Protein AF-0000000067866950 (afdb_homodimer)

Foldseek 3Di:
DAFDDLVLQQDDQLVSQAVQAQWWKWFQDVNFIWTFGQFKKFKDQAQCQLLDPCHVNDCDPQQVLLQAGFQFWRWDDDPPHFIWIWTHGHGRRRRITMTRFFGQIQGPQQQLLCLQPVGGNVPDDPVSNLQCTQGRRSVCSSNVNHCVRHGDGQRDDRITIRHDDPVNCVVRVDDPDDFAFKWFAFDPDRVVSVPSRGDRRMIGGQPDSNHNDDDPPIDTPD/DAFDDLVLQQDDQLVSQAVQAQWWKWFQDVNFIWTFGQFKKFKDQAQCQLLDPCHVNDCDPQQVLLQAGFQFWRWDDDPPHFIWIWTHGHGRRRRITMTRFFGQIQGPQQQLLCLQPVGGNVPDDPVSNLQCTQGRRSVCSSNVNHCVRHGDGQRDDRITIRHDDPVNCVVRVDDPDDFAFKWFAFDPDRVVSVPSRGDRRMIGGQPDSNHNDDDPPIDTPD

Secondary structure (DSSP, 8-state):
-EE--HHHHSS-HHHHHHHTTT-EEEEEETTEEEEEEEEEEEEE-GGG-TTSTTGGG---TTTGGGGS-TTBEEEEEETTTEEEEEEEESSTT--EEEEEEEEEEEE-HHHHHHHHHSS-GGG--HHHHHTSSSSHHHHHHHTT--GGGTT-BTTSSSEEEEE--HHHHHHHT--------EEEEPPSS-TTSGGGGG---EEEETT-TT-S---TT-EE--/-EE--HHHHSS-HHHHHHHTTT-EEEEEETTEEEEEEEEEEEEE-GGG-TTSTTGGG---TTTGGGGS-TTBEEEEEETTTEEEEEEEESSTT--EEEEEEEEEEEE-HHHHHHHHHSS-GGG--HHHHHTSSSSHHHHHHHTT--GGGTT-BTTSSSEEEEE--HHHHHHHT-------PEEEEPPSS-TTSGGGGG---EEEETT-TT-S---TT-EE--

Organism: NCBI:txid29363

Solvent-accessible surface area (backbone atoms only — not comparable to full-atom values): 22123 Å² total; per-residue (Å²): 105,51,59,45,49,45,73,64,26,45,34,58,42,66,57,42,30,55,63,44,44,67,22,32,43,38,32,48,57,92,89,38,62,27,30,24,33,27,35,24,25,30,41,34,73,11,47,81,23,59,66,24,91,30,32,80,62,55,77,49,85,87,53,44,39,34,37,34,50,27,27,17,20,37,44,45,72,44,83,84,78,37,28,36,47,25,42,16,12,28,53,62,65,42,40,21,24,24,35,49,31,14,29,42,79,62,32,41,53,45,58,28,27,33,59,68,67,71,36,52,48,88,73,47,51,72,69,56,56,42,56,45,19,27,27,30,42,36,31,20,52,29,56,70,47,46,67,90,60,34,62,34,44,28,65,54,79,48,44,33,38,24,45,86,33,71,53,49,29,67,73,51,69,53,67,90,67,88,72,58,44,36,29,30,24,54,53,81,92,37,86,82,15,66,75,49,39,69,40,61,41,15,37,31,39,70,70,49,78,25,44,62,73,86,59,94,81,41,40,76,72,93,104,51,57,45,48,47,74,63,27,44,33,59,43,67,57,39,30,56,63,44,48,68,22,31,44,37,32,48,57,93,88,38,61,28,30,22,32,26,34,24,25,29,41,33,70,8,46,83,23,60,65,23,91,28,32,81,63,55,78,48,85,85,53,45,40,35,38,34,50,27,26,18,20,37,43,46,74,44,84,85,79,37,30,37,46,25,41,15,11,27,53,62,64,42,41,21,24,25,36,50,30,14,28,42,78,62,33,42,52,46,58,28,28,34,58,68,69,71,39,52,49,89,73,47,51,73,69,54,58,42,55,43,18,27,25,30,42,36,32,20,51,28,56,71,49,47,67,90,58,33,62,34,45,29,64,52,80,50,44,33,38,24,46,85,32,73,53,47,28,68,73,51,68,52,66,87,67,87,72,57,44,36,29,31,24,55,55,80,92,38,84,81,15,65,74,49,40,71,40,61,43,15,37,31,38,71,70,50,77,26,44,62,71,87,59,93,81,41,40,77,73,93

pLDDT: mean 94.94, std 7.19, range [59.75, 99.0]

InterPro domains:
  IPR003180 Methylpurine-DNA glycosylase [MF_00527] (6-212)
  IPR003180 Methylpurine-DNA glycosylase [PF02245] (7-209)
  IPR003180 Methylpurine-DNA glycosylase [PTHR10429] (2-216)
  IPR003180 Methylpurine-DNA glycosylase [TIGR00567] (4-212)
  IPR003180 Methylpurine-DNA glycosylase [cd00540] (8-212)
  IPR011034 Formyl transferase-like, C-terminal domain superfamily [SSF50486] (2-217)
  IPR036995 Methylpurine-DNA glycosylase superfamily [G3DSA:3.10.300.10] (1-220)

Radius of gyration: 24.7 Å; Cα contacts (8 Å, |Δi|>4): 1097; chains: 2; bounding box: 44×68×57 Å

Structure (mmCIF, N/CA/C/O backbone):
data_AF-0000000067866950-model_v1
#
loop_
_entity.id
_entity.type
_entity.pdbx_description
1 polymer 'Putative 3-methyladenine DNA glycosylase'
#
loop_
_atom_site.group_PDB
_atom_site.id
_atom_site.type_symbol
_atom_site.label_atom_id
_atom_site.label_alt_id
_atom_site.label_comp_id
_atom_site.label_asym_id
_atom_site.label_entity_id
_atom_site.label_seq_id
_atom_site.pdbx_PDB_ins_code
_atom_site.Cartn_x
_atom_site.Cartn_y
_atom_site.Cartn_z
_atom_site.occupancy
_atom_site.B_iso_or_equiv
_atom_site.auth_seq_id
_atom_site.auth_comp_id
_atom_site.auth_asym_id
_atom_site.auth_atom_id
_atom_site.pdbx_PDB_model_num
ATOM 1 N N . MET A 1 1 ? -4.867 36 6.398 1 80.56 1 MET A N 1
ATOM 2 C CA . MET A 1 1 ? -4.422 34.688 6.801 1 80.56 1 MET A CA 1
ATOM 3 C C . MET A 1 1 ? -3.113 34.75 7.586 1 80.56 1 MET A C 1
ATOM 5 O O . MET A 1 1 ? -2.188 35.469 7.184 1 80.56 1 MET A O 1
ATOM 9 N N . ILE A 1 2 ? -3.141 34.188 8.797 1 90.94 2 ILE A N 1
ATOM 10 C CA . ILE A 1 2 ? -1.92 34.156 9.602 1 90.94 2 ILE A CA 1
ATOM 11 C C . ILE A 1 2 ? -1.166 32.844 9.32 1 90.94 2 ILE A C 1
ATOM 13 O O . ILE A 1 2 ? -1.414 31.844 9.969 1 90.94 2 ILE A O 1
ATOM 17 N N . ILE A 1 3 ? -0.283 33 8.359 1 96.19 3 ILE A N 1
ATOM 18 C CA . ILE A 1 3 ? 0.494 31.828 7.941 1 96.19 3 ILE A CA 1
ATOM 19 C C . ILE A 1 3 ? 1.519 31.469 9.016 1 96.19 3 ILE A C 1
ATOM 21 O O . ILE A 1 3 ? 2.162 32.344 9.586 1 96.19 3 ILE A O 1
ATOM 25 N N . LEU A 1 4 ? 1.589 30.203 9.312 1 98 4 LEU A N 1
ATOM 26 C CA . LEU A 1 4 ? 2.541 29.75 10.312 1 98 4 LEU A CA 1
ATOM 27 C C . LEU A 1 4 ? 3.975 29.938 9.836 1 98 4 LEU A C 1
ATOM 29 O O . LEU A 1 4 ? 4.348 29.453 8.766 1 98 4 LEU A O 1
ATOM 33 N N . ASN A 1 5 ? 4.773 30.625 10.594 1 97.62 5 ASN A N 1
ATOM 34 C CA . ASN A 1 5 ? 6.141 30.922 10.172 1 97.62 5 ASN A CA 1
ATOM 35 C C . ASN A 1 5 ? 7.125 29.875 10.695 1 97.62 5 ASN A C 1
ATOM 37 O O . ASN A 1 5 ? 6.719 28.906 11.328 1 97.62 5 ASN A O 1
ATOM 41 N N . GLU A 1 6 ? 8.336 30.109 10.453 1 98.38 6 GLU A N 1
ATOM 42 C CA . GLU A 1 6 ? 9.391 29.156 10.781 1 98.38 6 GLU A CA 1
ATOM 43 C C . GLU A 1 6 ? 9.445 28.891 12.281 1 98.38 6 GLU A C 1
ATOM 45 O O . GLU A 1 6 ? 9.734 27.781 12.711 1 98.38 6 GLU A O 1
ATOM 50 N N . LYS A 1 7 ? 9.219 29.922 13.062 1 98.38 7 LYS A N 1
ATOM 51 C CA . LYS A 1 7 ? 9.273 29.797 14.516 1 98.38 7 LYS A CA 1
ATOM 52 C C . LYS A 1 7 ? 8.25 28.797 15.016 1 98.38 7 LYS A C 1
ATOM 54 O O . LYS A 1 7 ? 8.5 28.078 15.992 1 98.38 7 LYS A O 1
ATOM 59 N N . PHE A 1 8 ? 7.125 28.75 14.398 1 98.62 8 PHE A N 1
ATOM 60 C CA . PHE A 1 8 ? 6.109 27.781 14.781 1 98.62 8 PHE A CA 1
ATOM 61 C C . PHE A 1 8 ? 6.641 26.359 14.648 1 98.62 8 PHE A C 1
ATOM 63 O O . PHE A 1 8 ? 6.473 25.531 15.555 1 98.62 8 PHE A O 1
ATOM 70 N N . TYR A 1 9 ? 7.277 26.078 13.57 1 98.88 9 TYR A N 1
ATOM 71 C CA . TYR A 1 9 ? 7.73 24.734 13.242 1 98.88 9 TYR A CA 1
ATOM 72 C C . TYR A 1 9 ? 9.008 24.391 14 1 98.88 9 TYR A C 1
ATOM 74 O O . TYR A 1 9 ? 9.281 23.219 14.273 1 98.88 9 TYR A O 1
ATOM 82 N N . GLY A 1 10 ? 9.82 25.359 14.281 1 98.75 10 GLY A N 1
ATOM 83 C CA . GLY A 1 10 ? 11.109 25.156 14.922 1 98.75 10 GLY A CA 1
ATOM 84 C C . GLY A 1 10 ? 10.992 24.766 16.375 1 98.75 10 GLY A C 1
ATOM 85 O O . GLY A 1 10 ? 11.75 25.25 17.219 1 98.75 10 GLY A O 1
ATOM 86 N N . ARG A 1 11 ? 10.031 24.047 16.781 1 98.81 11 ARG A N 1
ATOM 87 C CA . ARG A 1 11 ? 9.758 23.578 18.125 1 98.81 11 ARG A CA 1
ATOM 88 C C . ARG A 1 11 ? 9.805 22.047 18.188 1 98.81 11 ARG A C 1
ATOM 90 O O . ARG A 1 11 ? 10.07 21.391 17.172 1 98.81 11 ARG A O 1
ATOM 97 N N . LYS A 1 12 ? 9.602 21.484 19.375 1 98.81 12 LYS A N 1
ATOM 98 C CA . LYS A 1 12 ? 9.586 20.031 19.547 1 98.81 12 LYS A CA 1
ATOM 99 C C . LYS A 1 12 ? 8.539 19.375 18.656 1 98.81 12 LYS A C 1
ATOM 101 O O . LYS A 1 12 ? 7.387 19.828 18.625 1 98.81 12 LYS A O 1
ATOM 106 N N . THR A 1 13 ? 8.961 18.344 18 1 98.88 13 THR A N 1
ATOM 107 C CA . THR A 1 13 ? 8.133 17.703 16.984 1 98.88 13 THR A CA 1
ATOM 108 C C . THR A 1 13 ? 6.797 17.266 17.562 1 98.88 13 THR A C 1
ATOM 110 O O . THR A 1 13 ? 5.746 17.484 16.953 1 98.88 13 THR A O 1
ATOM 113 N N . LEU A 1 14 ? 6.805 16.672 18.734 1 98.81 14 LEU A N 1
ATOM 114 C CA . LEU A 1 14 ? 5.574 16.203 19.359 1 98.81 14 LEU A CA 1
ATOM 115 C C . LEU A 1 14 ? 4.625 17.359 19.641 1 98.81 14 LEU A C 1
ATOM 117 O O . LEU A 1 14 ? 3.412 17.234 19.469 1 98.81 14 LEU A O 1
ATOM 121 N N . ASP A 1 15 ? 5.176 18.469 20.062 1 98.81 15 ASP A N 1
ATOM 122 C CA . ASP A 1 15 ? 4.359 19.656 20.328 1 98.81 15 ASP A CA 1
ATOM 123 C C . ASP A 1 15 ? 3.76 20.203 19.047 1 98.81 15 ASP A C 1
ATOM 125 O O . ASP A 1 15 ? 2.582 20.562 19 1 98.81 15 ASP A O 1
ATOM 129 N N . VAL A 1 16 ? 4.605 20.281 18.047 1 98.94 16 VAL A N 1
ATOM 130 C CA . VAL A 1 16 ? 4.148 20.797 16.766 1 98.94 16 VAL A CA 1
ATOM 131 C C . VAL A 1 16 ? 3.037 19.906 16.203 1 98.94 16 VAL A C 1
ATOM 133 O O . VAL A 1 16 ? 2.053 20.406 15.656 1 98.94 16 VAL A O 1
ATOM 136 N N . ALA A 1 17 ? 3.186 18.609 16.344 1 98.94 17 ALA A N 1
ATOM 137 C CA . ALA A 1 17 ? 2.182 17.672 15.844 1 98.94 17 ALA A CA 1
ATOM 138 C C . ALA A 1 17 ? 0.818 17.938 16.469 1 98.94 17 ALA A C 1
ATOM 140 O O . ALA A 1 17 ? -0.205 17.922 15.781 1 98.94 17 ALA A O 1
ATOM 141 N N . VAL A 1 18 ? 0.795 18.203 17.734 1 98.56 18 VAL A N 1
ATOM 142 C CA . VAL A 1 18 ? -0.444 18.5 18.453 1 98.56 18 VAL A CA 1
ATOM 143 C C . VAL A 1 18 ? -0.964 19.875 18.031 1 98.56 18 VAL A C 1
ATOM 145 O O . VAL A 1 18 ? -2.148 20.016 17.719 1 98.56 18 VAL A O 1
ATOM 148 N N . ASP A 1 19 ? -0.093 20.812 17.922 1 98.31 19 ASP A N 1
ATOM 149 C CA . ASP A 1 19 ? -0.487 22.203 17.688 1 98.31 19 ASP A CA 1
ATOM 150 C C . ASP A 1 19 ? -0.944 22.406 16.25 1 98.31 19 ASP A C 1
ATOM 152 O O . ASP A 1 19 ? -1.623 23.391 15.938 1 98.31 19 ASP A O 1
ATOM 156 N N . LEU A 1 20 ? -0.555 21.516 15.383 1 98.5 20 LEU A N 1
ATOM 157 C CA . LEU A 1 20 ? -1.01 21.609 14 1 98.5 20 LEU A CA 1
ATOM 158 C C . LEU A 1 20 ? -2.486 21.234 13.891 1 98.5 20 LEU A C 1
ATOM 160 O O . LEU A 1 20 ? -3.154 21.625 12.922 1 98.5 20 LEU A O 1
ATOM 164 N N . LEU A 1 21 ? -2.982 20.422 14.836 1 97.31 21 LEU A N 1
ATOM 165 C CA . LEU A 1 21 ? -4.414 20.141 14.828 1 97.31 21 LEU A CA 1
ATOM 166 C C . LEU A 1 21 ? -5.215 21.438 14.938 1 97.31 21 LEU A C 1
ATOM 168 O O . LEU A 1 21 ? -4.895 22.297 15.75 1 97.31 21 LEU A O 1
ATOM 172 N N . GLY A 1 22 ? -6.145 21.594 14.055 1 94.69 22 GLY A N 1
ATOM 173 C CA . GLY A 1 22 ? -6.988 22.781 14.07 1 94.69 22 GLY A CA 1
ATOM 174 C C . GLY A 1 22 ? -6.488 23.875 13.148 1 94.69 22 GLY A C 1
ATOM 175 O O . GLY A 1 22 ? -7.223 24.812 12.828 1 94.69 22 GLY A O 1
ATOM 176 N N . LYS A 1 23 ? -5.234 23.75 12.758 1 96.06 23 LYS A N 1
ATOM 177 C CA . LYS A 1 23 ? -4.746 24.688 11.742 1 96.06 23 LYS A CA 1
ATOM 178 C C . LYS A 1 23 ? -5.273 24.312 10.359 1 96.06 23 LYS A C 1
ATOM 180 O O . LYS A 1 23 ? -5.879 23.25 10.188 1 96.06 23 LYS A O 1
ATOM 185 N N . TYR A 1 24 ? -5.023 25.156 9.414 1 95.69 24 TYR A N 1
ATOM 186 C CA . TYR A 1 24 ? -5.602 24.984 8.086 1 95.69 24 TYR A CA 1
ATOM 187 C C . TYR A 1 24 ? -4.512 24.766 7.039 1 95.69 24 TYR A C 1
ATOM 189 O O . TYR A 1 24 ? -3.619 25.609 6.891 1 95.69 24 TYR A O 1
ATOM 197 N N . LEU A 1 25 ? -4.566 23.641 6.352 1 97.75 25 LEU A N 1
ATOM 198 C CA . LEU A 1 25 ? -3.719 23.375 5.195 1 97.75 25 LEU A CA 1
ATOM 199 C C . LEU A 1 25 ? -4.371 23.875 3.914 1 97.75 25 LEU A C 1
ATOM 201 O O . LEU A 1 25 ? -5.492 23.484 3.588 1 97.75 25 LEU A O 1
ATOM 205 N N . ILE A 1 26 ? -3.613 24.766 3.184 1 96.75 26 ILE A N 1
ATOM 206 C CA . ILE A 1 26 ? -4.191 25.422 2.014 1 96.75 26 ILE A CA 1
ATOM 207 C C . ILE A 1 26 ? -3.238 25.297 0.828 1 96.75 26 ILE A C 1
ATOM 209 O O . ILE A 1 26 ? -2.027 25.469 0.973 1 96.75 26 ILE A O 1
ATOM 213 N N . HIS A 1 27 ? -3.76 24.859 -0.26 1 98.19 27 HIS A N 1
ATOM 214 C CA . HIS A 1 27 ? -3.059 24.891 -1.539 1 98.19 27 HIS A CA 1
ATOM 215 C C . HIS A 1 27 ? -3.699 25.906 -2.49 1 98.19 27 HIS A C 1
ATOM 217 O O . HIS A 1 27 ? -4.891 25.797 -2.793 1 98.19 27 HIS A O 1
ATOM 223 N N . ASN A 1 28 ? -2.975 26.922 -2.83 1 96.12 28 ASN A N 1
ATOM 224 C CA . ASN A 1 28 ? -3.404 27.859 -3.855 1 96.12 28 ASN A CA 1
ATOM 225 C C . ASN A 1 28 ? -3.094 27.359 -5.258 1 96.12 28 ASN A C 1
ATOM 227 O O . ASN A 1 28 ? -1.936 27.359 -5.68 1 96.12 28 ASN A O 1
ATOM 231 N N . ILE A 1 29 ? -4.113 26.922 -5.98 1 96.44 29 ILE A N 1
ATOM 232 C CA . ILE A 1 29 ? -3.961 26.344 -7.309 1 96.44 29 ILE A CA 1
ATOM 233 C C . ILE A 1 29 ? -4.578 27.266 -8.352 1 96.44 29 ILE A C 1
ATOM 235 O O . ILE A 1 29 ? -5.801 27.312 -8.508 1 96.44 29 ILE A O 1
ATOM 239 N N . ASN A 1 30 ? -3.701 28 -9.086 1 94.25 30 ASN A N 1
ATOM 240 C CA . ASN A 1 30 ? -4.168 28.938 -10.094 1 94.25 30 ASN A CA 1
ATOM 241 C C . ASN A 1 30 ? -5.184 29.922 -9.508 1 94.25 30 ASN A C 1
ATOM 243 O O . ASN A 1 30 ? -6.285 30.078 -10.047 1 94.25 30 ASN A O 1
ATOM 247 N N . ASP A 1 31 ? -4.934 30.469 -8.336 1 91.25 31 ASP A N 1
ATOM 248 C CA . ASP A 1 31 ? -5.688 31.516 -7.652 1 91.25 31 ASP A CA 1
ATOM 249 C C . ASP A 1 31 ? -6.973 30.953 -7.043 1 91.25 31 ASP A C 1
ATOM 251 O O . ASP A 1 31 ? -7.875 31.719 -6.676 1 91.25 31 ASP A O 1
ATOM 255 N N . GLN A 1 32 ? -7.055 29.719 -7.016 1 93.38 32 GLN A N 1
ATOM 256 C CA . GLN A 1 32 ? -8.133 29.062 -6.281 1 93.38 32 GLN A CA 1
ATOM 257 C C . GLN A 1 32 ? -7.602 28.375 -5.023 1 93.38 32 GLN A C 1
ATOM 259 O O . GLN A 1 32 ? -6.723 27.516 -5.098 1 93.38 32 GLN A O 1
ATOM 264 N N . LEU A 1 33 ? -8.172 28.766 -3.92 1 94.06 33 LEU A N 1
ATOM 265 C CA . LEU A 1 33 ? -7.762 28.156 -2.66 1 94.06 33 LEU A CA 1
ATOM 266 C C . LEU A 1 33 ? -8.508 26.844 -2.418 1 94.06 33 LEU A C 1
ATOM 268 O O . LEU A 1 33 ? -9.727 26.781 -2.607 1 94.06 33 LEU A O 1
ATOM 272 N N . VAL A 1 34 ? -7.766 25.812 -2.121 1 96.62 34 VAL A N 1
ATOM 273 C CA . VAL A 1 34 ? -8.352 24.547 -1.718 1 96.62 34 VAL A CA 1
ATOM 274 C C . VAL A 1 34 ? -7.688 24.047 -0.437 1 96.62 34 VAL A C 1
ATOM 276 O O . VAL A 1 34 ? -6.488 24.25 -0.234 1 96.62 34 VAL A O 1
ATOM 279 N N . GLY A 1 35 ? -8.492 23.484 0.465 1 96.5 35 GLY A N 1
ATOM 280 C CA . GLY A 1 35 ? -7.906 23 1.706 1 96.5 35 GLY A CA 1
ATOM 281 C C . GLY A 1 35 ? -8.93 22.766 2.799 1 96.5 35 GLY A C 1
ATOM 282 O O . GLY A 1 35 ? -10.109 22.547 2.516 1 96.5 35 GLY A O 1
ATOM 283 N N . GLY A 1 36 ? -8.367 22.734 4.043 1 95.94 36 GLY A N 1
ATOM 284 C CA . GLY A 1 36 ? -9.227 22.453 5.184 1 95.94 36 GLY A CA 1
ATOM 285 C C . GLY A 1 36 ? -8.469 22.375 6.496 1 95.94 36 GLY A C 1
ATOM 286 O O . GLY A 1 36 ? -7.301 22.766 6.574 1 95.94 36 GLY A O 1
ATOM 287 N N . LYS A 1 37 ? -9.195 21.906 7.488 1 95.69 37 LYS A N 1
ATOM 288 C CA . LYS A 1 37 ? -8.695 21.875 8.859 1 95.69 37 LYS A CA 1
ATOM 289 C C . LYS A 1 37 ? -7.973 20.562 9.148 1 95.69 37 LYS A C 1
ATOM 291 O O . LYS A 1 37 ? -8.516 19.469 8.914 1 95.69 37 LYS A O 1
ATOM 296 N N . ILE A 1 38 ? -6.738 20.641 9.641 1 97.69 38 ILE A N 1
ATOM 297 C CA . ILE A 1 38 ? -5.977 19.453 10 1 97.69 38 ILE A CA 1
ATOM 298 C C . ILE A 1 38 ? -6.617 18.781 11.211 1 97.69 38 ILE A C 1
ATOM 300 O O . ILE A 1 38 ? -6.828 19.422 12.242 1 97.69 38 ILE A O 1
ATOM 304 N N . VAL A 1 39 ? -6.906 17.453 11.102 1 97.88 39 VAL A N 1
ATOM 305 C CA . VAL A 1 39 ? -7.652 16.797 12.18 1 97.88 39 VAL A CA 1
ATOM 306 C C . VAL A 1 39 ? -6.891 15.57 12.664 1 97.88 39 VAL A C 1
ATOM 308 O O . VAL A 1 39 ? -7.289 14.93 13.633 1 97.88 39 VAL A O 1
ATOM 311 N N . GLU A 1 40 ? -5.793 15.227 11.977 1 98.62 40 GLU A N 1
ATOM 312 C CA . GLU A 1 40 ? -4.992 14.055 12.344 1 98.62 40 GLU A CA 1
ATOM 313 C C . GLU A 1 40 ? -3.535 14.234 11.914 1 98.62 40 GLU A C 1
ATOM 315 O O . GLU A 1 40 ? -3.26 14.602 10.773 1 98.62 40 GLU A O 1
ATOM 320 N N . THR A 1 41 ? -2.605 13.992 12.828 1 98.88 41 THR A N 1
ATOM 321 C CA . THR A 1 41 ? -1.178 14.102 12.555 1 98.88 41 THR A CA 1
ATOM 322 C C . THR A 1 41 ? -0.417 12.93 13.156 1 98.88 41 THR A C 1
ATOM 324 O O . THR A 1 41 ? -0.934 12.234 14.039 1 98.88 41 THR A O 1
ATOM 327 N N . GLU A 1 42 ? 0.721 12.68 12.641 1 98.94 42 GLU A N 1
ATOM 328 C CA . GLU A 1 42 ? 1.695 11.766 13.227 1 98.94 42 GLU A CA 1
ATOM 329 C C . GLU A 1 42 ? 3.072 12.414 13.336 1 98.94 42 GLU A C 1
ATOM 331 O O . GLU A 1 42 ? 3.535 13.055 12.391 1 98.94 42 GLU A O 1
ATOM 336 N N . ALA A 1 43 ? 3.686 12.195 14.461 1 98.94 43 ALA A N 1
ATOM 337 C CA . ALA A 1 43 ? 5.031 12.727 14.664 1 98.94 43 ALA A CA 1
ATOM 338 C C . ALA A 1 43 ? 6.086 11.664 14.367 1 98.94 43 ALA A C 1
ATOM 340 O O . ALA A 1 43 ? 5.945 10.508 14.766 1 98.94 43 ALA A O 1
ATOM 341 N N . TYR A 1 44 ? 7.137 12.055 13.695 1 98.88 44 TYR A N 1
ATOM 342 C CA . TYR A 1 44 ? 8.32 11.242 13.453 1 98.88 44 TYR A CA 1
ATOM 343 C C . TYR A 1 44 ? 9.578 11.953 13.938 1 98.88 44 TYR A C 1
ATOM 345 O O . TYR A 1 44 ? 9.93 13.023 13.43 1 98.88 44 TYR A O 1
ATOM 353 N N . THR A 1 45 ? 10.273 11.312 14.859 1 98.62 45 THR A N 1
ATOM 354 C CA . THR A 1 45 ? 11.258 12.023 15.672 1 98.62 45 THR A CA 1
ATOM 355 C C . THR A 1 45 ? 12.68 11.695 15.219 1 98.62 45 THR A C 1
ATOM 357 O O . THR A 1 45 ? 13.586 11.594 16.047 1 98.62 45 THR A O 1
ATOM 360 N N . GLY A 1 46 ? 12.891 11.453 14.094 1 98.19 46 GLY A N 1
ATOM 361 C CA . GLY A 1 46 ? 14.195 11.539 13.445 1 98.19 46 GLY A CA 1
ATOM 362 C C . GLY A 1 46 ? 15.023 10.281 13.602 1 98.19 46 GLY A C 1
ATOM 363 O O . GLY A 1 46 ? 14.531 9.172 13.398 1 98.19 46 GLY A O 1
ATOM 364 N N . VAL A 1 47 ? 16.328 10.406 13.898 1 97.94 47 VAL A N 1
ATOM 365 C CA . VAL A 1 47 ? 17.375 9.406 13.688 1 97.94 47 VAL A CA 1
ATOM 366 C C . VAL A 1 47 ? 17.219 8.273 14.695 1 97.94 47 VAL A C 1
ATOM 368 O O . VAL A 1 47 ? 17.719 7.168 14.477 1 97.94 47 VAL A O 1
ATOM 371 N N . ASN A 1 48 ? 16.453 8.516 15.781 1 97 48 ASN A N 1
ATOM 372 C CA . ASN A 1 48 ? 16.297 7.477 16.781 1 97 48 ASN A CA 1
ATOM 373 C C . ASN A 1 48 ? 14.922 6.828 16.719 1 97 48 ASN A C 1
ATOM 375 O O . ASN A 1 48 ? 14.586 5.965 17.531 1 97 48 ASN A O 1
ATOM 379 N N . ASP A 1 49 ? 14.156 7.289 15.883 1 98.25 49 ASP A N 1
ATOM 380 C CA . ASP A 1 49 ? 12.812 6.762 15.641 1 98.25 49 ASP A CA 1
ATOM 381 C C . ASP A 1 49 ? 12.828 5.711 14.531 1 98.25 49 ASP A C 1
ATOM 383 O O . ASP A 1 49 ? 12.867 6.051 13.352 1 98.25 49 ASP A O 1
ATOM 387 N N . LYS A 1 50 ? 12.641 4.484 14.906 1 98.06 50 LYS A N 1
ATOM 388 C CA . LYS A 1 50 ? 12.75 3.381 13.953 1 98.06 50 LYS A CA 1
ATOM 389 C C . LYS A 1 50 ? 11.656 3.457 12.898 1 98.06 50 LYS A C 1
ATOM 391 O O . LYS A 1 50 ? 11.727 2.777 11.867 1 98.06 50 LYS A O 1
ATOM 396 N N . ALA A 1 51 ? 10.664 4.289 13.148 1 98.06 51 ALA A N 1
ATOM 397 C CA . ALA A 1 51 ? 9.586 4.449 12.172 1 98.06 51 ALA A CA 1
ATOM 398 C C . ALA A 1 51 ? 9.891 5.586 11.195 1 98.06 51 ALA A C 1
ATOM 400 O O . ALA A 1 51 ? 9.203 5.746 10.188 1 98.06 51 ALA A O 1
ATOM 401 N N . ALA A 1 52 ? 10.891 6.367 11.484 1 98.44 52 ALA A N 1
ATOM 402 C CA . ALA A 1 52 ? 11.203 7.516 10.633 1 98.44 52 ALA A CA 1
ATOM 403 C C . ALA A 1 52 ? 12.047 7.098 9.438 1 98.44 52 ALA A C 1
ATOM 405 O O . ALA A 1 52 ? 12.906 6.223 9.555 1 98.44 52 ALA A O 1
ATOM 406 N N . HIS A 1 53 ? 11.914 7.781 8.352 1 97.81 53 HIS A N 1
ATOM 407 C CA . HIS A 1 53 ? 12.641 7.484 7.125 1 97.81 53 HIS A CA 1
ATOM 408 C C . HIS A 1 53 ? 14.133 7.75 7.289 1 97.81 53 HIS A C 1
ATOM 410 O O . HIS A 1 53 ? 14.953 7.188 6.559 1 97.81 53 HIS A O 1
ATOM 416 N N . VAL A 1 54 ? 14.453 8.547 8.219 1 98.31 54 VAL A N 1
ATOM 417 C CA . VAL A 1 54 ? 15.844 8.969 8.398 1 98.31 54 VAL A CA 1
ATOM 418 C C . VAL A 1 54 ? 16.484 8.188 9.539 1 98.31 54 VAL A C 1
ATOM 420 O O . VAL A 1 54 ? 17.562 8.539 10.016 1 98.31 54 VAL A O 1
ATOM 423 N N . TYR A 1 55 ? 15.797 7.195 10.039 1 98 55 TYR A N 1
ATOM 424 C CA . TYR A 1 55 ? 16.344 6.387 11.117 1 98 55 TYR A CA 1
ATOM 425 C C . TYR A 1 55 ? 17.797 6.027 10.852 1 98 55 TYR A C 1
ATOM 427 O O . TYR A 1 55 ? 18.172 5.715 9.719 1 98 55 TYR A O 1
ATOM 435 N N . GLY A 1 56 ? 18.625 6.086 11.938 1 97.5 56 GLY A N 1
ATOM 436 C CA . GLY A 1 56 ? 20.047 5.742 11.82 1 97.5 56 GLY A CA 1
ATOM 437 C C . GLY A 1 56 ? 20.859 6.828 11.148 1 97.5 56 GLY A C 1
ATOM 438 O O . GLY A 1 56 ? 22.047 6.633 10.891 1 97.5 56 GLY A O 1
ATOM 439 N N . GLY A 1 57 ? 20.266 7.863 10.742 1 97 57 GLY A N 1
ATOM 440 C CA . GLY A 1 57 ? 20.984 8.977 10.148 1 97 57 GLY A CA 1
ATOM 441 C C . GLY A 1 57 ? 21.062 8.898 8.633 1 97 57 GLY A C 1
ATOM 442 O O . GLY A 1 57 ? 21.953 9.5 8.016 1 97 57 GLY A O 1
ATOM 443 N N . ARG A 1 58 ? 20.188 8.164 8.039 1 96.12 58 ARG A N 1
ATOM 444 C CA . ARG A 1 58 ? 20.141 8 6.586 1 96.12 58 ARG A CA 1
ATOM 445 C C . ARG A 1 58 ? 20.047 9.352 5.887 1 96.12 58 ARG A C 1
ATOM 447 O O . ARG A 1 58 ? 19.297 10.227 6.309 1 96.12 58 ARG A O 1
ATOM 454 N N . LYS A 1 59 ? 20.875 9.57 4.746 1 95.5 59 LYS A N 1
ATOM 455 C CA . LYS A 1 59 ? 20.906 10.812 3.984 1 95.5 59 LYS A CA 1
ATOM 456 C C . LYS A 1 59 ? 20.891 10.539 2.482 1 95.5 59 LYS A C 1
ATOM 458 O O . LYS A 1 59 ? 21.812 10.93 1.768 1 95.5 59 LYS A O 1
ATOM 463 N N . THR A 1 60 ? 19.875 10 2.029 1 96.12 60 THR A N 1
ATOM 464 C CA . THR A 1 60 ? 19.688 9.812 0.595 1 96.12 60 THR A CA 1
ATOM 465 C C . THR A 1 60 ? 19.016 11.039 -0.022 1 96.12 60 THR A C 1
ATOM 467 O O . THR A 1 60 ? 18.5 11.891 0.695 1 96.12 60 THR A O 1
ATOM 470 N N . GLU A 1 61 ? 19.047 11.133 -1.296 1 96.06 61 GLU A N 1
ATOM 471 C CA . GLU A 1 61 ? 18.406 12.234 -2.008 1 96.06 61 GLU A CA 1
ATOM 472 C C . GLU A 1 61 ? 16.938 12.367 -1.632 1 96.06 61 GLU A C 1
ATOM 474 O O . GLU A 1 61 ? 16.422 13.477 -1.5 1 96.06 61 GLU A O 1
ATOM 479 N N . ARG A 1 62 ? 16.328 11.258 -1.363 1 96 62 ARG A N 1
ATOM 480 C CA . ARG A 1 62 ? 14.898 11.219 -1.065 1 96 62 ARG A CA 1
ATOM 481 C C . ARG A 1 62 ? 14.594 11.93 0.248 1 96 62 ARG A C 1
ATOM 483 O O . ARG A 1 62 ? 13.594 12.648 0.356 1 96 62 ARG A O 1
ATOM 490 N N . VAL A 1 63 ? 15.461 11.812 1.271 1 98.19 63 VAL A N 1
ATOM 491 C CA . VAL A 1 63 ? 15.086 12.266 2.604 1 98.19 63 VAL A CA 1
ATOM 492 C C . VAL A 1 63 ? 15.805 13.57 2.928 1 98.19 63 VAL A C 1
ATOM 494 O O . VAL A 1 63 ? 15.648 14.117 4.023 1 98.19 63 VAL A O 1
ATOM 497 N N . LEU A 1 64 ? 16.547 14.078 1.98 1 97.69 64 LEU A N 1
ATOM 498 C CA . LEU A 1 64 ? 17.328 15.289 2.201 1 97.69 64 LEU A CA 1
ATOM 499 C C . LEU A 1 64 ? 16.438 16.438 2.6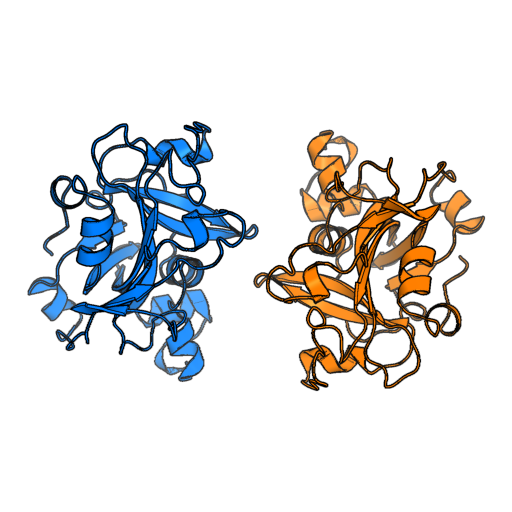76 1 97.69 64 LEU A C 1
ATOM 501 O O . LEU A 1 64 ? 16.828 17.219 3.543 1 97.69 64 LEU A O 1
ATOM 505 N N . PRO A 1 65 ? 15.258 16.594 2.17 1 98.31 65 PRO A N 1
ATOM 506 C CA . PRO A 1 65 ? 14.406 17.688 2.641 1 98.31 65 PRO A CA 1
ATOM 507 C C . PRO A 1 65 ? 14.156 17.641 4.148 1 98.31 65 PRO A C 1
ATOM 509 O O . PRO A 1 65 ? 13.914 18.672 4.77 1 98.31 65 PRO A O 1
ATOM 512 N N . MET A 1 66 ? 14.25 16.484 4.754 1 98.69 66 MET A N 1
ATOM 513 C CA . MET A 1 66 ? 13.984 16.344 6.184 1 98.69 66 MET A CA 1
ATOM 514 C C . MET A 1 66 ? 15.062 17.047 7.004 1 98.69 66 MET A C 1
ATOM 516 O O . MET A 1 66 ? 14.859 17.344 8.18 1 98.69 66 MET A O 1
ATOM 520 N N . TYR A 1 67 ? 16.172 17.281 6.418 1 98.56 67 TYR A N 1
ATOM 521 C CA . TYR A 1 67 ? 17.281 17.938 7.09 1 98.56 67 TYR A CA 1
ATOM 522 C C . TYR A 1 67 ? 17.25 19.438 6.875 1 98.56 67 TYR A C 1
ATOM 524 O O . TYR A 1 67 ? 18.141 20.156 7.324 1 98.56 67 TYR A O 1
ATOM 532 N N . GLY A 1 68 ? 16.266 19.938 6.199 1 98.25 68 GLY A N 1
ATOM 533 C CA . GLY A 1 68 ? 16.141 21.344 5.883 1 98.25 68 GLY A CA 1
ATOM 534 C C . GLY A 1 68 ? 15.609 22.172 7.035 1 98.25 68 GLY A C 1
ATOM 535 O O . GLY A 1 68 ? 15.531 21.703 8.172 1 98.25 68 GLY A O 1
ATOM 536 N N . ARG A 1 69 ? 15.258 23.453 6.742 1 98.31 69 ARG A N 1
ATOM 537 C CA . ARG A 1 69 ? 14.742 24.406 7.727 1 98.31 69 ARG A CA 1
ATOM 538 C C . ARG A 1 69 ? 13.383 23.953 8.266 1 98.31 69 ARG A C 1
ATOM 540 O O . ARG A 1 69 ? 12.641 23.25 7.57 1 98.31 69 ARG A O 1
ATOM 547 N N . ALA A 1 70 ? 13.109 24.375 9.531 1 98.81 70 ALA A N 1
ATOM 548 C CA . ALA A 1 70 ? 11.766 24.156 10.047 1 98.81 70 ALA A CA 1
ATOM 549 C C . ALA A 1 70 ? 10.719 24.781 9.117 1 98.81 70 ALA A C 1
ATOM 551 O O . ALA A 1 70 ? 10.891 25.906 8.641 1 98.81 70 ALA A O 1
ATOM 552 N N . GLY A 1 71 ? 9.695 23.969 8.828 1 98.75 71 GLY A N 1
ATOM 553 C CA . GLY A 1 71 ? 8.648 24.453 7.938 1 98.75 71 GLY A CA 1
ATOM 554 C C . GLY A 1 71 ? 8.836 24 6.504 1 98.75 71 GLY A C 1
ATOM 555 O O . GLY A 1 71 ? 8.008 24.297 5.641 1 98.75 71 GLY A O 1
ATOM 556 N N . THR A 1 72 ? 9.891 23.25 6.258 1 98.81 72 THR A N 1
ATOM 557 C CA . THR A 1 72 ? 10.086 22.641 4.945 1 98.81 72 THR A CA 1
ATOM 558 C C . THR A 1 72 ? 9.102 21.5 4.723 1 98.81 72 THR A C 1
ATOM 560 O O . THR A 1 72 ? 8.859 20.703 5.629 1 98.81 72 THR A O 1
ATOM 563 N N . SER A 1 73 ? 8.508 21.469 3.516 1 98.88 73 SER A N 1
ATOM 564 C CA . SER A 1 73 ? 7.664 20.328 3.164 1 98.88 73 SER A CA 1
ATOM 565 C C . SER A 1 73 ? 8.508 19.125 2.754 1 98.88 73 SER A C 1
ATOM 567 O O . SER A 1 73 ? 9.531 19.281 2.08 1 98.88 73 SER A O 1
ATOM 569 N N . TYR A 1 74 ? 8.164 18 3.262 1 98.88 74 TYR A N 1
ATOM 570 C CA . TYR A 1 74 ? 8.688 16.719 2.809 1 98.88 74 TYR A CA 1
ATOM 571 C C . TYR A 1 74 ? 7.574 15.859 2.217 1 98.88 74 TYR A C 1
ATOM 573 O O . TYR A 1 74 ? 6.688 15.398 2.938 1 98.88 74 TYR A O 1
ATOM 581 N N . VAL A 1 75 ? 7.535 15.727 0.883 1 98.81 75 VAL A N 1
ATOM 582 C CA . VAL A 1 75 ? 6.555 14.93 0.159 1 98.81 75 VAL A CA 1
ATOM 583 C C . VAL A 1 75 ? 7.223 13.672 -0.403 1 98.81 75 VAL A C 1
ATOM 585 O O . VAL A 1 75 ? 8.203 13.766 -1.144 1 98.81 75 VAL A O 1
ATOM 588 N N . TYR A 1 76 ? 6.742 12.539 -0.024 1 98.06 76 TYR A N 1
ATOM 589 C CA . TYR A 1 76 ? 7.305 11.289 -0.532 1 98.06 76 TYR A CA 1
ATOM 590 C C . TYR A 1 76 ? 6.215 10.391 -1.107 1 98.06 76 TYR A C 1
ATOM 592 O O . TYR A 1 76 ? 5.039 10.539 -0.763 1 98.06 76 TYR A O 1
ATOM 600 N N . ARG A 1 77 ? 6.641 9.539 -1.948 1 94.75 77 ARG A N 1
ATOM 601 C CA . ARG A 1 77 ? 5.715 8.594 -2.574 1 94.75 77 ARG A CA 1
ATOM 602 C C . ARG A 1 77 ? 5.602 7.312 -1.757 1 94.75 77 ARG A C 1
ATOM 604 O O . ARG A 1 77 ? 6.566 6.895 -1.112 1 94.75 77 ARG A O 1
ATOM 611 N N . ILE A 1 78 ? 4.402 6.836 -1.759 1 93.88 78 ILE A N 1
ATOM 612 C CA . ILE A 1 78 ? 4.148 5.543 -1.137 1 93.88 78 ILE A CA 1
ATOM 613 C C . ILE A 1 78 ? 3.254 4.699 -2.045 1 93.88 78 ILE A C 1
ATOM 615 O O . ILE A 1 78 ? 2.486 5.242 -2.844 1 93.88 78 ILE A O 1
ATOM 619 N N . TYR A 1 79 ? 3.375 3.389 -2.012 1 88.12 79 TYR A N 1
ATOM 620 C CA . TYR A 1 79 ? 2.6 2.441 -2.807 1 88.12 79 TYR A CA 1
ATOM 621 C C . TYR A 1 79 ? 2.666 2.793 -4.289 1 88.12 79 TYR A C 1
ATOM 623 O O . TYR A 1 79 ? 1.653 2.742 -4.988 1 88.12 79 TYR A O 1
ATOM 631 N N . GLY A 1 80 ? 3.758 3.312 -4.746 1 82.75 80 GLY A N 1
ATOM 632 C CA . GLY A 1 80 ? 4.012 3.549 -6.156 1 82.75 80 GLY A CA 1
ATOM 633 C C . GLY A 1 80 ? 3.619 4.941 -6.609 1 82.75 80 GLY A C 1
ATOM 634 O O . GLY A 1 80 ? 4.469 5.723 -7.043 1 82.75 80 GLY A O 1
ATOM 635 N N . MET A 1 81 ? 2.367 5.332 -6.34 1 85.5 81 MET A N 1
ATOM 636 C CA . MET A 1 81 ? 1.936 6.551 -7.016 1 85.5 81 MET A CA 1
ATOM 637 C C . MET A 1 81 ? 1.354 7.551 -6.02 1 85.5 81 MET A C 1
ATOM 639 O O . MET A 1 81 ? 1.054 8.688 -6.379 1 85.5 81 MET A O 1
ATOM 643 N N . TYR A 1 82 ? 1.209 7.152 -4.773 1 94.06 82 TYR A N 1
ATOM 644 C CA . TYR A 1 82 ? 0.568 8.031 -3.803 1 94.06 82 TYR A CA 1
ATOM 645 C C . TYR A 1 82 ? 1.599 8.898 -3.086 1 94.06 82 TYR A C 1
ATOM 647 O O . TYR A 1 82 ? 2.76 8.5 -2.945 1 94.06 82 TYR A O 1
ATOM 655 N N . ASN A 1 83 ? 1.157 10.102 -2.652 1 97.75 83 ASN A N 1
ATOM 656 C CA . ASN A 1 83 ? 2.033 11.039 -1.957 1 97.75 83 ASN A CA 1
ATOM 657 C C . ASN A 1 83 ? 1.584 11.266 -0.516 1 97.75 83 ASN A C 1
ATOM 659 O O . ASN A 1 83 ? 0.394 11.172 -0.211 1 97.75 83 ASN A O 1
ATOM 663 N N . CYS A 1 84 ? 2.561 11.555 0.351 1 98.62 84 CYS A N 1
ATOM 664 C CA . CYS A 1 84 ? 2.326 11.969 1.73 1 98.62 84 CYS A CA 1
ATOM 665 C C . CYS A 1 84 ? 3.102 13.242 2.061 1 98.62 84 CYS A C 1
ATOM 667 O O . CYS A 1 84 ? 4.246 13.398 1.635 1 98.62 84 CYS A O 1
ATOM 669 N N . LEU A 1 85 ? 2.475 14.125 2.842 1 98.88 85 LEU A N 1
ATOM 670 C CA . LEU A 1 85 ? 3.053 15.43 3.15 1 98.88 85 LEU A CA 1
ATOM 671 C C . LEU A 1 85 ? 3.469 15.508 4.617 1 98.88 85 LEU A C 1
ATOM 673 O O . LEU A 1 85 ? 2.686 15.172 5.508 1 98.88 85 LEU A O 1
ATOM 677 N N . ASN A 1 86 ? 4.668 15.914 4.828 1 98.94 86 ASN A N 1
ATOM 678 C CA . ASN A 1 86 ? 5.164 16.234 6.164 1 98.94 86 ASN A CA 1
ATOM 679 C C . ASN A 1 86 ? 5.602 17.688 6.27 1 98.94 86 ASN A C 1
ATOM 681 O O . ASN A 1 86 ? 6.07 18.281 5.289 1 98.94 86 ASN A O 1
ATOM 685 N N . ALA A 1 87 ? 5.48 18.234 7.43 1 98.94 87 ALA A N 1
ATOM 686 C CA . ALA A 1 87 ? 6.102 19.484 7.816 1 98.94 87 ALA A CA 1
ATOM 687 C C . ALA A 1 87 ? 7.332 19.25 8.688 1 98.94 87 ALA A C 1
ATOM 689 O O . ALA A 1 87 ? 7.23 18.703 9.781 1 98.94 87 ALA A O 1
ATOM 690 N N . ILE A 1 88 ? 8.453 19.672 8.219 1 98.94 88 ILE A N 1
ATOM 691 C CA . ILE A 1 88 ? 9.695 19.469 8.953 1 98.94 88 ILE A CA 1
ATOM 692 C C . ILE A 1 88 ? 9.742 20.391 10.172 1 98.94 88 ILE A C 1
ATOM 694 O O . ILE A 1 88 ? 9.289 21.531 10.102 1 98.94 88 ILE A O 1
ATOM 698 N N . THR A 1 89 ? 10.227 19.891 11.281 1 98.94 89 THR A N 1
ATOM 699 C CA . THR A 1 89 ? 10.25 20.594 12.555 1 98.94 89 THR A CA 1
ATOM 700 C C . THR A 1 89 ? 11.664 20.672 13.109 1 98.94 89 THR A C 1
ATOM 702 O O . THR A 1 89 ? 12.625 20.328 12.414 1 98.94 89 THR A O 1
ATOM 705 N N . GLU A 1 90 ? 11.742 21.078 14.43 1 98.75 90 GLU A N 1
ATOM 706 C CA . GLU A 1 90 ? 13.039 21.188 15.094 1 98.75 90 GLU A CA 1
ATOM 707 C C . GLU A 1 90 ? 13.969 22.125 14.336 1 98.75 90 GLU A C 1
ATOM 709 O O . GLU A 1 90 ? 13.523 22.891 13.469 1 98.75 90 GLU A O 1
ATOM 714 N N . ARG A 1 91 ? 15.234 22.234 14.727 1 98.19 91 ARG A N 1
ATOM 715 C CA . ARG A 1 91 ? 16.219 23.094 14.062 1 98.19 91 ARG A CA 1
ATOM 716 C C . ARG A 1 91 ? 16.734 22.438 12.789 1 98.19 91 ARG A C 1
ATOM 718 O O . ARG A 1 91 ? 16.672 21.219 12.641 1 98.19 91 ARG A O 1
ATOM 725 N N . GLU A 1 92 ? 17.219 23.281 11.914 1 98.19 92 GLU A N 1
ATOM 726 C CA . GLU A 1 92 ? 17.844 22.781 10.695 1 98.19 92 GLU A CA 1
ATOM 727 C C . GLU A 1 92 ? 18.906 21.734 11.008 1 98.19 92 GLU A C 1
ATOM 729 O O . GLU A 1 92 ? 19.672 21.891 11.961 1 98.19 92 GLU A O 1
ATOM 734 N N . GLY A 1 93 ? 18.875 20.672 10.273 1 97.88 93 GLY A N 1
ATOM 735 C CA . GLY A 1 93 ? 19.844 19.609 10.508 1 97.88 93 GLY A CA 1
ATOM 736 C C . GLY A 1 93 ? 19.281 18.484 11.359 1 97.88 93 GLY A C 1
ATOM 737 O O . GLY A 1 93 ? 19.844 17.375 11.391 1 97.88 93 GLY A O 1
ATOM 738 N N . GLU A 1 94 ? 18.266 18.719 12.141 1 98.31 94 GLU A N 1
ATOM 739 C CA . GLU A 1 94 ? 17.547 17.703 12.906 1 98.31 94 GLU A CA 1
ATOM 740 C C . GLU A 1 94 ? 16.359 17.172 12.125 1 98.31 94 GLU A C 1
ATOM 742 O O . GLU A 1 94 ? 15.289 17.797 12.102 1 98.31 94 GLU A O 1
ATOM 747 N N . PRO A 1 95 ? 16.469 16.016 11.5 1 98.75 95 PRO A N 1
ATOM 748 C CA . PRO A 1 95 ? 15.5 15.562 10.516 1 98.75 95 PRO A CA 1
ATOM 749 C C . PRO A 1 95 ? 14.258 14.953 11.148 1 98.75 95 PRO A C 1
ATOM 751 O O . PRO A 1 95 ? 14.086 13.727 11.141 1 98.75 95 PRO A O 1
ATOM 754 N N . GLN A 1 96 ? 13.391 15.734 11.742 1 98.88 96 GLN A N 1
ATOM 755 C CA . GLN A 1 96 ? 12.102 15.352 12.297 1 98.88 96 GLN A CA 1
ATOM 756 C C . GLN A 1 96 ? 10.953 16.031 11.562 1 98.88 96 GLN A C 1
ATOM 758 O O . GLN A 1 96 ? 11.164 17.031 10.859 1 98.88 96 GLN A O 1
ATOM 763 N N . GLY A 1 97 ? 9.812 15.484 11.656 1 98.88 97 GLY A N 1
ATOM 764 C CA . GLY A 1 97 ? 8.688 16.078 10.961 1 98.88 97 GLY A CA 1
ATOM 765 C C . GLY A 1 97 ? 7.348 15.531 11.414 1 98.88 97 GLY A C 1
ATOM 766 O O . GLY A 1 97 ? 7.293 14.594 12.211 1 98.88 97 GLY A O 1
ATOM 767 N N . VAL A 1 98 ? 6.289 16.172 10.93 1 99 98 VAL A N 1
ATOM 768 C CA . VAL A 1 98 ? 4.91 15.812 11.242 1 99 98 VAL A CA 1
ATOM 769 C C . VAL A 1 98 ? 4.172 15.438 9.953 1 99 98 VAL A C 1
ATOM 771 O O . VAL A 1 98 ? 4.047 16.266 9.047 1 99 98 VAL A O 1
ATOM 774 N N . LEU A 1 99 ? 3.74 14.227 9.875 1 98.94 99 LEU A N 1
ATOM 775 C CA . LEU A 1 99 ? 2.865 13.781 8.797 1 98.94 99 LEU A CA 1
ATOM 776 C C . LEU A 1 99 ? 1.459 14.344 8.969 1 98.94 99 LEU A C 1
ATOM 778 O O . LEU A 1 99 ? 0.853 14.195 10.031 1 98.94 99 LEU A O 1
ATOM 782 N N . ILE A 1 100 ? 1.007 15.016 7.949 1 98.94 100 ILE A N 1
ATOM 783 C CA . ILE A 1 100 ? -0.397 15.414 7.926 1 98.94 100 ILE A CA 1
ATOM 784 C C . ILE A 1 100 ? -1.247 14.281 7.367 1 98.94 100 ILE A C 1
ATOM 786 O O . ILE A 1 100 ? -1.228 14.016 6.164 1 98.94 100 ILE A O 1
ATOM 790 N N . ARG A 1 101 ? -2.051 13.688 8.227 1 98.81 101 ARG A N 1
ATOM 791 C CA . ARG A 1 101 ? -2.689 12.438 7.844 1 98.81 101 ARG A CA 1
ATOM 792 C C . ARG A 1 101 ? -4.094 12.68 7.301 1 98.81 101 ARG A C 1
ATOM 794 O O . ARG A 1 101 ? -4.594 11.898 6.484 1 98.81 101 ARG A O 1
ATOM 801 N N . ALA A 1 102 ? -4.773 13.734 7.887 1 98.75 102 ALA A N 1
ATOM 802 C CA . ALA A 1 102 ? -6.141 13.992 7.438 1 98.75 102 ALA A CA 1
ATOM 803 C C . ALA A 1 102 ? -6.527 15.445 7.684 1 98.75 102 ALA A C 1
ATOM 805 O O . ALA A 1 102 ? -6.004 16.094 8.594 1 98.75 102 ALA A O 1
ATOM 806 N N . ILE A 1 103 ? -7.402 15.891 6.848 1 98.25 103 ILE A N 1
ATOM 807 C CA . ILE A 1 103 ? -8.016 17.203 7.043 1 98.25 103 ILE A CA 1
ATOM 808 C C . ILE A 1 103 ? -9.531 17.094 6.871 1 98.25 103 ILE A C 1
ATOM 810 O O . ILE A 1 103 ? -10.023 16.156 6.246 1 98.25 103 ILE A O 1
ATOM 814 N N . GLU A 1 104 ? -10.234 17.938 7.547 1 96.56 104 GLU A N 1
ATOM 815 C CA . GLU A 1 104 ? -11.617 18.234 7.18 1 96.56 104 GLU A CA 1
ATOM 816 C C . GLU A 1 104 ? -11.688 19.219 6.016 1 96.56 104 GLU A C 1
ATOM 818 O O . GLU A 1 104 ? -11.297 20.375 6.16 1 96.56 104 GLU A O 1
ATOM 823 N N . PRO A 1 105 ? -12.102 18.75 4.855 1 96.62 105 PRO A N 1
ATOM 824 C CA . PRO A 1 105 ? -12.172 19.688 3.732 1 96.62 105 PRO A CA 1
ATOM 825 C C . PRO A 1 105 ? -13.219 20.781 3.938 1 96.62 105 PRO A C 1
ATOM 827 O O . PRO A 1 105 ? -14.352 20.484 4.324 1 96.62 105 PRO A O 1
ATOM 830 N N . LEU A 1 106 ? -12.805 21.984 3.678 1 93.62 106 LEU A N 1
ATOM 831 C CA . LEU A 1 106 ? -13.688 23.125 3.951 1 93.62 106 LEU A CA 1
ATOM 832 C C . LEU A 1 106 ? -13.648 24.125 2.809 1 93.62 106 LEU A C 1
ATOM 834 O O . LEU A 1 106 ? -14.57 24.922 2.645 1 93.62 106 LEU A O 1
ATOM 838 N N . ILE A 1 107 ? -12.594 24.156 2.068 1 92.12 107 ILE A N 1
ATOM 839 C CA . ILE A 1 107 ? -12.391 25.141 1.02 1 92.12 107 ILE A CA 1
ATOM 840 C C . ILE A 1 107 ? -12.18 24.438 -0.322 1 92.12 107 ILE A C 1
ATOM 842 O O . ILE A 1 107 ? -11.344 23.547 -0.435 1 92.12 107 ILE A O 1
ATOM 846 N N . GLY A 1 108 ? -12.93 24.922 -1.322 1 94.56 108 GLY A N 1
ATOM 847 C CA . GLY A 1 108 ? -12.758 24.359 -2.646 1 94.56 108 GLY A CA 1
ATOM 848 C C . GLY A 1 108 ? -13.312 22.938 -2.764 1 94.56 108 GLY A C 1
ATOM 849 O O . GLY A 1 108 ? -12.688 22.078 -3.375 1 94.56 108 GLY A O 1
ATOM 850 N N . LEU A 1 109 ? -14.492 22.75 -2.256 1 96 109 LEU A N 1
ATOM 851 C CA . LEU A 1 109 ? -15.062 21.406 -2.107 1 96 109 LEU A CA 1
ATOM 852 C C . LEU A 1 109 ? -15.305 20.766 -3.469 1 96 109 LEU A C 1
ATOM 854 O O . LEU A 1 109 ? -15.07 19.578 -3.646 1 96 109 LEU A O 1
ATOM 858 N N . ASP A 1 110 ? -15.742 21.516 -4.422 1 97.25 110 ASP A N 1
ATOM 859 C CA . ASP A 1 110 ? -15.977 20.953 -5.746 1 97.25 110 ASP A CA 1
ATOM 860 C C . ASP A 1 110 ? -14.664 20.531 -6.402 1 97.25 110 ASP A C 1
ATOM 862 O O . ASP A 1 110 ? -14.602 19.5 -7.062 1 97.25 110 ASP A O 1
ATOM 866 N N . TYR A 1 111 ? -13.68 21.375 -6.262 1 97.62 111 TYR A N 1
ATOM 867 C CA . TYR A 1 111 ? -12.375 20.984 -6.777 1 97.62 111 TYR A CA 1
ATOM 868 C C . TYR A 1 111 ? -11.906 19.672 -6.156 1 97.62 111 TYR A C 1
ATOM 870 O O . TYR A 1 111 ? -11.492 18.75 -6.871 1 97.62 111 TYR A O 1
ATOM 878 N N . ILE A 1 112 ? -12 19.578 -4.82 1 98.25 112 ILE A N 1
ATOM 879 C CA . ILE A 1 112 ? -11.57 18.406 -4.062 1 98.25 112 ILE A CA 1
ATOM 880 C C . ILE A 1 112 ? -12.352 17.188 -4.527 1 98.25 112 ILE A C 1
ATOM 882 O O . ILE A 1 112 ? -11.758 16.141 -4.809 1 98.25 112 ILE A O 1
ATOM 886 N N . ALA A 1 113 ? -13.602 17.359 -4.645 1 98.62 113 ALA A N 1
ATOM 887 C CA . ALA A 1 113 ? -14.469 16.266 -5.082 1 98.62 113 ALA A CA 1
ATOM 888 C C . ALA A 1 113 ? -14.102 15.805 -6.488 1 98.62 113 ALA A C 1
ATOM 890 O O . ALA A 1 113 ? -14.047 14.602 -6.754 1 98.62 113 ALA A O 1
ATOM 891 N N . ASN A 1 114 ? -13.852 16.719 -7.355 1 98.38 114 ASN A N 1
ATOM 892 C CA . ASN A 1 114 ? -13.484 16.391 -8.727 1 98.38 114 ASN A CA 1
ATOM 893 C C . ASN A 1 114 ? -12.148 15.664 -8.797 1 98.38 114 ASN A C 1
ATOM 895 O O . ASN A 1 114 ? -11.992 14.711 -9.562 1 98.38 114 ASN A O 1
ATOM 899 N N . MET A 1 115 ? -11.219 16.094 -8.008 1 97.81 115 MET A N 1
ATOM 900 C CA . MET A 1 115 ? -9.906 15.453 -7.973 1 97.81 115 MET A CA 1
ATOM 901 C C . MET A 1 115 ? -10.008 14 -7.523 1 97.81 115 MET A C 1
ATOM 903 O O . MET A 1 115 ? -9.273 13.141 -8.008 1 97.81 115 MET A O 1
ATOM 907 N N . ARG A 1 116 ? -10.984 13.75 -6.594 1 97.44 116 ARG A N 1
ATOM 908 C CA . ARG A 1 116 ? -11.062 12.43 -5.977 1 97.44 116 ARG A CA 1
ATOM 909 C C . ARG A 1 116 ? -12.008 11.523 -6.75 1 97.44 116 ARG A C 1
ATOM 911 O O . ARG A 1 116 ? -11.711 10.344 -6.953 1 97.44 116 ARG A O 1
ATOM 918 N N . TYR A 1 117 ? -13.172 12.117 -7.23 1 97 117 TYR A N 1
ATOM 919 C CA . TYR A 1 117 ? -14.227 11.234 -7.73 1 97 117 TYR A CA 1
ATOM 920 C C . TYR A 1 117 ? -14.742 11.719 -9.086 1 97 117 TYR A C 1
ATOM 922 O O . TYR A 1 117 ? -15.641 11.109 -9.664 1 97 117 TYR A O 1
ATOM 930 N N . LYS A 1 118 ? -14.203 12.805 -9.617 1 97.38 118 LYS A N 1
ATOM 931 C CA . LYS A 1 118 ? -14.656 13.391 -10.883 1 97.38 118 LYS A CA 1
ATOM 932 C C . LYS A 1 118 ? -16.141 13.711 -10.836 1 97.38 118 LYS A C 1
ATOM 934 O O . LYS A 1 118 ? -16.875 13.453 -11.797 1 97.38 118 LYS A O 1
ATOM 939 N N . LYS A 1 119 ? -16.594 14.141 -9.672 1 98 119 LYS A N 1
ATOM 940 C CA . LYS A 1 119 ? -17.969 14.578 -9.422 1 98 119 LYS A CA 1
ATOM 941 C C . LYS A 1 119 ? -17.984 15.867 -8.602 1 98 119 LYS A C 1
ATOM 943 O O . LYS A 1 119 ? -16.984 16.234 -7.977 1 98 119 LYS A O 1
ATOM 948 N N . ASN A 1 120 ? -19.109 16.531 -8.664 1 97.75 120 ASN A N 1
ATOM 949 C CA . ASN A 1 120 ? -19.297 17.656 -7.762 1 97.75 120 ASN A CA 1
ATOM 950 C C . ASN A 1 120 ? -19.531 17.203 -6.328 1 97.75 120 ASN A C 1
ATOM 952 O O . ASN A 1 120 ? -20.031 16.094 -6.105 1 97.75 120 ASN A O 1
ATOM 956 N N . PHE A 1 121 ? -19.172 18.109 -5.438 1 97.75 121 PHE A N 1
ATOM 957 C CA . PHE A 1 121 ? -19.312 17.781 -4.023 1 97.75 121 PHE A CA 1
ATOM 958 C C . PHE A 1 121 ? -20.75 17.406 -3.686 1 97.75 121 PHE A C 1
ATOM 960 O O . PHE A 1 121 ? -20.984 16.469 -2.928 1 97.75 121 PHE A O 1
ATOM 967 N N . SER A 1 122 ? -21.688 18.062 -4.25 1 97.62 122 SER A N 1
ATOM 968 C CA . SER A 1 122 ? -23.109 17.859 -3.959 1 97.62 122 SER A CA 1
ATOM 969 C C . SER A 1 122 ? -23.562 16.484 -4.418 1 97.62 122 SER A C 1
ATOM 971 O O . SER A 1 122 ? -24.594 15.984 -3.953 1 97.62 122 SER A O 1
ATOM 973 N N . GLU A 1 123 ? -22.828 15.883 -5.309 1 98.38 123 GLU A N 1
ATOM 974 C CA . GLU A 1 123 ? -23.203 14.602 -5.887 1 98.38 123 GLU A CA 1
ATOM 975 C C . GLU A 1 123 ? -22.641 13.438 -5.082 1 98.38 123 GLU A C 1
ATOM 977 O O . GLU A 1 123 ? -23.016 12.289 -5.293 1 98.38 123 GLU A O 1
ATOM 982 N N . LEU A 1 124 ? -21.797 13.75 -4.156 1 98.25 124 LEU A N 1
ATOM 983 C CA . LEU A 1 124 ? -21.156 12.703 -3.377 1 98.25 124 LEU A CA 1
ATOM 984 C C . LEU A 1 124 ? -22.078 12.188 -2.279 1 98.25 124 LEU A C 1
ATOM 986 O O . LEU A 1 124 ? -22.797 12.969 -1.652 1 98.25 124 LEU A O 1
ATOM 990 N N . ASP A 1 125 ? -22.047 10.953 -2.061 1 97.94 125 ASP A N 1
ATOM 991 C CA . ASP A 1 125 ? -22.75 10.406 -0.899 1 97.94 125 ASP A CA 1
ATOM 992 C C . ASP A 1 125 ? -21.922 10.586 0.371 1 97.94 125 ASP A C 1
ATOM 994 O O . ASP A 1 125 ? -20.812 11.125 0.323 1 97.94 125 ASP A O 1
ATOM 998 N N . LYS A 1 126 ? -22.469 10.211 1.468 1 97.12 126 LYS A N 1
ATOM 999 C CA . LYS A 1 126 ? -21.844 10.453 2.764 1 97.12 126 LYS A CA 1
ATOM 1000 C C . LYS A 1 126 ? -20.5 9.75 2.863 1 97.12 126 LYS A C 1
ATOM 1002 O O . LYS A 1 126 ? -19.516 10.336 3.342 1 97.12 126 LYS A O 1
ATOM 1007 N N . LYS A 1 127 ? -20.438 8.555 2.418 1 96.75 127 LYS A N 1
ATOM 1008 C CA . LYS A 1 127 ? -19.188 7.785 2.482 1 96.75 127 LYS A CA 1
ATOM 1009 C C . LYS A 1 127 ? -18.109 8.414 1.619 1 96.75 127 LYS A C 1
ATOM 1011 O O . LYS A 1 127 ? -16.953 8.516 2.041 1 96.75 127 LYS A O 1
ATOM 1016 N N . GLN A 1 128 ? -18.5 8.828 0.46 1 97.56 128 GLN A N 1
ATOM 1017 C CA . GLN A 1 128 ? -17.562 9.484 -0.449 1 97.56 128 GLN A CA 1
ATOM 1018 C C . GLN A 1 128 ? -17.047 10.789 0.145 1 97.56 128 GLN A C 1
ATOM 1020 O O . GLN A 1 128 ? -15.844 11.086 0.054 1 97.56 128 GLN A O 1
ATOM 1025 N N . LYS A 1 129 ? -17.906 11.523 0.747 1 98.12 129 LYS A N 1
ATOM 1026 C CA . LYS A 1 129 ? -17.5 12.789 1.349 1 98.12 129 LYS A CA 1
ATOM 1027 C C . LYS A 1 129 ? -16.469 12.57 2.453 1 98.12 129 LYS A C 1
ATOM 1029 O O . LYS A 1 129 ? -15.438 13.242 2.492 1 98.12 129 LYS A O 1
ATOM 1034 N N . LEU A 1 130 ? -16.688 11.57 3.26 1 97.75 130 LEU A N 1
ATOM 1035 C CA . LEU A 1 130 ? -15.789 11.305 4.383 1 97.75 130 LEU A CA 1
ATOM 1036 C C . LEU A 1 130 ? -14.453 10.742 3.896 1 97.75 130 LEU A C 1
ATOM 1038 O O . LEU A 1 130 ? -13.445 10.867 4.586 1 97.75 130 LEU A O 1
ATOM 1042 N N . ASN A 1 131 ? -14.453 10.25 2.699 1 97.81 131 ASN A N 1
ATOM 1043 C CA . ASN A 1 131 ? -13.258 9.609 2.168 1 97.81 131 ASN A CA 1
ATOM 1044 C C . ASN A 1 131 ? -12.43 10.57 1.326 1 97.81 131 ASN A C 1
ATOM 1046 O O . ASN A 1 131 ? -11.391 10.195 0.778 1 97.81 131 ASN A O 1
ATOM 1050 N N . LEU A 1 132 ? -12.828 11.781 1.26 1 98.44 132 LEU A N 1
ATOM 1051 C CA . LEU A 1 132 ? -12.133 12.75 0.428 1 98.44 132 LEU A CA 1
ATOM 1052 C C . LEU A 1 132 ? -10.711 12.984 0.94 1 98.44 132 LEU A C 1
ATOM 1054 O O . LEU A 1 132 ? -9.758 13 0.156 1 98.44 132 LEU A O 1
ATOM 1058 N N . THR A 1 133 ? -10.656 13.086 2.293 1 98.56 133 THR A N 1
ATOM 1059 C CA . THR A 1 133 ? -9.391 13.57 2.84 1 98.56 133 THR A CA 1
ATOM 1060 C C . THR A 1 133 ? -9.055 12.859 4.145 1 98.56 133 THR A C 1
ATOM 1062 O O . THR A 1 133 ? -8.352 13.406 4.996 1 98.56 133 THR A O 1
ATOM 1065 N N . SER A 1 134 ? -9.625 11.695 4.363 1 98.19 134 SER A N 1
ATOM 1066 C CA . SER A 1 134 ? -9.461 10.945 5.602 1 98.19 134 SER A CA 1
ATOM 1067 C C . SER A 1 134 ? -8.281 9.984 5.512 1 98.19 134 SER A C 1
ATOM 1069 O O . SER A 1 134 ? -8.398 8.805 5.859 1 98.19 134 SER A O 1
ATOM 1071 N N . GLY A 1 135 ? -7.125 10.445 5.035 1 98 135 GLY A N 1
ATOM 1072 C CA . GLY A 1 135 ? -5.859 9.742 4.887 1 98 135 GLY A CA 1
ATOM 1073 C C . GLY A 1 135 ? -4.777 10.594 4.25 1 98 135 GLY A C 1
ATOM 1074 O O . GLY A 1 135 ? -5.066 11.477 3.441 1 98 135 GLY A O 1
ATOM 1075 N N . PRO A 1 136 ? -3.572 10.203 4.551 1 98.38 136 PRO A N 1
ATOM 1076 C CA . PRO A 1 136 ? -2.496 11.078 4.078 1 98.38 136 PRO A CA 1
ATOM 1077 C C . PRO A 1 136 ? -2.41 11.141 2.557 1 98.38 136 PRO A C 1
ATOM 1079 O O . PRO A 1 136 ? -2.225 12.219 1.989 1 98.38 136 PRO A O 1
ATOM 1082 N N . SER A 1 137 ? -2.551 10.031 1.941 1 97.5 137 SER A N 1
ATOM 1083 C CA . SER A 1 137 ? -2.5 10.031 0.483 1 97.5 137 SER A CA 1
ATOM 1084 C C . SER A 1 137 ? -3.775 10.609 -0.116 1 97.5 137 SER A C 1
ATOM 1086 O O . SER A 1 137 ? -3.734 11.273 -1.154 1 97.5 137 SER A O 1
ATOM 1088 N N . LYS A 1 138 ? -4.957 10.375 0.562 1 97.38 138 LYS A N 1
ATOM 1089 C CA . LYS A 1 138 ? -6.227 10.93 0.098 1 97.38 138 LYS A CA 1
ATOM 1090 C C . LYS A 1 138 ? -6.191 12.453 0.088 1 97.38 138 LYS A C 1
ATOM 1092 O O . LYS A 1 138 ? -6.637 13.086 -0.8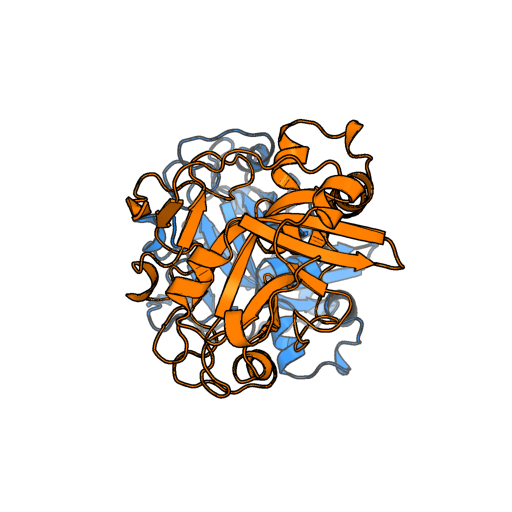74 1 97.38 138 LYS A O 1
ATOM 1097 N N . LEU A 1 139 ? -5.637 12.969 1.113 1 98.25 139 LEU A N 1
ATOM 1098 C CA . LEU A 1 139 ? -5.617 14.422 1.179 1 98.25 139 LEU A CA 1
ATOM 1099 C C . LEU A 1 139 ? -4.688 15 0.12 1 98.25 139 LEU A C 1
ATOM 1101 O O . LEU A 1 139 ? -4.965 16.062 -0.443 1 98.25 139 LEU A O 1
ATOM 1105 N N . CYS A 1 140 ? -3.57 14.32 -0.135 1 98.69 140 CYS A N 1
ATOM 1106 C CA . CYS A 1 140 ? -2.656 14.805 -1.162 1 98.69 140 CYS A CA 1
ATOM 1107 C C . CYS A 1 140 ? -3.309 14.758 -2.539 1 98.69 140 CYS A C 1
ATOM 1109 O O . CYS A 1 140 ? -3.152 15.688 -3.334 1 98.69 140 CYS A O 1
ATOM 1111 N N . MET A 1 141 ? -4.035 13.68 -2.82 1 97.62 141 MET A N 1
ATOM 1112 C CA . MET A 1 141 ? -4.77 13.617 -4.078 1 97.62 141 MET A CA 1
ATOM 1113 C C . MET A 1 141 ? -5.809 14.734 -4.16 1 97.62 141 MET A C 1
ATOM 1115 O O . MET A 1 141 ? -5.914 15.414 -5.184 1 97.62 141 MET A O 1
ATOM 1119 N N . ALA A 1 142 ? -6.508 14.961 -3.104 1 98.62 142 ALA A N 1
ATOM 1120 C CA . ALA A 1 142 ? -7.59 15.938 -3.043 1 98.62 142 ALA A CA 1
ATOM 1121 C C . ALA A 1 142 ? -7.062 17.344 -3.273 1 98.62 142 ALA A C 1
ATOM 1123 O O . ALA A 1 142 ? -7.715 18.156 -3.936 1 98.62 142 ALA A O 1
ATOM 1124 N N . LEU A 1 143 ? -5.918 17.562 -2.773 1 98.56 143 LEU A N 1
ATOM 1125 C CA . LEU A 1 143 ? -5.383 18.922 -2.799 1 98.56 143 LEU A CA 1
ATOM 1126 C C . LEU A 1 143 ? -4.324 19.062 -3.885 1 98.56 143 LEU A C 1
ATOM 1128 O O . LEU A 1 143 ? -3.635 20.094 -3.953 1 98.56 143 LEU A O 1
ATOM 1132 N N . ASN A 1 144 ? -4.125 18.078 -4.684 1 98.25 144 ASN A N 1
ATOM 1133 C CA . ASN A 1 144 ? -3.152 18.078 -5.77 1 98.25 144 ASN A CA 1
ATOM 1134 C C . ASN A 1 144 ? -1.739 18.344 -5.254 1 98.25 144 ASN A C 1
ATOM 1136 O O . ASN A 1 144 ? -1.033 19.203 -5.785 1 98.25 144 ASN A O 1
ATOM 1140 N N . ILE A 1 145 ? -1.402 17.656 -4.207 1 98.5 145 ILE A N 1
ATOM 1141 C CA . ILE A 1 145 ? -0.062 17.75 -3.639 1 98.5 145 ILE A CA 1
ATOM 1142 C C . ILE A 1 145 ? 0.792 16.578 -4.148 1 98.5 145 ILE A C 1
ATOM 1144 O O . ILE A 1 145 ? 0.453 15.422 -3.936 1 98.5 145 ILE A O 1
ATOM 1148 N N . ASP A 1 146 ? 1.874 16.922 -4.805 1 97.75 146 ASP A N 1
ATOM 1149 C CA . ASP A 1 146 ? 2.809 15.914 -5.293 1 97.75 146 ASP A CA 1
ATOM 1150 C C . ASP A 1 146 ? 4.254 16.375 -5.133 1 97.75 146 ASP A C 1
ATOM 1152 O O . ASP A 1 146 ? 4.527 17.328 -4.391 1 97.75 146 ASP A O 1
ATOM 1156 N N . LYS A 1 147 ? 5.164 15.719 -5.742 1 97.12 147 LYS A N 1
ATOM 1157 C CA . LYS A 1 147 ? 6.59 15.938 -5.512 1 97.12 147 LYS A CA 1
ATOM 1158 C C . LYS A 1 147 ? 7.016 17.328 -5.953 1 97.12 147 LYS A C 1
ATOM 1160 O O . LYS A 1 147 ? 8.062 17.828 -5.543 1 97.12 147 LYS A O 1
ATOM 1165 N N . ARG A 1 148 ? 6.211 18.031 -6.801 1 97.44 148 ARG A N 1
ATOM 1166 C CA . ARG A 1 148 ? 6.504 19.406 -7.188 1 97.44 148 ARG A CA 1
ATOM 1167 C C . ARG A 1 148 ? 6.492 20.328 -5.977 1 97.44 148 ARG A C 1
ATOM 1169 O O . ARG A 1 148 ? 7.07 21.422 -6.016 1 97.44 148 ARG A O 1
ATOM 1176 N N . LEU A 1 149 ? 5.852 19.906 -4.922 1 98.19 149 LEU A N 1
ATOM 1177 C CA . LEU A 1 149 ? 5.707 20.734 -3.723 1 98.19 149 LEU A CA 1
ATOM 1178 C C . LEU A 1 149 ? 6.625 20.234 -2.611 1 98.19 149 LEU A C 1
ATOM 1180 O O . LEU A 1 149 ? 6.48 20.625 -1.454 1 98.19 149 LEU A O 1
ATOM 1184 N N . ASN A 1 150 ? 7.574 19.297 -2.951 1 98.56 150 ASN A N 1
ATOM 1185 C CA . ASN A 1 150 ? 8.586 18.812 -2.023 1 98.56 150 ASN A CA 1
ATOM 1186 C C . ASN A 1 150 ? 9.711 19.828 -1.828 1 98.56 150 ASN A C 1
ATOM 1188 O O . ASN A 1 150 ? 10.109 20.5 -2.775 1 98.56 150 ASN A O 1
ATOM 1192 N N . ASN A 1 151 ? 10.156 19.859 -0.587 1 98.38 151 ASN A N 1
ATOM 1193 C CA . ASN A 1 151 ? 11.289 20.703 -0.242 1 98.38 151 ASN A CA 1
ATOM 1194 C C . ASN A 1 151 ? 10.969 22.188 -0.477 1 98.38 151 ASN A C 1
ATOM 1196 O O . ASN A 1 151 ? 11.789 22.922 -1.039 1 98.38 151 ASN A O 1
ATOM 1200 N N . ARG A 1 152 ? 9.836 22.562 -0.12 1 98.25 152 ARG A N 1
ATOM 1201 C CA . ARG A 1 152 ? 9.375 23.953 -0.138 1 98.25 152 ARG A CA 1
ATOM 1202 C C . ARG A 1 152 ? 9.031 24.438 1.268 1 98.25 152 ARG A C 1
ATOM 1204 O O . ARG A 1 152 ? 8.75 23.625 2.156 1 98.25 152 ARG A O 1
ATOM 1211 N N . LEU A 1 153 ? 9.117 25.734 1.431 1 98.44 153 LEU A N 1
ATOM 1212 C CA . LEU A 1 153 ? 8.719 26.281 2.719 1 98.44 153 LEU A CA 1
ATOM 1213 C C . LEU A 1 153 ? 7.207 26.438 2.805 1 98.44 153 LEU A C 1
ATOM 1215 O O . LEU A 1 153 ? 6.59 27.062 1.937 1 98.44 153 LEU A O 1
ATOM 1219 N N . LEU A 1 154 ? 6.613 25.922 3.871 1 98.56 154 LEU A N 1
ATOM 1220 C CA . LEU A 1 154 ? 5.164 25.891 4.047 1 98.56 154 LEU A CA 1
ATOM 1221 C C . LEU A 1 154 ? 4.641 27.266 4.465 1 98.56 154 LEU A C 1
ATOM 1223 O O . LEU A 1 154 ? 3.459 27.406 4.789 1 98.56 154 LEU A O 1
ATOM 1227 N N . PHE A 1 155 ? 5.516 28.203 4.473 1 97.5 155 PHE A N 1
ATOM 1228 C CA . PHE A 1 155 ? 5.098 29.547 4.82 1 97.5 155 PHE A CA 1
ATOM 1229 C C . PHE A 1 155 ? 5.488 30.531 3.73 1 97.5 155 PHE A C 1
ATOM 1231 O O . PHE A 1 155 ? 5.348 31.75 3.904 1 97.5 155 PHE A O 1
ATOM 1238 N N . GLU A 1 156 ? 6.082 29.891 2.625 1 92.69 156 GLU A N 1
ATOM 1239 C CA . GLU A 1 156 ? 6.418 30.641 1.426 1 92.69 156 GLU A CA 1
ATOM 1240 C C . GLU A 1 156 ? 5.859 29.984 0.173 1 92.69 156 GLU A C 1
ATOM 1242 O O . GLU A 1 156 ? 5.812 28.75 0.088 1 92.69 156 GLU A O 1
ATOM 1247 N N . GLY A 1 157 ? 4.828 30.484 -0.498 1 92.19 157 GLY A N 1
ATOM 1248 C CA . GLY A 1 157 ? 4.395 29.922 -1.765 1 92.19 157 GLY A CA 1
ATOM 1249 C C . GLY A 1 157 ? 2.924 29.547 -1.783 1 92.19 157 GLY A C 1
ATOM 1250 O O . GLY A 1 157 ? 2.123 30.141 -1.048 1 92.19 157 GLY A O 1
ATOM 1251 N N . ASP A 1 158 ? 2.66 28.469 -2.652 1 96.31 158 ASP A N 1
ATOM 1252 C CA . ASP A 1 158 ? 1.263 28.172 -2.953 1 96.31 158 ASP A CA 1
ATOM 1253 C C . ASP A 1 158 ? 0.688 27.172 -1.958 1 96.31 158 ASP A C 1
ATOM 1255 O O . ASP A 1 158 ? -0.53 27.016 -1.859 1 96.31 158 ASP A O 1
ATOM 1259 N N . LEU A 1 159 ? 1.577 26.453 -1.25 1 98.38 159 LEU A N 1
ATOM 1260 C CA . LEU A 1 159 ? 1.162 25.531 -0.206 1 98.38 159 LEU A CA 1
ATOM 1261 C C . LEU A 1 159 ? 1.584 26.031 1.17 1 98.38 159 LEU A C 1
ATOM 1263 O O . LEU A 1 159 ? 2.768 26.281 1.406 1 98.38 159 LEU A O 1
ATOM 1267 N N . PHE A 1 160 ? 0.598 26.172 2.062 1 98.06 160 PHE A N 1
ATOM 1268 C CA . PHE A 1 160 ? 0.948 26.719 3.365 1 98.06 160 PHE A CA 1
ATOM 1269 C C . PHE A 1 160 ? -0.062 26.297 4.422 1 98.06 160 PHE A C 1
ATOM 1271 O O . PHE A 1 160 ? -1.137 25.781 4.094 1 98.06 160 PHE A O 1
ATOM 1278 N N . ILE A 1 161 ? 0.313 26.375 5.656 1 98.31 161 ILE A N 1
ATOM 1279 C CA . ILE A 1 161 ? -0.553 26.141 6.805 1 98.31 161 ILE A CA 1
ATOM 1280 C C . ILE A 1 161 ? -0.75 27.453 7.578 1 98.31 161 ILE A C 1
ATOM 1282 O O . ILE A 1 161 ? 0.202 28.203 7.781 1 98.31 161 ILE A O 1
ATOM 1286 N N . CYS A 1 162 ? -1.979 27.703 7.973 1 96.31 162 CYS A N 1
ATOM 1287 C CA . CYS A 1 162 ? -2.273 28.984 8.609 1 96.31 162 CYS A CA 1
ATOM 1288 C C . CYS A 1 162 ? -3.301 28.812 9.727 1 96.31 162 CYS A C 1
ATOM 1290 O O . CYS A 1 162 ? -3.902 27.75 9.859 1 96.31 162 CYS A O 1
ATOM 1292 N N . ASP A 1 163 ? -3.387 29.812 10.547 1 93.25 163 ASP A N 1
ATOM 1293 C CA . ASP A 1 163 ? -4.445 29.922 11.547 1 93.25 163 ASP A CA 1
ATOM 1294 C C . ASP A 1 163 ? -5.742 30.422 10.922 1 93.25 163 ASP A C 1
ATOM 1296 O O . ASP A 1 163 ? -5.727 31.031 9.859 1 93.25 163 ASP A O 1
ATOM 1300 N N . LEU A 1 164 ? -6.738 29.984 11.688 1 85.06 164 LEU A N 1
ATOM 1301 C CA . LEU A 1 164 ? -8 30.594 11.297 1 85.06 164 LEU A CA 1
ATOM 1302 C C . LEU A 1 164 ? -8.016 32.094 11.633 1 85.06 164 LEU A C 1
ATOM 1304 O O . LEU A 1 164 ? -7.629 32.469 12.734 1 85.06 164 LEU A O 1
ATOM 1308 N N . ASP A 1 165 ? -8.242 32.875 10.625 1 82.38 165 ASP A N 1
ATOM 1309 C CA . ASP A 1 165 ? -8.43 34.312 10.898 1 82.38 165 ASP A CA 1
ATOM 1310 C C . ASP A 1 165 ? -9.672 34.844 10.188 1 82.38 165 ASP A C 1
ATOM 1312 O O . ASP A 1 165 ? -10.438 34.062 9.602 1 82.38 165 ASP A O 1
ATOM 1316 N N . ASP A 1 166 ? -9.898 36.094 10.398 1 80.56 166 ASP A N 1
ATOM 1317 C CA . ASP A 1 166 ? -11.125 36.688 9.891 1 80.56 166 ASP A CA 1
ATOM 1318 C C . ASP A 1 166 ? -11.18 36.625 8.367 1 80.56 166 ASP A C 1
ATOM 1320 O O . ASP A 1 166 ? -12.258 36.5 7.785 1 80.56 166 ASP A O 1
ATOM 1324 N N . GLU A 1 167 ? -10.07 36.625 7.836 1 79.31 167 GLU A N 1
ATOM 1325 C CA . GLU A 1 167 ? -10.031 36.531 6.375 1 79.31 167 GLU A CA 1
ATOM 1326 C C . GLU A 1 167 ? -10.516 35.188 5.879 1 79.31 167 GLU A C 1
ATOM 1328 O O . GLU A 1 167 ? -11.344 35.094 4.973 1 79.31 167 GLU A O 1
ATOM 1333 N N . LEU A 1 168 ? -9.961 34.156 6.488 1 80.62 168 LEU A N 1
ATOM 1334 C CA . LEU A 1 168 ? -10.375 32.812 6.105 1 80.62 168 LEU A CA 1
ATOM 1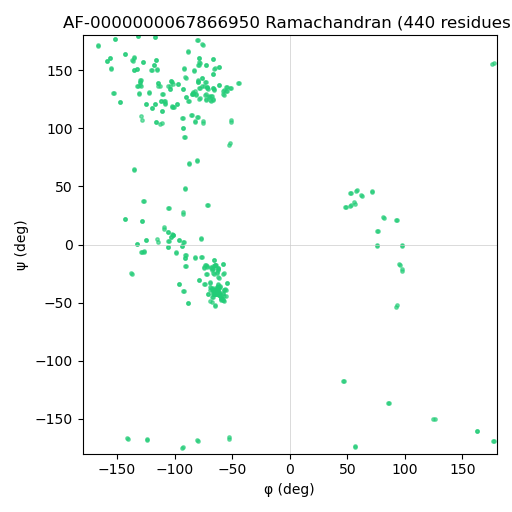335 C C . LEU A 1 168 ? -11.844 32.562 6.422 1 80.62 168 LEU A C 1
ATOM 1337 O O . LEU A 1 168 ? -12.562 31.938 5.645 1 80.62 168 LEU A O 1
ATOM 1341 N N . LYS A 1 169 ? -12.258 33.062 7.559 1 82.12 169 LYS A N 1
ATOM 1342 C CA . LYS A 1 169 ? -13.656 32.906 7.938 1 82.12 169 LYS A CA 1
ATOM 1343 C C . LYS A 1 169 ? -14.57 33.562 6.895 1 82.12 169 LYS A C 1
ATOM 1345 O O . LYS A 1 169 ? -15.609 33 6.543 1 82.12 169 LYS A O 1
ATOM 1350 N N . ALA A 1 170 ? -14.195 34.75 6.562 1 78.44 170 ALA A N 1
ATOM 1351 C CA . ALA A 1 170 ? -15.016 35.5 5.625 1 78.44 170 ALA A CA 1
ATOM 1352 C C . ALA A 1 170 ? -15.008 34.875 4.238 1 78.44 170 ALA A C 1
ATOM 1354 O O . ALA A 1 170 ? -16.031 34.875 3.547 1 78.44 170 ALA A O 1
ATOM 1355 N N . LEU A 1 171 ? -13.867 34.438 3.914 1 73.12 171 LEU A N 1
ATOM 1356 C CA . LEU A 1 171 ? -13.688 33.938 2.561 1 73.12 171 LEU A CA 1
ATOM 1357 C C . LEU A 1 171 ? -14.477 32.625 2.359 1 73.12 171 LEU A C 1
ATOM 1359 O O . LEU A 1 171 ? -15.086 32.438 1.308 1 73.12 171 LEU A O 1
ATOM 1363 N N . PHE A 1 172 ? -14.438 31.766 3.5 1 70.94 172 PHE A N 1
ATOM 1364 C CA . PHE A 1 172 ? -14.969 30.453 3.154 1 70.94 172 PHE A CA 1
ATOM 1365 C C . PHE A 1 172 ? -16.047 30.031 4.145 1 70.94 172 PHE A C 1
ATOM 1367 O O . PHE A 1 172 ? -16.469 28.859 4.148 1 70.94 172 PHE A O 1
ATOM 1374 N N . GLN A 1 173 ? -16.609 31.062 4.852 1 69.69 173 GLN A N 1
ATOM 1375 C CA . GLN A 1 173 ? -17.672 30.781 5.809 1 69.69 173 GLN A CA 1
ATOM 1376 C C . GLN A 1 173 ? -17.297 29.625 6.73 1 69.69 173 GLN A C 1
ATOM 1378 O O . GLN A 1 173 ? -18.109 28.719 6.941 1 69.69 173 GLN A O 1
ATOM 1383 N N . VAL A 1 174 ? -16.078 29.594 6.941 1 67.94 174 VAL A N 1
ATOM 1384 C CA . VAL A 1 174 ? -15.602 28.547 7.848 1 67.94 174 VAL A CA 1
ATOM 1385 C C . VAL A 1 174 ? -15.938 28.922 9.289 1 67.94 174 VAL A C 1
ATOM 1387 O O . VAL A 1 174 ? -15.648 30.047 9.727 1 67.94 174 VAL A O 1
ATOM 1390 N N . GLU A 1 175 ? -17 28.219 9.852 1 61.91 175 GLU A N 1
ATOM 1391 C CA . GLU A 1 175 ? -17.281 28.453 11.258 1 61.91 175 GLU A CA 1
ATOM 1392 C C . GLU A 1 175 ? -16.391 27.578 12.148 1 61.91 175 GLU A C 1
ATOM 1394 O O . GLU A 1 175 ? -16.047 26.453 11.789 1 61.91 175 GLU A O 1
ATOM 1399 N N . GLU A 1 176 ? -15.758 28.266 13.148 1 62.34 176 GLU A N 1
ATOM 1400 C CA . GLU A 1 176 ? -14.977 27.516 14.117 1 62.34 176 GLU A CA 1
ATOM 1401 C C . GLU A 1 176 ? -15.797 26.391 14.734 1 62.34 176 GLU A C 1
ATOM 1403 O O . GLU A 1 176 ? -16.844 26.641 15.352 1 62.34 176 GLU A O 1
ATOM 1408 N N . GLU A 1 177 ? -15.805 25.266 14.031 1 59.81 177 GLU A N 1
ATOM 1409 C CA . GLU A 1 177 ? -16.5 24.188 14.742 1 59.81 177 GLU A CA 1
ATOM 1410 C C . GLU A 1 177 ? -15.641 23.641 15.883 1 59.81 177 GLU A C 1
ATOM 1412 O O . GLU A 1 177 ? -14.414 23.625 15.789 1 59.81 177 GLU A O 1
ATOM 1417 N N . LYS A 1 178 ? -16.438 23.453 17.078 1 60.69 178 LYS A N 1
ATOM 1418 C CA . LYS A 1 178 ? -15.883 22.859 18.281 1 60.69 178 LYS A CA 1
ATOM 1419 C C . LYS A 1 178 ? -15.188 21.547 17.984 1 60.69 178 LYS A C 1
ATOM 1421 O O . LYS A 1 178 ? -15.75 20.672 17.312 1 60.69 178 LYS A O 1
ATOM 1426 N N . THR A 1 179 ? -13.82 21.641 18.016 1 70.88 179 THR A N 1
ATOM 1427 C CA . THR A 1 179 ? -13.109 20.375 17.969 1 70.88 179 THR A CA 1
ATOM 1428 C C . THR A 1 179 ? -13.141 19.688 19.328 1 70.88 179 THR A C 1
ATOM 1430 O O . THR A 1 179 ? -13.086 20.344 20.375 1 70.88 179 THR A O 1
ATOM 1433 N N . GLY A 1 180 ? -13.594 18.453 19.375 1 82.69 180 GLY A N 1
ATOM 1434 C CA . GLY A 1 180 ? -13.555 17.641 20.578 1 82.69 180 GLY A CA 1
ATOM 1435 C C . GLY A 1 180 ? -12.18 17.562 21.203 1 82.69 180 GLY A C 1
ATOM 1436 O O . GLY A 1 180 ? -11.367 18.484 21.047 1 82.69 180 GLY A O 1
ATOM 1437 N N . TYR A 1 181 ? -11.984 16.672 22.078 1 93.56 181 TYR A N 1
ATOM 1438 C CA . TYR A 1 181 ? -10.688 16.5 22.734 1 93.56 181 TYR A CA 1
ATOM 1439 C C . TYR A 1 181 ? -9.727 15.742 21.828 1 93.56 181 TYR A C 1
ATOM 1441 O O . TYR A 1 181 ? -10.133 15.156 20.828 1 93.56 181 TYR A O 1
ATOM 1449 N N . ILE A 1 182 ? -8.469 15.859 22.109 1 97.06 182 ILE A N 1
ATOM 1450 C CA . ILE A 1 182 ? -7.414 15.25 21.312 1 97.06 182 ILE A CA 1
ATOM 1451 C C . ILE A 1 182 ? -7.07 13.875 21.891 1 97.06 182 ILE A C 1
ATOM 1453 O O . ILE A 1 182 ? -6.941 13.711 23.094 1 97.06 182 ILE A O 1
ATOM 1457 N N . ILE A 1 183 ? -6.984 12.945 20.984 1 97.88 183 ILE A N 1
ATOM 1458 C CA . ILE A 1 183 ? -6.57 11.586 21.312 1 97.88 183 ILE A CA 1
ATOM 1459 C C . ILE A 1 183 ? -5.125 11.359 20.859 1 97.88 183 ILE A C 1
ATOM 1461 O O . ILE A 1 183 ? -4.738 11.773 19.766 1 97.88 183 ILE A O 1
ATOM 1465 N N . LYS A 1 184 ? -4.324 10.781 21.719 1 98 184 LYS A N 1
ATOM 1466 C CA . LYS A 1 184 ? -3.027 10.258 21.281 1 98 184 LYS A CA 1
ATOM 1467 C C . LYS A 1 184 ? -3.074 8.742 21.125 1 98 184 LYS A C 1
ATOM 1469 O O . LYS A 1 184 ? -3.736 8.047 21.891 1 98 184 LYS A O 1
ATOM 1474 N N . SER A 1 185 ? -2.473 8.234 20.125 1 98.19 185 SER A N 1
ATOM 1475 C CA . SER A 1 185 ? -2.496 6.809 19.812 1 98.19 185 SER A CA 1
ATOM 1476 C C . SER A 1 185 ? -1.236 6.387 19.062 1 98.19 185 SER A C 1
ATOM 1478 O O . SER A 1 185 ? -0.344 7.207 18.828 1 98.19 185 SER A O 1
ATOM 1480 N N . LYS A 1 186 ? -1.141 5.074 18.797 1 97.62 186 LYS A N 1
ATOM 1481 C CA . LYS A 1 186 ? -0.054 4.555 17.969 1 97.62 186 LYS A CA 1
ATOM 1482 C C . LYS A 1 186 ? -0.177 5.039 16.531 1 97.62 186 LYS A C 1
ATOM 1484 O O . LYS A 1 186 ? -1.285 5.246 16.031 1 97.62 186 LYS A O 1
ATOM 1489 N N . ARG A 1 187 ? 0.978 5.242 15.914 1 98 187 ARG A N 1
ATOM 1490 C CA . ARG A 1 187 ? 0.993 5.59 14.5 1 98 187 ARG A CA 1
ATOM 1491 C C . ARG A 1 187 ? 0.494 4.43 13.641 1 98 187 ARG A C 1
ATOM 1493 O O . ARG A 1 187 ? 0.434 3.289 14.109 1 98 187 ARG A O 1
ATOM 1500 N N . ILE A 1 188 ? 0.097 4.758 12.508 1 95.69 188 ILE A N 1
ATOM 1501 C CA . ILE A 1 188 ? -0.508 3.752 11.641 1 95.69 188 ILE A CA 1
ATOM 1502 C C . ILE A 1 188 ? 0.49 3.328 10.57 1 95.69 188 ILE A C 1
ATOM 1504 O O . ILE A 1 188 ? 1.189 4.168 10 1 95.69 188 ILE A O 1
ATOM 1508 N N . GLY A 1 189 ? 0.506 2.053 10.266 1 92.06 189 GLY A N 1
ATOM 1509 C CA . GLY A 1 189 ? 1.222 1.551 9.102 1 92.06 189 GLY A CA 1
ATOM 1510 C C . GLY A 1 189 ? 2.707 1.365 9.344 1 92.06 189 GLY A C 1
ATOM 1511 O O . GLY A 1 189 ? 3.508 1.418 8.414 1 92.06 189 GLY A O 1
ATOM 1512 N N . ILE A 1 190 ? 3.148 1.2 10.609 1 94.88 190 ILE A N 1
ATOM 1513 C CA . ILE A 1 190 ? 4.582 1.123 10.883 1 94.88 190 ILE A CA 1
ATOM 1514 C C . ILE A 1 190 ? 4.891 -0.139 11.68 1 94.88 190 ILE A C 1
ATOM 1516 O O . ILE A 1 190 ? 5.684 -0.105 12.625 1 94.88 190 ILE A O 1
ATOM 1520 N N . ASP A 1 191 ? 4.238 -1.236 11.422 1 87.69 191 ASP A N 1
ATOM 1521 C CA . ASP A 1 191 ? 4.402 -2.498 12.141 1 87.69 191 ASP A CA 1
ATOM 1522 C C . ASP A 1 191 ? 5.852 -2.982 12.07 1 87.69 191 ASP A C 1
ATOM 1524 O O . ASP A 1 191 ? 6.289 -3.77 12.914 1 87.69 191 ASP A O 1
ATOM 1528 N N . TYR A 1 192 ? 6.609 -2.486 11.195 1 85.69 192 TYR A N 1
ATOM 1529 C CA . TYR A 1 192 ? 7.992 -2.898 10.984 1 85.69 192 TYR A CA 1
ATOM 1530 C C . TYR A 1 192 ? 8.922 -2.211 11.977 1 85.69 192 TYR A C 1
ATOM 1532 O O . TYR A 1 192 ? 10.078 -2.609 12.133 1 85.69 192 TYR A O 1
ATOM 1540 N N . ALA A 1 193 ? 8.469 -1.221 12.703 1 94.31 193 ALA A N 1
ATOM 1541 C CA . ALA A 1 193 ? 9.344 -0.27 13.383 1 94.31 193 ALA A CA 1
ATOM 1542 C C . ALA A 1 193 ? 9.633 -0.714 14.812 1 94.31 193 ALA A C 1
ATOM 1544 O O . ALA A 1 193 ? 9.805 0.12 15.703 1 94.31 193 ALA A O 1
ATOM 1545 N N . GLU A 1 194 ? 9.57 -2.023 15.062 1 93.56 194 GLU A N 1
ATOM 1546 C CA . GLU A 1 194 ? 9.93 -2.611 16.359 1 93.56 194 GLU A CA 1
ATOM 1547 C C . GLU A 1 194 ? 9.289 -1.846 17.5 1 93.56 194 GLU A C 1
ATOM 1549 O O . GLU A 1 194 ? 8.062 -1.707 17.562 1 93.56 194 GLU A O 1
ATOM 1554 N N . GLU A 1 195 ? 10.117 -1.253 18.375 1 95.94 195 GLU A N 1
ATOM 1555 C CA . GLU A 1 195 ? 9.57 -0.606 19.562 1 95.94 195 GLU A CA 1
ATOM 1556 C C . GLU A 1 195 ? 8.797 0.655 19.188 1 95.94 195 GLU A C 1
ATOM 1558 O O . GLU A 1 195 ? 7.855 1.039 19.891 1 95.94 195 GLU A O 1
ATOM 1563 N N . ALA A 1 196 ? 9.195 1.365 18.172 1 97.38 196 ALA A N 1
ATOM 1564 C CA . ALA A 1 196 ? 8.602 2.643 17.797 1 97.38 196 ALA A CA 1
ATOM 1565 C C . ALA A 1 196 ? 7.129 2.473 17.422 1 97.38 196 ALA A C 1
ATOM 1567 O O . ALA A 1 196 ? 6.359 3.438 17.438 1 97.38 196 ALA A O 1
ATOM 1568 N N . LYS A 1 197 ? 6.77 1.24 17.078 1 95.69 197 LYS A N 1
ATOM 1569 C CA . LYS A 1 197 ? 5.375 1.006 16.703 1 95.69 197 LYS A CA 1
ATOM 1570 C C . LYS A 1 197 ? 4.449 1.248 17.891 1 95.69 197 LYS A C 1
ATOM 1572 O O . LYS A 1 197 ? 3.248 1.462 17.719 1 95.69 197 LYS A O 1
ATOM 1577 N N . ASP A 1 198 ? 4.992 1.263 19.125 1 96.25 198 ASP A N 1
ATOM 1578 C CA . ASP A 1 198 ? 4.18 1.361 20.328 1 96.25 198 ASP A CA 1
ATOM 1579 C C . ASP A 1 198 ? 4.133 2.797 20.844 1 96.25 198 ASP A C 1
ATOM 1581 O O . ASP A 1 198 ? 3.387 3.104 21.781 1 96.25 198 ASP A O 1
ATOM 1585 N N . PHE A 1 199 ? 4.934 3.678 20.219 1 97.94 199 PHE A N 1
ATOM 1586 C CA . PHE A 1 199 ? 4.906 5.078 20.625 1 97.94 199 PHE A CA 1
ATOM 1587 C C . PHE A 1 199 ? 3.566 5.715 20.281 1 97.94 199 PHE A C 1
ATOM 1589 O O . PHE A 1 199 ? 3.033 5.5 19.188 1 97.94 199 PHE A O 1
ATOM 1596 N N . LEU A 1 200 ? 2.994 6.465 21.219 1 98.25 200 LEU A N 1
ATOM 1597 C CA . LEU A 1 200 ? 1.73 7.156 20.984 1 98.25 200 LEU A CA 1
ATOM 1598 C C . LEU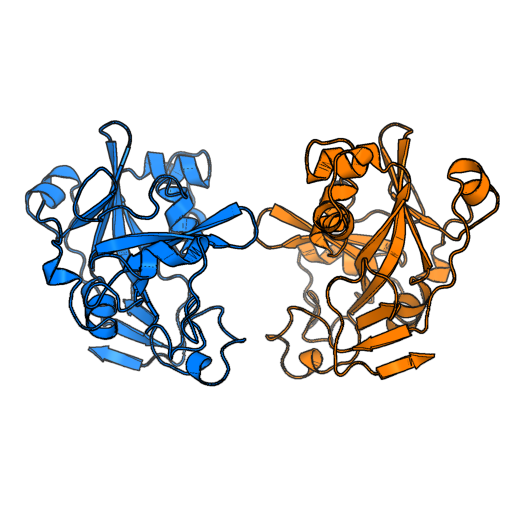 A 1 200 ? 1.966 8.523 20.359 1 98.25 200 LEU A C 1
ATOM 1600 O O . LEU A 1 200 ? 1.695 9.555 20.984 1 98.25 200 LEU A O 1
ATOM 1604 N N . TYR A 1 201 ? 2.42 8.523 19.047 1 98.75 201 TYR A N 1
ATOM 1605 C CA . TYR A 1 201 ? 2.873 9.727 18.359 1 98.75 201 TYR A CA 1
ATOM 1606 C C . TYR A 1 201 ? 1.882 10.141 17.281 1 98.75 201 TYR A C 1
ATOM 1608 O O . TYR A 1 201 ? 2.223 10.914 16.391 1 98.75 201 TYR A O 1
ATOM 1616 N N . ARG A 1 202 ? 0.664 9.562 17.359 1 98.81 202 ARG A N 1
ATOM 1617 C CA . ARG A 1 202 ? -0.452 9.984 16.516 1 98.81 202 ARG A CA 1
ATOM 1618 C C . ARG A 1 202 ? -1.469 10.789 17.312 1 98.81 202 ARG A C 1
ATOM 1620 O O . ARG A 1 202 ? -1.805 10.422 18.453 1 98.81 202 ARG A O 1
ATOM 1627 N N . PHE A 1 203 ? -1.936 11.867 16.734 1 98.62 203 PHE A N 1
ATOM 1628 C CA . PHE A 1 203 ? -2.857 12.781 17.422 1 98.62 203 PHE A CA 1
ATOM 1629 C C . PHE A 1 203 ? -4.039 13.117 16.516 1 98.62 203 PHE A C 1
ATOM 1631 O O . PHE A 1 203 ? -3.861 13.383 15.32 1 98.62 203 PHE A O 1
ATOM 1638 N N . TYR A 1 204 ? -5.238 13.102 17.078 1 98.19 204 TYR A N 1
ATOM 1639 C CA . TYR A 1 204 ? -6.402 13.438 16.25 1 98.19 204 TYR A CA 1
ATOM 1640 C C . TYR A 1 204 ? -7.57 13.875 17.125 1 98.19 204 TYR A C 1
ATOM 1642 O O . TYR A 1 204 ? -7.59 13.609 18.328 1 98.19 204 TYR A O 1
ATOM 1650 N N . TYR A 1 205 ? -8.5 14.609 16.562 1 96.62 205 TYR A N 1
ATOM 1651 C CA . TYR A 1 205 ? -9.734 14.977 17.25 1 96.62 205 TYR A CA 1
ATOM 1652 C C . TYR A 1 205 ? -10.672 13.789 17.359 1 96.62 205 TYR A C 1
ATOM 1654 O O . TYR A 1 205 ? -11 13.148 16.359 1 96.62 205 TYR A O 1
ATOM 1662 N N . ASN A 1 206 ? -11.148 13.516 18.516 1 93.88 206 ASN A N 1
ATOM 1663 C CA . ASN A 1 206 ? -11.93 12.32 18.797 1 93.88 206 ASN A CA 1
ATOM 1664 C C . ASN A 1 206 ? -13.266 12.328 18.047 1 93.88 206 ASN A C 1
ATOM 1666 O O . ASN A 1 206 ? -13.812 11.273 17.734 1 93.88 206 ASN A O 1
ATOM 1670 N N . ASP A 1 207 ? -13.797 13.461 17.703 1 92.06 207 ASP A N 1
ATOM 1671 C CA . ASP A 1 207 ? -15.172 13.523 17.219 1 92.06 207 ASP A CA 1
ATOM 1672 C C . ASP A 1 207 ? -15.219 13.961 15.75 1 92.06 207 ASP A C 1
ATOM 1674 O O . ASP A 1 207 ? -16.297 14.156 15.188 1 92.06 207 ASP A O 1
ATOM 1678 N N . ASN A 1 208 ? -14.148 14.156 15.195 1 95.19 208 ASN A N 1
ATOM 1679 C CA . ASN A 1 208 ? -14.18 14.586 13.805 1 95.19 208 ASN A CA 1
ATOM 1680 C C . ASN A 1 208 ? -14.359 13.398 12.859 1 95.19 208 ASN A C 1
ATOM 1682 O O . ASN A 1 208 ? -13.617 12.422 12.93 1 95.19 208 ASN A O 1
ATOM 1686 N N . PRO A 1 209 ? -15.234 13.469 11.945 1 95.38 209 PRO A N 1
ATOM 1687 C CA . PRO A 1 209 ? -15.547 12.32 11.102 1 95.38 209 PRO A CA 1
ATOM 1688 C C . PRO A 1 209 ? -14.5 12.078 10.016 1 95.38 209 PRO A C 1
ATOM 1690 O O . PRO A 1 209 ? -14.516 11.039 9.352 1 95.38 209 PRO A O 1
ATOM 1693 N N . TYR A 1 210 ? -13.578 13.016 9.82 1 97.12 210 TYR A N 1
ATOM 1694 C CA . TYR A 1 210 ? -12.609 12.891 8.742 1 97.12 210 TYR A CA 1
ATOM 1695 C C . TYR A 1 210 ? -11.328 12.227 9.234 1 97.12 210 TYR A C 1
ATOM 1697 O O . TYR A 1 210 ? -10.383 12.031 8.461 1 97.12 210 TYR A O 1
ATOM 1705 N N . VAL A 1 211 ? -11.305 11.914 10.523 1 97.56 211 VAL A N 1
ATOM 1706 C CA . VAL A 1 211 ? -10.172 11.141 11.031 1 97.56 211 VAL A CA 1
ATOM 1707 C C . VAL A 1 211 ? -10.109 9.789 10.336 1 97.56 211 VAL A C 1
ATOM 1709 O O . VAL A 1 211 ? -11.141 9.133 10.133 1 97.56 211 VAL A O 1
ATOM 1712 N N . SER A 1 212 ? -8.938 9.375 9.969 1 95.94 212 SER A N 1
ATOM 1713 C CA . SER A 1 212 ? -8.781 8.188 9.125 1 95.94 212 SER A CA 1
ATOM 1714 C C . SER A 1 212 ? -9.25 6.934 9.844 1 95.94 212 SER A C 1
ATOM 1716 O O . SER A 1 212 ? -9.977 6.117 9.273 1 95.94 212 SER A O 1
ATOM 1718 N N . LYS A 1 213 ? -8.734 6.734 11.031 1 92.81 213 LYS A N 1
ATOM 1719 C CA . LYS A 1 213 ? -9.078 5.57 11.844 1 92.81 213 LYS A CA 1
ATOM 1720 C C . LYS A 1 213 ? -9.047 5.91 13.328 1 92.81 213 LYS A C 1
ATOM 1722 O O . LYS A 1 213 ? -8.016 6.344 13.852 1 92.81 213 LYS A O 1
ATOM 1727 N N . LYS A 1 214 ? -10.102 5.695 13.914 1 92.94 214 LYS A N 1
ATOM 1728 C CA . LYS A 1 214 ? -10.125 5.914 15.359 1 92.94 214 LYS A CA 1
ATOM 1729 C C . LYS A 1 214 ? -9.508 4.727 16.094 1 92.94 214 LYS A C 1
ATOM 1731 O O . LYS A 1 214 ? -9.719 3.574 15.719 1 92.94 214 LYS A O 1
ATOM 1736 N N . ASP A 1 215 ? -8.758 5.008 17.094 1 93.44 215 ASP A N 1
ATOM 1737 C CA . ASP A 1 215 ? -8.078 3.984 17.891 1 93.44 215 ASP A CA 1
ATOM 1738 C C . ASP A 1 215 ? -8.828 3.711 19.188 1 93.44 215 ASP A C 1
ATOM 1740 O O . ASP A 1 215 ? -8.922 4.586 20.062 1 93.44 215 ASP A O 1
ATOM 1744 N N . LYS A 1 216 ? -9.289 2.508 19.375 1 89.38 216 LYS A N 1
ATOM 1745 C CA . LYS A 1 216 ? -10.023 2.121 20.578 1 89.38 216 LYS A CA 1
ATOM 1746 C C . LYS A 1 216 ? -9.156 2.242 21.812 1 89.38 216 LYS A C 1
ATOM 1748 O O . LYS A 1 216 ? -9.672 2.416 22.922 1 89.38 216 LYS A O 1
ATOM 1753 N N . ASN A 1 217 ? -7.84 2.174 21.656 1 90.56 217 ASN A N 1
ATOM 1754 C CA . ASN A 1 217 ? -6.914 2.238 22.781 1 90.56 217 ASN A CA 1
ATOM 1755 C C . ASN A 1 217 ? -6.297 3.627 22.906 1 90.56 217 ASN A C 1
ATOM 1757 O O . ASN A 1 217 ? -5.34 3.812 23.672 1 90.56 217 ASN A O 1
ATOM 1761 N N . GLY A 1 218 ? -6.777 4.516 22.172 1 94.25 218 GLY A N 1
ATOM 1762 C CA . GLY A 1 218 ? -6.273 5.875 22.266 1 94.25 218 GLY A CA 1
ATOM 1763 C C . GLY A 1 218 ? -6.492 6.496 23.641 1 94.25 218 GLY A C 1
ATOM 1764 O O . GLY A 1 218 ? -7.414 6.113 24.359 1 94.25 218 GLY A O 1
ATOM 1765 N N . ILE A 1 219 ? -5.605 7.434 23.969 1 95.88 219 ILE A N 1
ATOM 1766 C CA . ILE A 1 219 ? -5.668 8.109 25.266 1 95.88 219 ILE A CA 1
ATOM 1767 C C . ILE A 1 219 ? -5.988 9.586 25.062 1 95.88 219 ILE A C 1
ATOM 1769 O O . ILE A 1 219 ? -5.43 10.234 24.156 1 95.88 219 ILE A O 1
ATOM 1773 N N . LYS A 1 220 ? -6.828 10.047 25.922 1 94.69 220 LYS A N 1
ATOM 1774 C CA . LYS A 1 220 ? -7.152 11.469 25.859 1 94.69 220 LYS A CA 1
ATOM 1775 C C . LYS A 1 220 ? -5.961 12.32 26.297 1 94.69 220 LYS A C 1
ATOM 1777 O O . LYS A 1 220 ? -5.371 12.078 27.359 1 94.69 220 LYS A O 1
ATOM 1782 N N . LEU A 1 221 ? -5.582 13.242 25.516 1 91.62 221 LEU A N 1
ATOM 1783 C CA . LEU A 1 221 ? -4.492 14.148 25.844 1 91.62 221 LEU A CA 1
ATOM 1784 C C . LEU A 1 221 ? -5.012 15.367 26.609 1 91.62 221 LEU A C 1
ATOM 1786 O O . LEU A 1 221 ? -4.418 15.781 27.609 1 91.62 221 LEU A O 1
ATOM 1790 N N . TYR A 1 222 ? -6.102 16.016 26.031 1 78.56 222 TYR A N 1
ATOM 1791 C CA . TYR A 1 222 ? -6.773 17.141 26.688 1 78.56 222 TYR A CA 1
ATOM 1792 C C . TYR A 1 222 ? -8.281 16.922 26.719 1 78.56 222 TYR A C 1
ATOM 1794 O O . TYR A 1 222 ? -8.844 16.25 25.859 1 78.56 222 TYR A O 1
ATOM 1802 N N . MET B 1 1 ? 1.31 -27.062 -25.766 1 80.94 1 MET B N 1
ATOM 1803 C CA . MET B 1 1 ? 1.251 -26.594 -24.375 1 80.94 1 MET B CA 1
ATOM 1804 C C . MET B 1 1 ? 0.31 -27.469 -23.562 1 80.94 1 MET B C 1
ATOM 1806 O O . MET B 1 1 ? -0.801 -27.781 -23.984 1 80.94 1 MET B O 1
ATOM 1810 N N . ILE B 1 2 ? 0.864 -28.031 -22.469 1 90.94 2 ILE B N 1
ATOM 1811 C CA . ILE B 1 2 ? 0.028 -28.812 -21.578 1 90.94 2 ILE B CA 1
ATOM 1812 C C . ILE B 1 2 ? -0.539 -27.922 -20.484 1 90.94 2 ILE B C 1
ATOM 1814 O O . ILE B 1 2 ? 0.095 -27.719 -19.438 1 90.94 2 ILE B O 1
ATOM 1818 N N . ILE B 1 3 ? -1.72 -27.422 -20.797 1 96.19 3 ILE B N 1
ATOM 1819 C CA . ILE B 1 3 ? -2.383 -26.516 -19.875 1 96.19 3 ILE B CA 1
ATOM 1820 C C . ILE B 1 3 ? -2.879 -27.281 -18.641 1 96.19 3 ILE B C 1
ATOM 1822 O O . ILE B 1 3 ? -3.422 -28.375 -18.781 1 96.19 3 ILE B O 1
ATOM 1826 N N . LEU B 1 4 ? -2.611 -26.703 -17.484 1 98 4 LEU B N 1
ATOM 1827 C CA . LEU B 1 4 ? -3.051 -27.344 -16.25 1 98 4 LEU B CA 1
ATOM 1828 C C . LEU B 1 4 ? -4.574 -27.344 -16.156 1 98 4 LEU B C 1
ATOM 1830 O O . LEU B 1 4 ? -5.207 -26.297 -16.234 1 98 4 LEU B O 1
ATOM 1834 N N . ASN B 1 5 ? -5.152 -28.5 -15.984 1 97.69 5 ASN B N 1
ATOM 1835 C CA . ASN B 1 5 ? -6.605 -28.594 -15.953 1 97.69 5 ASN B CA 1
ATOM 1836 C C . ASN B 1 5 ? -7.145 -28.5 -14.523 1 97.69 5 ASN B C 1
ATOM 1838 O O . ASN B 1 5 ? -6.379 -28.297 -13.578 1 97.69 5 ASN B O 1
ATOM 1842 N N . GLU B 1 6 ? -8.391 -28.688 -14.406 1 98.38 6 GLU B N 1
ATOM 1843 C CA . GLU B 1 6 ? -9.078 -28.516 -13.125 1 98.38 6 GLU B CA 1
ATOM 1844 C C . GLU B 1 6 ? -8.547 -29.5 -12.086 1 98.38 6 GLU B C 1
ATOM 1846 O O . GLU B 1 6 ? -8.469 -29.156 -10.898 1 98.38 6 GLU B O 1
ATOM 1851 N N . LYS B 1 7 ? -8.234 -30.688 -12.516 1 98.38 7 LYS B N 1
ATOM 1852 C CA . LYS B 1 7 ? -7.746 -31.719 -11.602 1 98.38 7 LYS B CA 1
ATOM 1853 C C . LYS B 1 7 ? -6.449 -31.281 -10.922 1 98.38 7 LYS B C 1
ATOM 1855 O O . LYS B 1 7 ? -6.215 -31.609 -9.758 1 98.38 7 LYS B O 1
ATOM 1860 N N . PHE B 1 8 ? -5.637 -30.594 -11.641 1 98.62 8 PHE B N 1
ATOM 1861 C CA . PHE B 1 8 ? -4.398 -30.094 -11.055 1 98.62 8 PHE B CA 1
ATOM 1862 C C . PHE B 1 8 ? -4.688 -29.203 -9.859 1 98.62 8 PHE B C 1
ATOM 1864 O O . PHE B 1 8 ? -4.078 -29.344 -8.805 1 98.62 8 PHE B O 1
ATOM 1871 N N . TYR B 1 9 ? -5.617 -28.312 -10.016 1 98.88 9 TYR B N 1
ATOM 1872 C CA . TYR B 1 9 ? -5.918 -27.297 -9.008 1 98.88 9 TYR B CA 1
ATOM 1873 C C . TYR B 1 9 ? -6.762 -27.875 -7.883 1 98.88 9 TYR B C 1
ATOM 1875 O O . TYR B 1 9 ? -6.707 -27.391 -6.746 1 98.88 9 TYR B O 1
ATOM 1883 N N . GLY B 1 10 ? -7.57 -28.844 -8.172 1 98.75 10 GLY B N 1
ATOM 1884 C CA . GLY B 1 10 ? -8.492 -29.422 -7.203 1 98.75 10 GLY B CA 1
ATOM 1885 C C . GLY B 1 10 ? -7.793 -30.25 -6.148 1 98.75 10 GLY B C 1
ATOM 1886 O O . GLY B 1 10 ? -8.273 -31.328 -5.789 1 98.75 10 GLY B O 1
ATOM 1887 N N . ARG B 1 11 ? -6.641 -29.938 -5.734 1 98.81 11 ARG B N 1
ATOM 1888 C CA . ARG B 1 11 ? -5.824 -30.609 -4.727 1 98.81 11 ARG B CA 1
ATOM 1889 C C . ARG B 1 11 ? -5.578 -29.688 -3.529 1 98.81 11 ARG B C 1
ATOM 1891 O O . ARG B 1 11 ? -6.066 -28.562 -3.494 1 98.81 11 ARG B O 1
ATOM 1898 N N . LYS B 1 12 ? -4.859 -30.203 -2.521 1 98.81 12 LYS B N 1
ATOM 1899 C CA . LYS B 1 12 ? -4.531 -29.422 -1.332 1 98.81 12 LYS B CA 1
ATOM 1900 C C . LYS B 1 12 ? -3.773 -28.156 -1.702 1 98.81 12 LYS B C 1
ATOM 1902 O O . LYS B 1 12 ? -2.805 -28.203 -2.465 1 98.81 12 LYS B O 1
ATOM 1907 N N . THR B 1 13 ? -4.23 -27.078 -1.137 1 98.88 13 THR B N 1
ATOM 1908 C CA . THR B 1 13 ? -3.723 -25.75 -1.499 1 98.88 13 THR B CA 1
ATOM 1909 C C . THR B 1 13 ? -2.209 -25.688 -1.325 1 98.88 13 THR B C 1
ATOM 1911 O O . THR B 1 13 ? -1.499 -25.172 -2.193 1 98.88 13 THR B O 1
ATOM 1914 N N . LEU B 1 14 ? -1.698 -26.203 -0.237 1 98.81 14 LEU B N 1
ATOM 1915 C CA . LEU B 1 14 ? -0.265 -26.156 0.031 1 98.81 14 LEU B CA 1
ATOM 1916 C C . LEU B 1 14 ? 0.509 -26.938 -1.024 1 98.81 14 LEU B C 1
ATOM 1918 O O . LEU B 1 14 ? 1.581 -26.516 -1.458 1 98.81 14 LEU B O 1
ATOM 1922 N N . ASP B 1 15 ? -0.033 -28.047 -1.445 1 98.81 15 ASP B N 1
ATOM 1923 C CA . ASP B 1 15 ? 0.605 -28.859 -2.484 1 98.81 15 ASP B CA 1
ATOM 1924 C C . ASP B 1 15 ? 0.599 -28.125 -3.824 1 98.81 15 ASP B C 1
ATOM 1926 O O . ASP B 1 15 ? 1.604 -28.109 -4.539 1 98.81 15 ASP B O 1
ATOM 1930 N N . VAL B 1 16 ? -0.549 -27.562 -4.125 1 98.94 16 VAL B N 1
ATOM 1931 C CA . VAL B 1 16 ? -0.679 -26.844 -5.387 1 98.94 16 VAL B CA 1
ATOM 1932 C C . VAL B 1 16 ? 0.295 -25.672 -5.418 1 98.94 16 VAL B C 1
ATOM 1934 O O . VAL B 1 16 ? 0.916 -25.391 -6.445 1 98.94 16 VAL B O 1
ATOM 1937 N N . ALA B 1 17 ? 0.435 -24.969 -4.297 1 98.94 17 ALA B N 1
ATOM 1938 C CA . ALA B 1 17 ? 1.342 -23.828 -4.219 1 98.94 17 ALA B CA 1
ATOM 1939 C C . ALA B 1 17 ? 2.77 -24.234 -4.57 1 98.94 17 ALA B C 1
ATOM 1941 O O . ALA B 1 17 ? 3.465 -23.516 -5.297 1 98.94 17 ALA B O 1
ATOM 1942 N N . VAL B 1 18 ? 3.199 -25.359 -4.074 1 98.56 18 VAL B N 1
ATOM 1943 C CA . VAL B 1 18 ? 4.539 -25.859 -4.352 1 98.56 18 VAL B CA 1
ATOM 1944 C C . VAL B 1 18 ? 4.629 -26.312 -5.809 1 98.56 18 VAL B C 1
ATOM 1946 O O . VAL B 1 18 ? 5.578 -25.969 -6.516 1 98.56 18 VAL B O 1
ATOM 1949 N N . ASP B 1 19 ? 3.625 -26.984 -6.277 1 98.31 19 ASP B N 1
ATOM 1950 C CA . ASP B 1 19 ? 3.666 -27.609 -7.594 1 98.31 19 ASP B CA 1
ATOM 1951 C C . ASP B 1 19 ? 3.531 -26.578 -8.703 1 98.31 19 ASP B C 1
ATOM 1953 O O . ASP B 1 19 ? 3.871 -26.844 -9.859 1 98.31 19 ASP B O 1
ATOM 1957 N N . LEU B 1 20 ? 3.023 -25.422 -8.359 1 98.5 20 LEU B N 1
ATOM 1958 C CA . LEU B 1 20 ? 2.932 -24.359 -9.352 1 98.5 20 LEU B CA 1
ATOM 1959 C C . LEU B 1 20 ? 4.309 -23.781 -9.664 1 98.5 20 LEU B C 1
ATOM 1961 O O . LEU B 1 20 ? 4.512 -23.172 -10.719 1 98.5 20 LEU B O 1
ATOM 1965 N N . LEU B 1 21 ? 5.246 -23.891 -8.695 1 97.31 21 LEU B N 1
ATOM 1966 C CA . LEU B 1 21 ? 6.605 -23.469 -9 1 97.31 21 LEU B CA 1
ATOM 1967 C C . LEU B 1 21 ? 7.156 -24.219 -10.211 1 97.31 21 LEU B C 1
ATOM 1969 O O . LEU B 1 21 ? 7.004 -25.438 -10.305 1 97.31 21 LEU B O 1
ATOM 1973 N N . GLY B 1 22 ? 7.664 -23.484 -11.148 1 94.69 22 GLY B N 1
ATOM 1974 C CA . GLY B 1 22 ? 8.234 -24.109 -12.336 1 94.69 22 GLY B CA 1
ATOM 1975 C C . GLY B 1 22 ? 7.262 -24.188 -13.492 1 94.69 22 GLY B C 1
ATOM 1976 O O . GLY B 1 22 ? 7.664 -24.406 -14.633 1 94.69 22 GLY B O 1
ATOM 1977 N N . LYS B 1 23 ? 6.004 -24.031 -13.164 1 96.06 23 LYS B N 1
ATOM 1978 C CA . LYS B 1 23 ? 5.027 -23.938 -14.242 1 96.06 23 LYS B CA 1
ATOM 1979 C C . LYS B 1 23 ? 5.082 -22.562 -14.914 1 96.06 23 LYS B C 1
ATOM 1981 O O . LYS B 1 23 ? 5.758 -21.656 -14.43 1 96.06 23 LYS B O 1
ATOM 1986 N N . TYR B 1 24 ? 4.371 -22.438 -15.992 1 95.69 24 TYR B N 1
ATOM 1987 C CA . TYR B 1 24 ? 4.457 -21.219 -16.797 1 95.69 24 TYR B CA 1
ATOM 1988 C C . TYR B 1 24 ? 3.117 -20.5 -16.828 1 95.69 24 TYR B C 1
ATOM 1990 O O . TYR B 1 24 ? 2.104 -21.062 -17.219 1 95.69 24 TYR B O 1
ATOM 1998 N N . LEU B 1 25 ? 3.117 -19.25 -16.359 1 97.75 25 LEU B N 1
ATOM 1999 C CA . LEU B 1 25 ? 1.973 -18.359 -16.484 1 97.75 25 LEU B CA 1
ATOM 2000 C C . LEU B 1 25 ? 2.025 -17.594 -17.812 1 97.75 25 LEU B C 1
ATOM 2002 O O . LEU B 1 25 ? 3.006 -16.906 -18.094 1 97.75 25 LEU B O 1
ATOM 2006 N N . ILE B 1 26 ? 0.919 -17.734 -18.609 1 96.81 26 ILE B N 1
ATOM 2007 C CA . ILE B 1 26 ? 0.919 -17.156 -19.953 1 96.81 26 ILE B CA 1
ATOM 2008 C C . ILE B 1 26 ? -0.357 -16.344 -20.172 1 96.81 26 ILE B C 1
ATOM 2010 O O . ILE B 1 26 ? -1.448 -16.781 -19.797 1 96.81 26 ILE B O 1
ATOM 2014 N N . HIS B 1 27 ? -0.193 -15.164 -20.625 1 98.25 27 HIS B N 1
ATOM 2015 C CA . HIS B 1 27 ? -1.299 -14.344 -21.109 1 98.25 27 HIS B CA 1
ATOM 2016 C C . HIS B 1 27 ? -1.226 -14.148 -22.609 1 98.25 27 HIS B C 1
ATOM 2018 O O . HIS B 1 27 ? -0.222 -13.656 -23.125 1 98.25 27 HIS B O 1
ATOM 2024 N N . ASN B 1 28 ? -2.191 -14.664 -23.328 1 96.25 28 ASN B N 1
ATOM 2025 C CA . ASN B 1 28 ? -2.324 -14.406 -24.75 1 96.25 28 ASN B CA 1
ATOM 2026 C C . ASN B 1 28 ? -3.023 -13.078 -25.031 1 96.25 28 ASN B C 1
ATOM 2028 O O . ASN B 1 28 ? -4.234 -12.961 -24.844 1 96.25 28 ASN B O 1
ATOM 2032 N N . ILE B 1 29 ? -2.266 -12.078 -25.438 1 96.5 29 ILE B N 1
ATOM 2033 C CA . ILE B 1 29 ? -2.781 -10.734 -25.672 1 96.5 29 ILE B CA 1
ATOM 2034 C C . ILE B 1 29 ? -2.75 -10.422 -27.172 1 96.5 29 ILE B C 1
ATOM 2036 O O . ILE B 1 29 ? -1.688 -10.133 -27.734 1 96.5 29 ILE B O 1
ATOM 2040 N N . ASN B 1 30 ? -3.939 -10.469 -27.812 1 94.31 30 ASN B N 1
ATOM 2041 C CA . ASN B 1 30 ? -4.035 -10.227 -29.25 1 94.31 30 ASN B CA 1
ATOM 2042 C C . ASN B 1 30 ? -3.062 -11.102 -30.031 1 94.31 30 ASN B C 1
ATOM 2044 O O . ASN B 1 30 ? -2.275 -10.602 -30.828 1 94.31 30 ASN B O 1
ATOM 2048 N N . ASP B 1 31 ? -2.965 -12.383 -29.703 1 91.31 31 ASP B N 1
ATOM 2049 C CA . ASP B 1 31 ? -2.211 -13.422 -30.391 1 91.31 31 ASP B CA 1
ATOM 2050 C C . ASP B 1 31 ? -0.717 -13.312 -30.094 1 91.31 31 ASP B C 1
ATOM 2052 O O . ASP B 1 31 ? 0.107 -13.914 -30.781 1 91.31 31 ASP B O 1
ATOM 2056 N N . GLN B 1 32 ? -0.426 -12.539 -29.172 1 93.38 32 GLN B N 1
ATOM 2057 C CA . GLN B 1 32 ? 0.938 -12.492 -28.656 1 93.38 32 GLN B CA 1
ATOM 2058 C C . GLN B 1 32 ? 1.021 -13.109 -27.266 1 93.38 32 GLN B C 1
ATOM 2060 O O . GLN B 1 32 ? 0.332 -12.656 -26.344 1 93.38 32 GLN B O 1
ATOM 2065 N N . LEU B 1 33 ? 1.874 -14.086 -27.156 1 94.06 33 LEU B N 1
ATOM 2066 C CA . LEU B 1 33 ? 2.053 -14.727 -25.859 1 94.06 33 LEU B CA 1
ATOM 2067 C C . LEU B 1 33 ? 3.055 -13.953 -25 1 94.06 33 LEU B C 1
ATOM 2069 O O . LEU B 1 33 ? 4.117 -13.562 -25.484 1 94.06 33 LEU B O 1
ATOM 2073 N N . VAL B 1 34 ? 2.654 -13.664 -23.797 1 96.69 34 VAL B N 1
ATOM 2074 C CA . VAL B 1 34 ? 3.559 -13.055 -22.812 1 96.69 34 VAL B CA 1
ATOM 2075 C C . VAL B 1 34 ? 3.488 -13.828 -21.5 1 96.69 34 VAL B C 1
ATOM 2077 O O . VAL B 1 34 ? 2.424 -14.32 -21.125 1 96.69 34 VAL B O 1
ATOM 2080 N N . GLY B 1 35 ? 4.648 -14.016 -20.859 1 96.5 35 GLY B N 1
ATOM 2081 C CA . GLY B 1 35 ? 4.637 -14.75 -19.609 1 96.5 35 GLY B CA 1
ATOM 2082 C C . GLY B 1 35 ? 6.008 -15.25 -19.203 1 96.5 35 GLY B C 1
ATOM 2083 O O . GLY B 1 35 ? 7.027 -14.695 -19.609 1 96.5 35 GLY B O 1
ATOM 2084 N N . GLY B 1 36 ? 5.938 -16.266 -18.297 1 96 36 GLY B N 1
ATOM 2085 C CA . GLY B 1 36 ? 7.18 -16.797 -17.766 1 96 36 GLY B CA 1
ATOM 2086 C C . GLY B 1 36 ? 6.965 -17.875 -16.703 1 96 36 GLY B C 1
ATOM 2087 O O . GLY B 1 36 ? 5.855 -18.375 -16.547 1 96 36 GLY B O 1
ATOM 2088 N N . LYS B 1 37 ? 8.07 -18.188 -16.062 1 95.75 37 LYS B N 1
ATOM 2089 C CA . LYS B 1 37 ? 8.109 -19.297 -15.102 1 95.75 37 LYS B CA 1
ATOM 2090 C C . LYS B 1 37 ? 7.777 -18.812 -13.695 1 95.75 37 LYS B C 1
ATOM 2092 O O . LYS B 1 37 ? 8.383 -17.859 -13.203 1 95.75 37 LYS B O 1
ATOM 2097 N N . ILE B 1 38 ? 6.801 -19.453 -13.055 1 97.69 38 ILE B N 1
ATOM 2098 C CA . ILE B 1 38 ? 6.438 -19.109 -11.688 1 97.69 38 ILE B CA 1
ATOM 2099 C C . ILE B 1 38 ? 7.574 -19.484 -10.742 1 97.69 38 ILE B C 1
ATOM 2101 O O . ILE B 1 38 ? 8.031 -20.641 -10.734 1 97.69 38 ILE B O 1
ATOM 2105 N N . VAL B 1 39 ? 8.031 -18.516 -9.898 1 97.88 39 VAL B N 1
ATOM 2106 C CA . VAL B 1 39 ? 9.211 -18.781 -9.086 1 97.88 39 VAL B CA 1
ATOM 2107 C C . VAL B 1 39 ? 8.898 -18.5 -7.617 1 97.88 39 VAL B C 1
ATOM 2109 O O . VAL B 1 39 ? 9.727 -18.766 -6.742 1 97.88 39 VAL B O 1
ATOM 2112 N N . GLU B 1 40 ? 7.707 -17.969 -7.336 1 98.62 40 GLU B N 1
ATOM 2113 C CA . GLU B 1 40 ? 7.301 -17.641 -5.973 1 98.62 40 GLU B CA 1
ATOM 2114 C C . GLU B 1 40 ? 5.781 -17.688 -5.824 1 98.62 40 GLU B C 1
ATOM 2116 O O . GLU B 1 40 ? 5.055 -17.109 -6.633 1 98.62 40 GLU B O 1
ATOM 2121 N N . THR B 1 41 ? 5.297 -18.391 -4.797 1 98.88 41 THR B N 1
ATOM 2122 C CA . THR B 1 41 ? 3.869 -18.5 -4.523 1 98.88 41 THR B CA 1
ATOM 2123 C C . THR B 1 41 ? 3.59 -18.344 -3.031 1 98.88 41 THR B C 1
ATOM 2125 O O . THR B 1 41 ? 4.496 -18.484 -2.207 1 98.88 41 THR B O 1
ATOM 2128 N N . GLU B 1 42 ? 2.398 -18 -2.727 1 98.94 42 GLU B N 1
ATOM 2129 C CA . GLU B 1 42 ? 1.871 -18.031 -1.366 1 98.94 42 GLU B CA 1
ATOM 2130 C C . GLU B 1 42 ? 0.533 -18.766 -1.309 1 98.94 42 GLU B C 1
ATOM 2132 O O . GLU B 1 42 ? -0.342 -18.531 -2.146 1 98.94 42 GLU B O 1
ATOM 2137 N N . ALA B 1 43 ? 0.408 -19.578 -0.301 1 98.94 43 ALA B N 1
ATOM 2138 C CA . ALA B 1 43 ? -0.845 -20.312 -0.107 1 98.94 43 ALA B CA 1
ATOM 2139 C C . ALA B 1 43 ? -1.739 -19.594 0.905 1 98.94 43 ALA B C 1
ATOM 2141 O O . ALA B 1 43 ? -1.265 -19.141 1.945 1 98.94 43 ALA B O 1
ATOM 2142 N N . TYR B 1 44 ? -3.01 -19.531 0.616 1 98.88 44 TYR B N 1
ATOM 2143 C CA . TYR B 1 44 ? -4.047 -19.047 1.518 1 98.88 44 TYR B CA 1
ATOM 2144 C C . TYR B 1 44 ? -5.148 -20.078 1.695 1 98.88 44 TYR B C 1
ATOM 2146 O O . TYR B 1 44 ? -5.836 -20.438 0.735 1 98.88 44 TYR B O 1
ATOM 2154 N N . THR B 1 45 ? -5.352 -20.484 2.93 1 98.62 45 THR B N 1
ATOM 2155 C CA . THR B 1 45 ? -6.082 -21.719 3.188 1 98.62 45 THR B CA 1
ATOM 2156 C C . THR B 1 45 ? -7.488 -21.422 3.695 1 98.62 45 THR B C 1
ATOM 2158 O O . THR B 1 45 ? -8.016 -22.141 4.543 1 98.62 45 THR B O 1
ATOM 2161 N N . GLY B 1 46 ? -8.047 -20.453 3.334 1 98.19 46 GLY B N 1
ATOM 2162 C CA . GLY B 1 46 ? -9.492 -20.25 3.375 1 98.19 46 GLY B CA 1
ATOM 2163 C C . GLY B 1 46 ? -9.984 -19.719 4.707 1 98.19 46 GLY B C 1
ATOM 2164 O O . GLY B 1 46 ? -9.406 -18.781 5.258 1 98.19 46 GLY B O 1
ATOM 2165 N N . VAL B 1 47 ? -11.086 -20.25 5.246 1 97.94 47 VAL B N 1
ATOM 2166 C CA . VAL B 1 47 ? -11.953 -19.641 6.254 1 97.94 47 VAL B CA 1
ATOM 2167 C C . VAL B 1 47 ? -11.258 -19.656 7.613 1 97.94 47 VAL B C 1
ATOM 2169 O O . VAL B 1 47 ? -11.609 -18.891 8.508 1 97.94 47 VAL B O 1
ATOM 2172 N N . ASN B 1 48 ? -10.203 -20.5 7.75 1 97 48 ASN B N 1
ATOM 2173 C CA . ASN B 1 48 ? -9.523 -20.578 9.031 1 97 48 ASN B CA 1
ATOM 2174 C C . ASN B 1 48 ? -8.172 -19.875 8.992 1 97 48 ASN B C 1
ATOM 2176 O O . ASN B 1 48 ? -7.426 -19.891 9.977 1 97 48 ASN B O 1
ATOM 2180 N N . ASP B 1 49 ? -7.844 -19.391 7.914 1 98.25 49 ASP B N 1
ATOM 2181 C CA . ASP B 1 49 ? -6.605 -18.656 7.707 1 98.25 49 ASP B CA 1
ATOM 2182 C C . ASP B 1 49 ? -6.832 -17.156 7.895 1 98.25 49 ASP B C 1
ATOM 2184 O O . ASP B 1 49 ? -7.352 -16.484 7 1 98.25 49 ASP B O 1
ATOM 2188 N N . LYS B 1 50 ? -6.312 -16.625 8.961 1 98.06 50 LYS B N 1
ATOM 2189 C CA . LYS B 1 50 ? -6.562 -15.227 9.312 1 98.06 50 LYS B CA 1
ATOM 2190 C C . LYS B 1 50 ? -5.945 -14.281 8.281 1 98.06 50 LYS B C 1
ATOM 2192 O O . LYS B 1 50 ? -6.262 -13.086 8.258 1 98.06 50 LYS B O 1
ATOM 2197 N N . ALA B 1 51 ? -5.09 -14.82 7.434 1 98.06 51 ALA B N 1
ATOM 2198 C CA . ALA B 1 51 ? -4.48 -14 6.391 1 98.06 51 ALA B CA 1
ATOM 2199 C C . ALA B 1 51 ? -5.305 -14.039 5.109 1 98.06 51 ALA B C 1
ATOM 2201 O O . ALA B 1 51 ? -5.062 -13.25 4.184 1 98.06 51 ALA B O 1
ATOM 2202 N N . ALA B 1 52 ? -6.258 -14.922 5.023 1 98.44 52 ALA B N 1
ATOM 2203 C CA . ALA B 1 52 ? -7.047 -15.062 3.805 1 98.44 52 ALA B CA 1
ATOM 2204 C C . ALA B 1 52 ? -8.18 -14.039 3.764 1 98.44 52 ALA B C 1
ATOM 2206 O O . ALA B 1 52 ? -8.781 -13.734 4.797 1 98.44 52 ALA B O 1
ATOM 2207 N N . HIS B 1 53 ? -8.555 -13.625 2.604 1 97.88 53 HIS B N 1
ATOM 2208 C CA . HIS B 1 53 ? -9.609 -12.641 2.41 1 97.88 53 HIS B CA 1
ATOM 2209 C C . HIS B 1 53 ? -10.969 -13.195 2.83 1 97.88 53 HIS B C 1
ATOM 2211 O O . HIS B 1 53 ? -11.883 -12.43 3.145 1 97.88 53 HIS B O 1
ATOM 2217 N N . VAL B 1 54 ? -11.062 -14.453 2.865 1 98.38 54 VAL B N 1
ATOM 2218 C CA . VAL B 1 54 ? -12.344 -15.102 3.133 1 98.38 54 VAL B CA 1
ATOM 2219 C C . VAL B 1 54 ? -12.391 -15.586 4.582 1 98.38 54 VAL B C 1
ATOM 2221 O O . VAL B 1 54 ? -13.273 -16.359 4.961 1 98.38 54 VAL B O 1
ATOM 2224 N N . TYR B 1 55 ? -11.414 -15.203 5.359 1 98 55 TYR B N 1
ATOM 2225 C CA . TYR B 1 55 ? -11.391 -15.609 6.762 1 98 55 TYR B CA 1
ATOM 2226 C C . TYR B 1 55 ? -12.766 -15.438 7.402 1 98 55 TYR B C 1
ATOM 2228 O O . TYR B 1 55 ? -13.453 -14.445 7.152 1 98 55 TYR B O 1
ATOM 2236 N N . GLY B 1 56 ? -13.156 -16.438 8.25 1 97.56 56 GLY B N 1
ATOM 2237 C CA . GLY B 1 56 ? -14.43 -16.375 8.945 1 97.56 56 GLY B CA 1
ATOM 2238 C C . GLY B 1 56 ? -15.609 -16.688 8.047 1 97.56 56 GLY B C 1
ATOM 2239 O O . GLY B 1 56 ? -16.766 -16.578 8.469 1 97.56 56 GLY B O 1
ATOM 2240 N N . GLY B 1 57 ? -15.391 -16.953 6.824 1 97 57 GLY B N 1
ATOM 2241 C CA . GLY B 1 57 ? -16.453 -17.328 5.91 1 97 57 GLY B CA 1
ATOM 2242 C C . GLY B 1 57 ? -17.047 -16.141 5.164 1 97 57 GLY B C 1
ATOM 2243 O O . GLY B 1 57 ? -18.188 -16.219 4.684 1 97 57 GLY B O 1
ATOM 2244 N N . ARG B 1 58 ? -16.328 -15.078 5.09 1 96.19 58 ARG B N 1
ATOM 2245 C CA . ARG B 1 58 ? -16.766 -13.875 4.395 1 96.19 58 ARG B CA 1
ATOM 2246 C C . ARG B 1 58 ? -17.172 -14.188 2.959 1 96.19 58 ARG B C 1
ATOM 2248 O O . ARG B 1 58 ? -16.484 -14.93 2.26 1 96.19 58 ARG B O 1
ATOM 2255 N N . LYS B 1 59 ? -18.391 -13.594 2.461 1 95.56 59 LYS B N 1
ATOM 2256 C CA . LYS B 1 59 ? -18.906 -13.812 1.11 1 95.56 59 LYS B CA 1
ATOM 2257 C C . LYS B 1 59 ? -19.375 -12.5 0.489 1 95.56 59 LYS B C 1
ATOM 2259 O O . LYS B 1 59 ? -20.547 -12.367 0.135 1 95.56 59 LYS B O 1
ATOM 2264 N N . THR B 1 60 ? -18.516 -11.641 0.279 1 96.19 60 THR B N 1
ATOM 2265 C CA . THR B 1 60 ? -18.828 -10.406 -0.438 1 96.19 60 THR B CA 1
ATOM 2266 C C . THR B 1 60 ? -18.641 -10.602 -1.941 1 96.19 60 THR B C 1
ATOM 2268 O O . THR B 1 60 ? -18.047 -11.586 -2.381 1 96.19 60 THR B O 1
ATOM 2271 N N . GLU B 1 61 ? -19.141 -9.688 -2.693 1 96.12 61 GLU B N 1
ATOM 2272 C CA . GLU B 1 61 ? -19 -9.734 -4.145 1 96.12 61 GLU B CA 1
ATOM 2273 C C . GLU B 1 61 ? -17.531 -9.844 -4.559 1 96.12 61 GLU B C 1
ATOM 2275 O O . GLU B 1 61 ? -17.203 -10.555 -5.512 1 96.12 61 GLU B O 1
ATOM 2280 N N . ARG B 1 62 ? -16.688 -9.25 -3.795 1 96.06 62 ARG B N 1
ATOM 2281 C CA . ARG B 1 62 ? -15.258 -9.203 -4.113 1 96.06 62 ARG B CA 1
ATOM 2282 C C . ARG B 1 62 ? -14.641 -10.586 -4.039 1 96.06 62 A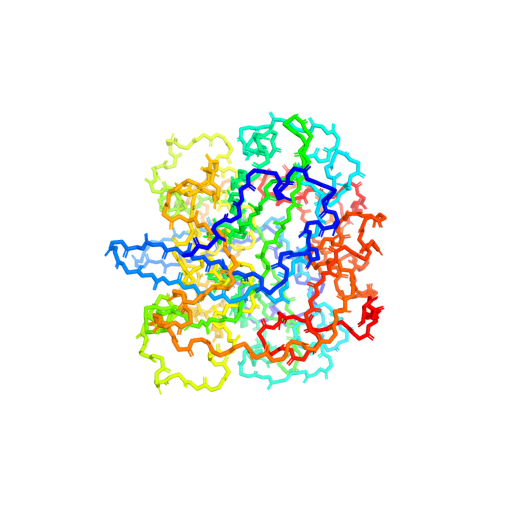RG B C 1
ATOM 2284 O O . ARG B 1 62 ? -13.805 -10.945 -4.875 1 96.06 62 ARG B O 1
ATOM 2291 N N . VAL B 1 63 ? -15.047 -11.43 -3.068 1 98.19 63 VAL B N 1
ATOM 2292 C CA . VAL B 1 63 ? -14.305 -12.656 -2.814 1 98.19 63 VAL B CA 1
ATOM 2293 C C . VAL B 1 63 ? -15.078 -13.852 -3.367 1 98.19 63 VAL B C 1
ATOM 2295 O O . VAL B 1 63 ? -14.641 -15 -3.236 1 98.19 63 VAL B O 1
ATOM 2298 N N . LEU B 1 64 ? -16.188 -13.586 -4.008 1 97.69 64 LEU B N 1
ATOM 2299 C CA . LEU B 1 64 ? -17.031 -14.656 -4.523 1 97.69 64 LEU B CA 1
ATOM 2300 C C . LEU B 1 64 ? -16.25 -15.578 -5.445 1 97.69 64 LEU B C 1
ATOM 2302 O O . LEU B 1 64 ? -16.438 -16.797 -5.418 1 97.69 64 LEU B O 1
ATOM 2306 N N . PRO B 1 65 ? -15.367 -15.102 -6.262 1 98.31 65 PRO B N 1
ATOM 2307 C CA . PRO B 1 65 ? -14.609 -16 -7.137 1 98.31 65 PRO B CA 1
ATOM 2308 C C . PRO B 1 65 ? -13.836 -17.062 -6.359 1 98.31 65 PRO B C 1
ATOM 2310 O O . PRO B 1 65 ? -13.57 -18.141 -6.887 1 98.31 65 PRO B O 1
ATOM 2313 N N . MET B 1 66 ? -13.5 -16.812 -5.121 1 98.69 66 MET B N 1
ATOM 2314 C CA . MET B 1 66 ? -12.719 -17.766 -4.332 1 98.69 66 MET B CA 1
ATOM 2315 C C . MET B 1 66 ? -13.539 -19.016 -4.023 1 98.69 66 MET B C 1
ATOM 2317 O O . MET B 1 66 ? -12.984 -20.062 -3.678 1 98.69 66 MET B O 1
ATOM 2321 N N . TYR B 1 67 ? -14.805 -18.906 -4.121 1 98.56 67 TYR B N 1
ATOM 2322 C CA . TYR B 1 67 ? -15.7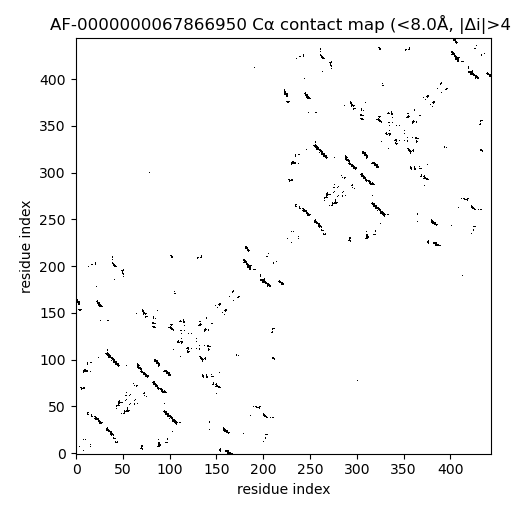03 -20.016 -3.848 1 98.56 67 TYR B CA 1
ATOM 2323 C C . TYR B 1 67 ? -16 -20.797 -5.121 1 98.56 67 TYR B C 1
ATOM 2325 O O . TYR B 1 67 ? -16.781 -21.75 -5.105 1 98.56 67 TYR B O 1
ATOM 2333 N N . GLY B 1 68 ? -15.422 -20.438 -6.223 1 98.25 68 GLY B N 1
ATOM 2334 C CA . GLY B 1 68 ? -15.672 -21.078 -7.508 1 98.25 68 GLY B CA 1
ATOM 2335 C C . GLY B 1 68 ? -14.914 -22.375 -7.691 1 98.25 68 GLY B C 1
ATOM 2336 O O . GLY B 1 68 ? -14.359 -22.922 -6.734 1 98.25 68 GLY B O 1
ATOM 2337 N N . ARG B 1 69 ? -14.914 -22.891 -8.953 1 98.31 69 ARG B N 1
ATOM 2338 C CA . ARG B 1 69 ? -14.25 -24.141 -9.312 1 98.31 69 ARG B CA 1
ATOM 2339 C C . ARG B 1 69 ? -12.742 -24.031 -9.156 1 98.31 69 ARG B C 1
ATOM 2341 O O . ARG B 1 69 ? -12.18 -22.938 -9.273 1 98.31 69 ARG B O 1
ATOM 2348 N N . ALA B 1 70 ? -12.109 -25.203 -8.867 1 98.81 70 ALA B N 1
ATOM 2349 C CA . ALA B 1 70 ? -10.648 -25.234 -8.906 1 98.81 70 ALA B CA 1
ATOM 2350 C C . ALA B 1 70 ? -10.133 -24.734 -10.25 1 98.81 70 ALA B C 1
ATOM 2352 O O . ALA B 1 70 ? -10.648 -25.109 -11.305 1 98.81 70 ALA B O 1
ATOM 2353 N N . GLY B 1 71 ? -9.156 -23.828 -10.164 1 98.75 71 GLY B N 1
ATOM 2354 C CA . GLY B 1 71 ? -8.602 -23.281 -11.391 1 98.75 71 GLY B CA 1
ATOM 2355 C C . GLY B 1 71 ? -9.203 -21.938 -11.766 1 98.75 71 GLY B C 1
ATOM 2356 O O . GLY B 1 71 ? -8.805 -21.344 -12.766 1 98.75 71 GLY B O 1
ATOM 2357 N N . THR B 1 72 ? -10.133 -21.469 -10.969 1 98.81 72 THR B N 1
ATOM 2358 C CA . THR B 1 72 ? -10.672 -20.125 -11.164 1 98.81 72 THR B CA 1
ATOM 2359 C C . THR B 1 72 ? -9.656 -19.062 -10.766 1 98.81 72 THR B C 1
ATOM 2361 O O . THR B 1 72 ? -8.969 -19.203 -9.75 1 98.81 72 THR B O 1
ATOM 2364 N N . SER B 1 73 ? -9.531 -18.031 -11.617 1 98.88 73 SER B N 1
ATOM 2365 C CA . SER B 1 73 ? -8.688 -16.891 -11.25 1 98.88 73 SER B CA 1
ATOM 2366 C C . SER B 1 73 ? -9.398 -15.977 -10.266 1 98.88 73 SER B C 1
ATOM 2368 O O . SER B 1 73 ? -10.602 -15.734 -10.391 1 98.88 73 SER B O 1
ATOM 2370 N N . TYR B 1 74 ? -8.703 -15.586 -9.258 1 98.88 74 TYR B N 1
ATOM 2371 C CA . TYR B 1 74 ? -9.125 -14.516 -8.352 1 98.88 74 TYR B CA 1
ATOM 2372 C C . TYR B 1 74 ? -8.164 -13.336 -8.422 1 98.88 74 TYR B C 1
ATOM 2374 O O . TYR B 1 74 ? -7.016 -13.43 -7.996 1 98.88 74 TYR B O 1
ATOM 2382 N N . VAL B 1 75 ? -8.586 -12.242 -9.07 1 98.81 75 VAL B N 1
ATOM 2383 C CA . VAL B 1 75 ? -7.801 -11.016 -9.211 1 98.81 75 VAL B CA 1
ATOM 2384 C C . VAL B 1 75 ? -8.398 -9.922 -8.336 1 98.81 75 VAL B C 1
ATOM 2386 O O . VAL B 1 75 ? -9.578 -9.586 -8.469 1 98.81 75 VAL B O 1
ATOM 2389 N N . TYR B 1 76 ? -7.613 -9.398 -7.43 1 98.06 76 TYR B N 1
ATOM 2390 C CA . TYR B 1 76 ? -8.094 -8.328 -6.562 1 98.06 76 TYR B CA 1
ATOM 2391 C C . TYR B 1 76 ? -7.148 -7.141 -6.59 1 98.06 76 TYR B C 1
ATOM 2393 O O . TYR B 1 76 ? -5.973 -7.281 -6.934 1 98.06 76 TYR B O 1
ATOM 2401 N N . ARG B 1 77 ? -7.688 -6.047 -6.25 1 94.75 77 ARG B N 1
ATOM 2402 C CA . ARG B 1 77 ? -6.898 -4.82 -6.211 1 94.75 77 ARG B CA 1
ATOM 2403 C C . ARG B 1 77 ? -6.281 -4.609 -4.836 1 94.75 77 ARG B C 1
ATOM 2405 O O . ARG B 1 77 ? -6.859 -5 -3.818 1 94.75 77 ARG B O 1
ATOM 2412 N N . ILE B 1 78 ? -5.105 -4.086 -4.906 1 93.88 78 ILE B N 1
ATOM 2413 C CA . ILE B 1 78 ? -4.426 -3.693 -3.678 1 93.88 78 ILE B CA 1
ATOM 2414 C C . ILE B 1 78 ? -3.789 -2.316 -3.857 1 93.88 78 ILE B C 1
ATOM 2416 O O . ILE B 1 78 ? -3.459 -1.919 -4.977 1 93.88 78 ILE B O 1
ATOM 2420 N N . TYR B 1 79 ? -3.666 -1.537 -2.795 1 88.06 79 TYR B N 1
ATOM 2421 C CA . TYR B 1 79 ? -3.088 -0.198 -2.783 1 88.06 79 TYR B CA 1
ATOM 2422 C C . TYR B 1 79 ? -3.744 0.688 -3.836 1 88.06 79 TYR B C 1
ATOM 2424 O O . TYR B 1 79 ? -3.061 1.445 -4.531 1 88.06 79 TYR B O 1
ATOM 2432 N N . GLY B 1 80 ? -4.992 0.497 -4.098 1 82.69 80 GLY B N 1
ATOM 2433 C CA . GLY B 1 80 ? -5.781 1.372 -4.949 1 82.69 80 GLY B CA 1
ATOM 2434 C C . GLY B 1 80 ? -5.812 0.925 -6.398 1 82.69 80 GLY B C 1
ATOM 2435 O O . GLY B 1 80 ? -6.883 0.655 -6.949 1 82.69 80 GLY B O 1
ATOM 2436 N N . MET B 1 81 ? -4.637 0.685 -6.984 1 85.5 81 MET B N 1
ATOM 2437 C CA . MET B 1 81 ? -4.68 0.517 -8.43 1 85.5 81 MET B CA 1
ATOM 2438 C C . MET B 1 81 ? -3.965 -0.762 -8.852 1 85.5 81 MET B C 1
ATOM 2440 O O . MET B 1 81 ? -4.02 -1.153 -10.023 1 85.5 81 MET B O 1
ATOM 2444 N N . TYR B 1 82 ? -3.314 -1.439 -7.93 1 94 82 TYR B N 1
ATOM 2445 C CA . TYR B 1 82 ? -2.535 -2.615 -8.297 1 94 82 TYR B CA 1
ATOM 2446 C C . TYR B 1 82 ? -3.377 -3.883 -8.195 1 94 82 TYR B C 1
ATOM 2448 O O . TYR B 1 82 ? -4.332 -3.939 -7.414 1 94 82 TYR B O 1
ATOM 2456 N N . ASN B 1 83 ? -3.02 -4.891 -9.016 1 97.69 83 ASN B N 1
ATOM 2457 C CA . ASN B 1 83 ? -3.738 -6.16 -9.031 1 97.69 83 ASN B CA 1
ATOM 2458 C C . ASN B 1 83 ? -2.85 -7.312 -8.57 1 97.69 83 ASN B C 1
ATOM 2460 O O . ASN B 1 83 ? -1.632 -7.277 -8.766 1 97.69 83 ASN B O 1
ATOM 2464 N N . CYS B 1 84 ? -3.486 -8.328 -7.977 1 98.62 84 CYS B N 1
ATOM 2465 C CA . CYS B 1 84 ? -2.852 -9.586 -7.613 1 98.62 84 CYS B CA 1
ATOM 2466 C C . CYS B 1 84 ? -3.664 -10.773 -8.117 1 98.62 84 CYS B C 1
ATOM 2468 O O . CYS B 1 84 ? -4.895 -10.758 -8.07 1 98.62 84 CYS B O 1
ATOM 2470 N N . LEU B 1 85 ? -2.955 -11.812 -8.578 1 98.88 85 LEU B N 1
ATOM 2471 C CA . LEU B 1 85 ? -3.6 -12.977 -9.188 1 98.88 85 LEU B CA 1
ATOM 2472 C C . LEU B 1 85 ? -3.475 -14.203 -8.289 1 98.88 85 LEU B C 1
ATOM 2474 O O . LEU B 1 85 ? -2.381 -14.523 -7.82 1 98.88 85 LEU B O 1
ATOM 2478 N N . ASN B 1 86 ? -4.582 -14.836 -8.062 1 98.94 86 ASN B N 1
ATOM 2479 C CA . ASN B 1 86 ? -4.613 -16.141 -7.391 1 98.94 86 ASN B CA 1
ATOM 2480 C C . ASN B 1 86 ? -5.234 -17.203 -8.273 1 98.94 86 ASN B C 1
ATOM 2482 O O . ASN B 1 86 ? -6.121 -16.922 -9.086 1 98.94 86 ASN B O 1
ATOM 2486 N N . ALA B 1 87 ? -4.793 -18.406 -8.086 1 98.94 87 ALA B N 1
ATOM 2487 C CA . ALA B 1 87 ? -5.445 -19.594 -8.609 1 98.94 87 ALA B CA 1
ATOM 2488 C C . ALA B 1 87 ? -6.223 -20.312 -7.516 1 98.94 87 ALA B C 1
ATOM 2490 O O . ALA B 1 87 ? -5.641 -20.781 -6.531 1 98.94 87 ALA B O 1
ATOM 2491 N N . ILE B 1 88 ? -7.5 -20.438 -7.699 1 98.94 88 ILE B N 1
ATOM 2492 C CA . ILE B 1 88 ? -8.344 -21.078 -6.695 1 98.94 88 ILE B CA 1
ATOM 2493 C C . ILE B 1 88 ? -8.102 -22.578 -6.707 1 98.94 88 ILE B C 1
ATOM 2495 O O . ILE B 1 88 ? -7.914 -23.172 -7.77 1 98.94 88 ILE B O 1
ATOM 2499 N N . THR B 1 89 ? -8.062 -23.188 -5.543 1 98.94 89 THR B N 1
ATOM 2500 C CA . THR B 1 89 ? -7.746 -24.609 -5.371 1 98.94 89 THR B CA 1
ATOM 2501 C C . THR B 1 89 ? -8.867 -25.312 -4.613 1 98.94 89 THR B C 1
ATOM 2503 O O . THR B 1 89 ? -9.938 -24.75 -4.406 1 98.94 89 THR B O 1
ATOM 2506 N N . GLU B 1 90 ? -8.539 -26.594 -4.18 1 98.75 90 GLU B N 1
ATOM 2507 C CA . GLU B 1 90 ? -9.516 -27.391 -3.436 1 98.75 90 GLU B CA 1
ATOM 2508 C C . GLU B 1 90 ? -10.805 -27.562 -4.23 1 98.75 90 GLU B C 1
ATOM 2510 O O . GLU B 1 90 ? -10.828 -27.328 -5.441 1 98.75 90 GLU B O 1
ATOM 2515 N N . ARG B 1 91 ? -11.836 -28.156 -3.639 1 98.19 91 ARG B N 1
ATOM 2516 C CA . ARG B 1 91 ? -13.125 -28.359 -4.293 1 98.19 91 ARG B CA 1
ATOM 2517 C C . ARG B 1 91 ? -13.945 -27.078 -4.316 1 98.19 91 ARG B C 1
ATOM 2519 O O . ARG B 1 91 ? -13.727 -26.188 -3.5 1 98.19 91 ARG B O 1
ATOM 2526 N N . GLU B 1 92 ? -14.844 -27.031 -5.27 1 98.19 92 GLU B N 1
ATOM 2527 C CA . GLU B 1 92 ? -15.766 -25.906 -5.336 1 98.19 92 GLU B CA 1
ATOM 2528 C C . GLU B 1 92 ? -16.453 -25.672 -3.994 1 98.19 92 GLU B C 1
ATOM 2530 O O . GLU B 1 92 ? -16.844 -26.625 -3.318 1 98.19 92 GLU B O 1
ATOM 2535 N N . GLY B 1 93 ? -16.5 -24.453 -3.607 1 97.88 93 GLY B N 1
ATOM 2536 C CA . GLY B 1 93 ? -17.109 -24.109 -2.33 1 97.88 93 GLY B CA 1
ATOM 2537 C C . GLY B 1 93 ? -16.094 -23.953 -1.211 1 97.88 93 GLY B C 1
ATOM 2538 O O . GLY B 1 93 ? -16.406 -23.375 -0.165 1 97.88 93 GLY B O 1
ATOM 2539 N N . GLU B 1 94 ? -14.93 -24.516 -1.329 1 98.31 94 GLU B N 1
ATOM 2540 C CA . GLU B 1 94 ? -13.828 -24.328 -0.393 1 98.31 94 GLU B CA 1
ATOM 2541 C C . GLU B 1 94 ? -12.914 -23.188 -0.843 1 98.31 94 GLU B C 1
ATOM 2543 O O . GLU B 1 94 ? -12.062 -23.375 -1.714 1 98.31 94 GLU B O 1
ATOM 2548 N N . PRO B 1 95 ? -13.047 -22 -0.276 1 98.75 95 PRO B N 1
ATOM 2549 C CA . PRO B 1 95 ? -12.43 -20.797 -0.819 1 98.75 95 PRO B CA 1
ATOM 2550 C C . PRO B 1 95 ? -10.953 -20.672 -0.45 1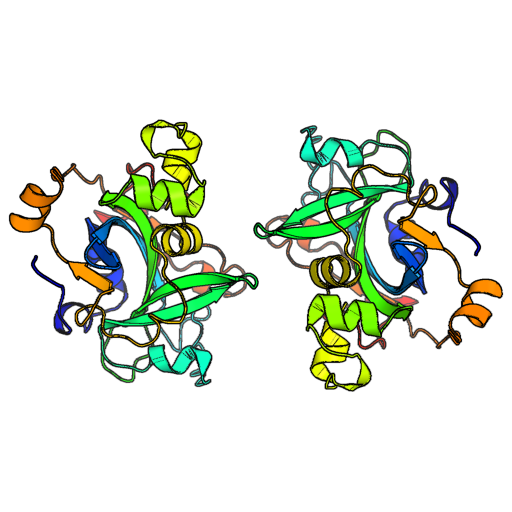 98.75 95 PRO B C 1
ATOM 2552 O O . PRO B 1 95 ? -10.586 -19.859 0.4 1 98.75 95 PRO B O 1
ATOM 2555 N N . GLN B 1 96 ? -10.086 -21.469 -1.021 1 98.88 96 GLN B N 1
ATOM 2556 C CA . GLN B 1 96 ? -8.633 -21.422 -0.881 1 98.88 96 GLN B CA 1
ATOM 2557 C C . GLN B 1 96 ? -7.965 -21.094 -2.213 1 98.88 96 GLN B C 1
ATOM 2559 O O . GLN B 1 96 ? -8.578 -21.234 -3.273 1 98.88 96 GLN B O 1
ATOM 2564 N N . GLY B 1 97 ? -6.781 -20.625 -2.15 1 98.88 97 GLY B N 1
ATOM 2565 C CA . GLY B 1 97 ? -6.098 -20.266 -3.387 1 98.88 97 GLY B CA 1
ATOM 2566 C C . GLY B 1 97 ? -4.613 -20.031 -3.201 1 98.88 97 GLY B C 1
ATOM 2567 O O . GLY B 1 97 ? -4.113 -20.031 -2.074 1 98.88 97 GLY B O 1
ATOM 2568 N N . VAL B 1 98 ? -3.926 -19.891 -4.328 1 99 98 VAL B N 1
ATOM 2569 C CA . VAL B 1 98 ? -2.486 -19.656 -4.371 1 99 98 VAL B CA 1
ATOM 2570 C C . VAL B 1 98 ? -2.203 -18.328 -5.062 1 99 98 VAL B C 1
ATOM 2572 O O . VAL B 1 98 ? -2.555 -18.141 -6.227 1 99 98 VAL B O 1
ATOM 2575 N N . LEU B 1 99 ? -1.63 -17.422 -4.344 1 98.94 99 LEU B N 1
ATOM 2576 C CA . LEU B 1 99 ? -1.139 -16.172 -4.918 1 98.94 99 LEU B CA 1
ATOM 2577 C C . LEU B 1 99 ? 0.116 -16.406 -5.75 1 98.94 99 LEU B C 1
ATOM 2579 O O . LEU B 1 99 ? 1.079 -17.016 -5.27 1 98.94 99 LEU B O 1
ATOM 2583 N N . ILE B 1 100 ? 0.06 -15.984 -6.969 1 98.94 100 ILE B N 1
ATOM 2584 C CA . ILE B 1 100 ? 1.27 -15.977 -7.785 1 98.94 100 ILE B CA 1
ATOM 2585 C C . ILE B 1 100 ? 2.047 -14.68 -7.539 1 98.94 100 ILE B C 1
ATOM 2587 O O . ILE B 1 100 ? 1.646 -13.609 -8 1 98.94 100 ILE B O 1
ATOM 2591 N N . ARG B 1 101 ? 3.193 -14.812 -6.91 1 98.81 101 ARG B N 1
ATOM 2592 C CA . ARG B 1 101 ? 3.859 -13.617 -6.406 1 98.81 101 ARG B CA 1
ATOM 2593 C C . ARG B 1 101 ? 4.91 -13.117 -7.391 1 98.81 101 ARG B C 1
ATOM 2595 O O . ARG B 1 101 ? 5.211 -11.93 -7.434 1 98.81 101 ARG B O 1
ATOM 2602 N N . ALA B 1 102 ? 5.566 -14.109 -8.094 1 98.75 102 ALA B N 1
ATOM 2603 C CA . ALA B 1 102 ? 6.617 -13.695 -9.031 1 98.75 102 ALA B CA 1
ATOM 2604 C C . ALA B 1 102 ? 6.805 -14.734 -10.133 1 98.75 102 ALA B C 1
ATOM 2606 O O . ALA B 1 102 ? 6.539 -15.922 -9.93 1 98.75 102 ALA B O 1
ATOM 2607 N N . ILE B 1 103 ? 7.234 -14.234 -11.242 1 98.19 103 ILE B N 1
ATOM 2608 C CA . ILE B 1 103 ? 7.641 -15.102 -12.344 1 98.19 103 ILE B CA 1
ATOM 2609 C C . ILE B 1 103 ? 8.992 -14.641 -12.891 1 98.19 103 ILE B C 1
ATOM 2611 O O . ILE B 1 103 ? 9.383 -13.492 -12.695 1 98.19 103 ILE B O 1
ATOM 2615 N N . GLU B 1 104 ? 9.734 -15.562 -13.414 1 96.56 104 GLU B N 1
ATOM 2616 C CA . GLU B 1 104 ? 10.82 -15.227 -14.32 1 96.56 104 GLU B CA 1
ATOM 2617 C C . GLU B 1 104 ? 10.297 -14.953 -15.734 1 96.56 104 GLU B C 1
ATOM 2619 O O . GLU B 1 104 ? 9.789 -15.867 -16.391 1 96.56 104 GLU B O 1
ATOM 2624 N N . PRO B 1 105 ? 10.344 -13.711 -16.172 1 96.62 105 PRO B N 1
ATOM 2625 C CA . PRO B 1 105 ? 9.844 -13.445 -17.516 1 96.62 105 PRO B CA 1
ATOM 2626 C C . PRO B 1 105 ? 10.688 -14.109 -18.594 1 96.62 105 PRO B C 1
ATOM 2628 O O . PRO B 1 105 ? 11.922 -14.023 -18.562 1 96.62 105 PRO B O 1
ATOM 2631 N N . LEU B 1 106 ? 10.016 -14.742 -19.516 1 93.69 106 LEU B N 1
ATOM 2632 C CA . LEU B 1 106 ? 10.727 -15.508 -20.531 1 93.69 106 LEU B CA 1
ATOM 2633 C C . LEU B 1 106 ? 10.109 -15.289 -21.906 1 93.69 106 LEU B C 1
ATOM 2635 O O . LEU B 1 106 ? 10.758 -15.508 -22.922 1 93.69 106 LEU B O 1
ATOM 2639 N N . ILE B 1 107 ? 8.867 -14.93 -21.953 1 92.25 107 ILE B N 1
ATOM 2640 C CA . ILE B 1 107 ? 8.133 -14.805 -23.203 1 92.25 107 ILE B CA 1
ATOM 2641 C C . ILE B 1 107 ? 7.586 -13.383 -23.344 1 92.25 107 ILE B C 1
ATOM 2643 O O . ILE B 1 107 ? 6.934 -12.875 -22.422 1 92.25 107 ILE B O 1
ATOM 2647 N N . GLY B 1 108 ? 7.84 -12.797 -24.531 1 94.62 108 GLY B N 1
ATOM 2648 C CA . GLY B 1 108 ? 7.309 -11.469 -24.766 1 94.62 108 GLY B CA 1
ATOM 2649 C C . GLY B 1 108 ? 8.016 -10.391 -23.953 1 94.62 108 GLY B C 1
ATOM 2650 O O . GLY B 1 108 ? 7.371 -9.492 -23.422 1 94.62 108 GLY B O 1
ATOM 2651 N N . LEU B 1 109 ? 9.305 -10.445 -23.938 1 96.06 109 LEU B N 1
ATOM 2652 C CA . LEU B 1 109 ? 10.109 -9.609 -23.062 1 96.06 109 LEU B CA 1
ATOM 2653 C C . LEU B 1 109 ? 9.961 -8.133 -23.406 1 96.06 109 LEU B C 1
ATOM 2655 O O . LEU B 1 109 ? 9.883 -7.285 -22.516 1 96.06 109 LEU B O 1
ATOM 2659 N N . ASP B 1 110 ? 9.898 -7.812 -24.656 1 97.25 110 ASP B N 1
ATOM 2660 C CA . ASP B 1 110 ? 9.734 -6.414 -25.047 1 97.25 110 ASP B CA 1
ATOM 2661 C C . ASP B 1 110 ? 8.367 -5.883 -24.609 1 97.25 110 ASP B C 1
ATOM 2663 O O . ASP B 1 110 ? 8.25 -4.738 -24.172 1 97.25 110 ASP B O 1
ATOM 2667 N N . TYR B 1 111 ? 7.371 -6.695 -24.812 1 97.69 111 TYR B N 1
ATOM 2668 C CA . TYR B 1 111 ? 6.055 -6.289 -24.344 1 97.69 111 TYR B CA 1
ATOM 2669 C C . TYR B 1 111 ? 6.07 -6.012 -22.844 1 97.69 111 TYR B C 1
ATOM 2671 O O . TYR B 1 111 ? 5.602 -4.965 -22.391 1 97.69 111 TYR B O 1
ATOM 2679 N N . ILE B 1 112 ? 6.652 -6.945 -22.078 1 98.25 112 ILE B N 1
ATOM 2680 C CA . ILE B 1 112 ? 6.73 -6.855 -20.625 1 98.25 112 ILE B CA 1
ATOM 2681 C C . ILE B 1 112 ? 7.488 -5.59 -20.234 1 98.25 112 ILE B C 1
ATOM 2683 O O . ILE B 1 112 ? 7.027 -4.82 -19.391 1 98.25 112 ILE B O 1
ATOM 2687 N N . ALA B 1 113 ? 8.57 -5.395 -20.859 1 98.62 113 ALA B N 1
ATOM 2688 C CA . ALA B 1 113 ? 9.398 -4.227 -20.594 1 98.62 113 ALA B CA 1
ATOM 2689 C C . ALA B 1 113 ? 8.641 -2.936 -20.875 1 98.62 113 ALA B C 1
ATOM 2691 O O . ALA B 1 113 ? 8.703 -1.983 -20.094 1 98.62 113 ALA B O 1
ATOM 2692 N N . ASN B 1 114 ? 7.934 -2.898 -21.953 1 98.38 114 ASN B N 1
ATOM 2693 C CA . ASN B 1 114 ? 7.172 -1.713 -22.344 1 98.38 114 ASN B CA 1
ATOM 2694 C C . ASN B 1 114 ? 6.039 -1.437 -21.344 1 98.38 114 ASN B C 1
ATOM 2696 O O . ASN B 1 114 ? 5.777 -0.283 -21 1 98.38 114 ASN B O 1
ATOM 2700 N N . MET B 1 115 ? 5.406 -2.473 -20.906 1 97.81 115 MET B N 1
ATOM 2701 C CA . MET B 1 115 ? 4.32 -2.33 -19.938 1 97.81 115 MET B CA 1
ATOM 2702 C C . MET B 1 115 ? 4.824 -1.729 -18.641 1 97.81 115 MET B C 1
ATOM 2704 O O . MET B 1 115 ? 4.121 -0.95 -18 1 97.81 115 MET B O 1
ATOM 2708 N N . ARG B 1 116 ? 6.09 -2.094 -18.281 1 97.44 116 ARG B N 1
ATOM 2709 C CA . ARG B 1 116 ? 6.609 -1.713 -16.969 1 97.44 116 ARG B CA 1
ATOM 2710 C C . ARG B 1 116 ? 7.359 -0.386 -17.047 1 97.44 116 ARG B C 1
ATOM 2712 O O . ARG B 1 116 ? 7.219 0.461 -16.156 1 97.44 116 ARG B O 1
ATOM 2719 N N . TYR B 1 117 ? 8.156 -0.193 -18.172 1 97.06 117 TYR B N 1
ATOM 2720 C CA . TYR B 1 117 ? 9.094 0.923 -18.156 1 97.06 117 TYR B CA 1
ATOM 2721 C C . TYR B 1 117 ? 9.008 1.729 -19.453 1 97.06 117 TYR B C 1
ATOM 2723 O O . TYR B 1 117 ? 9.727 2.715 -19.625 1 97.06 117 TYR B O 1
ATOM 2731 N N . LYS B 1 118 ? 8.141 1.35 -20.375 1 97.44 118 LYS B N 1
ATOM 2732 C CA . LYS B 1 118 ? 8 2.016 -21.672 1 97.44 118 LYS B CA 1
ATOM 2733 C C . LYS B 1 118 ? 9.328 2.041 -22.422 1 97.44 118 LYS B C 1
ATOM 2735 O O . LYS B 1 118 ? 9.695 3.059 -23.016 1 97.44 118 LYS B O 1
ATOM 2740 N N . LYS B 1 119 ? 10.086 0.977 -22.25 1 98 119 LYS B N 1
ATOM 2741 C CA . LYS B 1 119 ? 11.359 0.745 -22.938 1 98 119 LYS B CA 1
ATOM 2742 C C . LYS B 1 119 ? 11.453 -0.684 -23.453 1 98 119 LYS B C 1
ATOM 2744 O O . LYS B 1 119 ? 10.703 -1.56 -23.031 1 98 119 LYS B O 1
ATOM 2749 N N . ASN B 1 120 ? 12.336 -0.86 -24.406 1 97.81 120 ASN B N 1
ATOM 2750 C CA . ASN B 1 120 ? 12.633 -2.221 -24.828 1 97.81 120 ASN B CA 1
ATOM 2751 C C . ASN B 1 120 ? 13.453 -2.973 -23.781 1 97.81 120 ASN B C 1
ATOM 2753 O O . ASN B 1 120 ? 14.18 -2.359 -23 1 97.81 120 ASN B O 1
ATOM 2757 N N . PHE B 1 121 ? 13.281 -4.293 -23.844 1 97.75 121 PHE B N 1
ATOM 2758 C CA . PHE B 1 121 ? 13.961 -5.129 -22.875 1 97.75 121 PHE B CA 1
ATOM 2759 C C . PHE B 1 121 ? 15.469 -4.902 -22.906 1 97.75 121 PHE B C 1
ATOM 2761 O O . PHE B 1 121 ? 16.125 -4.836 -21.859 1 97.75 121 PHE B O 1
ATOM 2768 N N . SER B 1 122 ? 16.031 -4.723 -24.062 1 97.62 122 SER B N 1
ATOM 2769 C CA . SER B 1 122 ? 17.469 -4.57 -24.234 1 97.62 122 SER B CA 1
ATOM 2770 C C . SER B 1 122 ? 17.969 -3.273 -23.609 1 97.62 122 SER B C 1
ATOM 2772 O O . SER B 1 122 ? 19.172 -3.135 -23.328 1 97.62 122 SER B O 1
ATOM 2774 N N . GLU B 1 123 ? 17.078 -2.354 -23.375 1 98.38 123 GLU B N 1
ATOM 2775 C CA . GLU B 1 123 ? 17.438 -1.04 -22.875 1 98.38 123 GLU B CA 1
ATOM 2776 C C . GLU B 1 123 ? 17.406 -1.013 -21.344 1 98.38 123 GLU B C 1
ATOM 2778 O O . GLU B 1 123 ? 17.875 -0.057 -20.719 1 98.38 123 GLU B O 1
ATOM 2783 N N . LEU B 1 124 ? 16.906 -2.051 -20.781 1 98.25 124 LEU B N 1
ATOM 2784 C CA . LEU B 1 124 ? 16.766 -2.086 -19.328 1 98.25 124 LEU B CA 1
ATOM 2785 C C . LEU B 1 124 ? 18.094 -2.426 -18.656 1 98.25 124 LEU B C 1
ATOM 2787 O O . LEU B 1 124 ? 18.844 -3.266 -19.156 1 98.25 124 LEU B O 1
ATOM 2791 N N . ASP B 1 125 ? 18.344 -1.81 -17.609 1 97.94 125 ASP B N 1
ATOM 2792 C CA . ASP B 1 125 ? 19.484 -2.219 -16.797 1 97.94 125 ASP B CA 1
ATOM 2793 C C . ASP B 1 125 ? 19.156 -3.441 -15.945 1 97.94 125 ASP B C 1
ATOM 2795 O O . ASP B 1 125 ? 18.031 -3.939 -15.984 1 97.94 125 ASP B O 1
ATOM 2799 N N . LYS B 1 126 ? 20.125 -3.936 -15.25 1 97.12 126 LYS B N 1
ATOM 2800 C CA . LYS B 1 126 ? 19.969 -5.184 -14.5 1 97.12 126 LYS B CA 1
ATOM 2801 C C . LYS B 1 126 ? 18.875 -5.055 -13.438 1 97.12 126 LYS B C 1
ATOM 2803 O O . LYS B 1 126 ? 18.047 -5.953 -13.273 1 97.12 126 LYS B O 1
ATOM 2808 N N . LYS B 1 127 ? 18.859 -3.969 -12.758 1 96.75 127 LYS B N 1
ATOM 2809 C CA . LYS B 1 127 ? 17.875 -3.752 -11.695 1 96.75 127 LYS B CA 1
ATOM 2810 C C . LYS B 1 127 ? 16.469 -3.688 -12.266 1 96.75 127 LYS B C 1
ATOM 2812 O O . LYS B 1 127 ? 15.539 -4.273 -11.703 1 96.75 127 LYS B O 1
ATOM 2817 N N . GLN B 1 128 ? 16.344 -3.008 -13.359 1 97.62 128 GLN B N 1
ATOM 2818 C CA . GLN B 1 128 ? 15.047 -2.895 -14.023 1 97.62 128 GLN B CA 1
ATOM 2819 C C . GLN B 1 128 ? 14.555 -4.258 -14.492 1 97.62 128 GLN B C 1
ATOM 2821 O O . GLN B 1 128 ? 13.375 -4.582 -14.344 1 97.62 128 GLN B O 1
ATOM 2826 N N . LYS B 1 129 ? 15.445 -5.023 -15.031 1 98.12 129 LYS B N 1
ATOM 2827 C CA . LYS B 1 129 ? 15.07 -6.352 -15.516 1 98.12 129 LYS B CA 1
ATOM 2828 C C . LYS B 1 129 ? 14.555 -7.223 -14.375 1 98.12 129 LYS B C 1
ATOM 2830 O O . LYS B 1 129 ? 13.508 -7.859 -14.5 1 98.12 129 LYS B O 1
ATOM 2835 N N . LEU B 1 130 ? 15.203 -7.172 -13.242 1 97.75 130 LEU B N 1
ATOM 2836 C CA . LEU B 1 130 ? 14.836 -8.008 -12.102 1 97.75 130 LEU B CA 1
ATOM 2837 C C . LEU B 1 130 ? 13.531 -7.516 -11.477 1 97.75 130 LEU B C 1
ATOM 2839 O O . LEU B 1 130 ? 12.82 -8.289 -10.836 1 97.75 130 LEU B O 1
ATOM 2843 N N . ASN B 1 131 ? 13.195 -6.297 -11.766 1 97.81 131 ASN B N 1
ATOM 2844 C CA . ASN B 1 131 ? 12.016 -5.699 -11.148 1 97.81 131 ASN B CA 1
ATOM 2845 C C . ASN B 1 131 ? 10.789 -5.82 -12.047 1 97.81 131 ASN B C 1
ATOM 2847 O O . ASN B 1 131 ? 9.703 -5.344 -11.695 1 97.81 131 ASN B O 1
ATOM 2851 N N . LEU B 1 132 ? 10.922 -6.461 -13.133 1 98.5 132 LEU B N 1
ATOM 2852 C CA . LEU B 1 132 ? 9.812 -6.57 -14.078 1 98.5 132 LEU B CA 1
ATOM 2853 C C . LEU B 1 132 ? 8.656 -7.355 -13.461 1 98.5 132 LEU B C 1
ATOM 2855 O O . LEU B 1 132 ? 7.5 -6.945 -13.57 1 98.5 132 LEU B O 1
ATOM 2859 N N . THR B 1 133 ? 9.07 -8.453 -12.773 1 98.62 133 THR B N 1
ATOM 2860 C CA . THR B 1 133 ? 8.023 -9.391 -12.391 1 98.62 133 THR B CA 1
ATOM 2861 C C . THR B 1 133 ? 8.305 -9.984 -11.016 1 98.62 133 THR B C 1
ATOM 2863 O O . THR B 1 133 ? 7.863 -11.102 -10.711 1 98.62 133 THR B O 1
ATOM 2866 N N . SER B 1 134 ? 9.102 -9.312 -10.227 1 98.19 134 SER B N 1
ATOM 2867 C CA . SER B 1 134 ? 9.516 -9.797 -8.914 1 98.19 134 SER B CA 1
ATOM 2868 C C . SER B 1 134 ? 8.57 -9.32 -7.816 1 98.19 134 SER B C 1
ATOM 2870 O O . SER B 1 134 ? 9.016 -8.812 -6.785 1 98.19 134 SER B O 1
ATOM 2872 N N . GLY B 1 135 ? 7.273 -9.477 -8 1 98 135 GLY B N 1
ATOM 2873 C CA . GLY B 1 135 ? 6.18 -9.141 -7.102 1 98 135 GLY B CA 1
ATOM 2874 C C . GLY B 1 135 ? 4.812 -9.375 -7.711 1 98 135 GLY B C 1
ATOM 2875 O O . GLY B 1 135 ? 4.641 -9.266 -8.93 1 98 135 GLY B O 1
ATOM 2876 N N . PRO B 1 136 ? 3.879 -9.578 -6.828 1 98.38 136 PRO B N 1
ATOM 2877 C CA . PRO B 1 136 ? 2.572 -9.953 -7.367 1 98.38 136 PRO B CA 1
ATOM 2878 C C . PRO B 1 136 ? 1.943 -8.859 -8.227 1 98.38 136 PRO B C 1
ATOM 2880 O O . PRO B 1 136 ? 1.386 -9.141 -9.289 1 98.38 136 PRO B O 1
ATOM 2883 N N . SER B 1 137 ? 2.041 -7.668 -7.773 1 97.5 137 SER B N 1
ATOM 2884 C CA . SER B 1 137 ? 1.478 -6.57 -8.555 1 97.5 137 SER B CA 1
ATOM 2885 C C . SER B 1 137 ? 2.334 -6.266 -9.781 1 97.5 137 SER B C 1
ATOM 2887 O O . SER B 1 137 ? 1.809 -5.91 -10.836 1 97.5 137 SER B O 1
ATOM 2889 N N . LYS B 1 138 ? 3.695 -6.426 -9.656 1 97.38 138 LYS B N 1
ATOM 2890 C CA . LYS B 1 138 ? 4.598 -6.203 -10.781 1 97.38 138 LYS B CA 1
ATOM 2891 C C . LYS B 1 138 ? 4.297 -7.168 -11.922 1 97.38 138 LYS B C 1
ATOM 2893 O O . LYS B 1 138 ? 4.254 -6.762 -13.086 1 97.38 138 LYS B O 1
ATOM 2898 N N . LEU B 1 139 ? 4.066 -8.359 -11.539 1 98.25 139 LEU B N 1
ATOM 2899 C CA . LEU B 1 139 ? 3.818 -9.336 -12.594 1 98.25 139 LEU B CA 1
ATOM 2900 C C . LEU B 1 139 ? 2.484 -9.062 -13.289 1 98.25 139 LEU B C 1
ATOM 2902 O O . LEU B 1 139 ? 2.355 -9.258 -14.5 1 98.25 139 LEU B O 1
ATOM 2906 N N . CYS B 1 140 ? 1.486 -8.641 -12.516 1 98.69 140 CYS B N 1
ATOM 2907 C CA . CYS B 1 140 ? 0.195 -8.328 -13.125 1 98.69 140 CYS B CA 1
ATOM 2908 C C . CYS B 1 140 ? 0.309 -7.152 -14.078 1 98.69 140 CYS B C 1
ATOM 2910 O O . CYS B 1 140 ? -0.282 -7.164 -15.164 1 98.69 140 CYS B O 1
ATOM 2912 N N . MET B 1 141 ? 1.068 -6.129 -13.672 1 97.62 141 MET B N 1
ATOM 2913 C CA . MET B 1 141 ? 1.305 -5.008 -14.578 1 97.62 141 MET B CA 1
ATOM 2914 C C . MET B 1 141 ? 2.033 -5.465 -15.836 1 97.62 141 MET B C 1
ATOM 2916 O O . MET B 1 141 ? 1.648 -5.105 -16.953 1 97.62 141 MET B O 1
ATOM 2920 N N . ALA B 1 142 ? 3.018 -6.285 -15.68 1 98.62 142 ALA B N 1
ATOM 2921 C CA 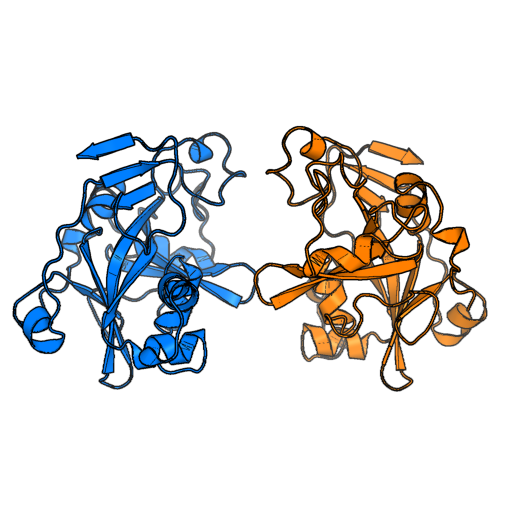. ALA B 1 142 ? 3.863 -6.758 -16.766 1 98.62 142 ALA B CA 1
ATOM 2922 C C . ALA B 1 142 ? 3.055 -7.574 -17.781 1 98.62 142 ALA B C 1
ATOM 2924 O O . ALA B 1 142 ? 3.275 -7.473 -18.984 1 98.62 142 ALA B O 1
ATOM 2925 N N . LEU B 1 143 ? 2.145 -8.289 -17.25 1 98.56 143 LEU B N 1
ATOM 2926 C CA . LEU B 1 143 ? 1.411 -9.219 -18.109 1 98.56 143 LEU B CA 1
ATOM 2927 C C . LEU B 1 143 ? 0.024 -8.68 -18.438 1 98.56 143 LEU B C 1
ATOM 2929 O O . LEU B 1 143 ? -0.806 -9.391 -19 1 98.56 143 LEU B O 1
ATOM 2933 N N . ASN B 1 144 ? -0.276 -7.484 -18.062 1 98.31 144 ASN B N 1
ATOM 2934 C CA . ASN B 1 144 ? -1.559 -6.836 -18.312 1 98.31 144 ASN B CA 1
ATOM 2935 C C . ASN B 1 144 ? -2.717 -7.637 -17.719 1 98.31 144 ASN B C 1
ATOM 2937 O O . ASN B 1 144 ? -3.703 -7.906 -18.406 1 98.31 144 ASN B O 1
ATOM 2941 N N . ILE B 1 145 ? -2.535 -8.047 -16.5 1 98.5 145 ILE B N 1
ATOM 2942 C CA . ILE B 1 145 ? -3.578 -8.766 -15.781 1 98.5 145 ILE B CA 1
ATOM 2943 C C . ILE B 1 145 ? -4.344 -7.801 -14.883 1 98.5 145 ILE B C 1
ATOM 2945 O O . ILE B 1 145 ? -3.756 -7.168 -14 1 98.5 145 ILE B O 1
ATOM 2949 N N . ASP B 1 146 ? -5.629 -7.703 -15.117 1 97.69 146 ASP B N 1
ATOM 2950 C CA . ASP B 1 146 ? -6.488 -6.863 -14.289 1 97.69 146 ASP B CA 1
ATOM 2951 C C . ASP B 1 146 ? -7.836 -7.531 -14.039 1 97.69 146 ASP B C 1
ATOM 2953 O O . ASP B 1 146 ? -7.988 -8.734 -14.25 1 97.69 146 ASP B O 1
ATOM 2957 N N . LYS B 1 147 ? -8.773 -6.812 -13.547 1 97.19 147 LYS B N 1
ATOM 2958 C CA . LYS B 1 147 ? -10.039 -7.375 -13.07 1 97.19 147 LYS B CA 1
ATOM 2959 C C . LYS B 1 147 ? -10.828 -7.996 -14.219 1 97.19 147 LYS B C 1
ATOM 2961 O O . LYS B 1 147 ? -11.734 -8.805 -13.992 1 97.19 147 LYS B O 1
ATOM 2966 N N . ARG B 1 148 ? -10.508 -7.652 -15.492 1 97.5 148 ARG B N 1
ATOM 2967 C CA . ARG B 1 148 ? -11.156 -8.281 -16.641 1 97.5 148 ARG B CA 1
ATOM 2968 C C . ARG B 1 148 ? -10.867 -9.781 -16.688 1 97.5 148 ARG B C 1
ATOM 2970 O O . ARG B 1 148 ? -11.602 -10.539 -17.312 1 97.5 148 ARG B O 1
ATOM 2977 N N . LEU B 1 149 ? -9.836 -10.203 -16.016 1 98.19 149 LEU B N 1
ATOM 2978 C CA . LEU B 1 149 ? -9.422 -11.602 -16.031 1 98.19 149 LEU B CA 1
ATOM 2979 C C . LEU B 1 149 ? -9.781 -12.289 -14.711 1 98.19 149 LEU B C 1
ATOM 2981 O O . LEU B 1 149 ? -9.305 -13.391 -14.43 1 98.19 149 LEU B O 1
ATOM 2985 N N . ASN B 1 150 ? -10.602 -11.602 -13.859 1 98.56 150 ASN B N 1
ATOM 2986 C CA . ASN B 1 150 ? -11.117 -12.172 -12.617 1 98.56 150 ASN B CA 1
ATOM 2987 C C . ASN B 1 150 ? -12.258 -13.156 -12.883 1 98.56 150 ASN B C 1
ATOM 2989 O O . ASN B 1 150 ? -13.078 -12.938 -13.773 1 98.56 150 ASN B O 1
ATOM 2993 N N . ASN B 1 151 ? -12.227 -14.188 -12.062 1 98.38 151 ASN B N 1
ATOM 2994 C CA . ASN B 1 151 ? -13.289 -15.188 -12.117 1 98.38 151 ASN B CA 1
ATOM 2995 C C . ASN B 1 151 ? -13.336 -15.883 -13.477 1 98.38 151 ASN B C 1
ATOM 2997 O O . ASN B 1 151 ? -14.406 -16.078 -14.047 1 98.38 151 ASN B O 1
ATOM 3001 N N . ARG B 1 152 ? -12.227 -16.203 -13.977 1 98.25 152 ARG B N 1
ATOM 3002 C CA . ARG B 1 152 ? -12.047 -16.984 -15.195 1 98.25 152 ARG B CA 1
ATOM 3003 C C . ARG B 1 152 ? -11.32 -18.281 -14.906 1 98.25 152 ARG B C 1
ATOM 3005 O O . ARG B 1 152 ? -10.609 -18.406 -13.906 1 98.25 152 ARG B O 1
ATOM 3012 N N . LEU B 1 153 ? -11.555 -19.25 -15.766 1 98.44 153 LEU B N 1
ATOM 3013 C CA . LEU B 1 153 ? -10.836 -20.5 -15.617 1 98.44 153 LEU B CA 1
ATOM 3014 C C . LEU B 1 153 ? -9.438 -20.406 -16.219 1 98.44 153 LEU B C 1
ATOM 3016 O O . LEU B 1 153 ? -9.289 -20.031 -17.391 1 98.44 153 LEU B O 1
ATOM 3020 N N . LEU B 1 154 ? -8.422 -20.781 -15.469 1 98.56 154 LEU B N 1
ATOM 3021 C CA . LEU B 1 154 ? -7.023 -20.641 -15.867 1 98.56 154 LEU B CA 1
ATOM 3022 C C . LEU B 1 154 ? -6.629 -21.719 -16.859 1 98.56 154 LEU B C 1
ATOM 3024 O O . LEU B 1 154 ? -5.453 -21.844 -17.219 1 98.56 154 LEU B O 1
ATOM 3028 N N . PHE B 1 155 ? -7.59 -22.469 -17.234 1 97.5 155 PHE B N 1
ATOM 3029 C CA . PHE B 1 155 ? -7.312 -23.516 -18.219 1 97.5 155 PHE B CA 1
ATOM 3030 C C . PHE B 1 155 ? -8.227 -23.391 -19.422 1 97.5 155 PHE B C 1
ATOM 3032 O O . PHE B 1 155 ? -8.242 -24.266 -20.297 1 97.5 155 PHE B O 1
ATOM 3039 N N . GLU B 1 156 ? -9.047 -22.25 -19.328 1 92.75 156 GLU B N 1
ATOM 3040 C CA . GLU B 1 156 ? -9.906 -21.875 -20.438 1 92.75 156 GLU B CA 1
ATOM 3041 C C . GLU B 1 156 ? -9.719 -20.406 -20.828 1 92.75 156 GLU B C 1
ATOM 3043 O O . GLU B 1 156 ? -9.484 -19.562 -19.953 1 92.75 156 GLU B O 1
ATOM 3048 N N . GLY B 1 157 ? -9.133 -20.047 -21.984 1 92.19 157 GLY B N 1
ATOM 3049 C CA . GLY B 1 157 ? -9.094 -18.656 -22.391 1 92.19 157 GLY B CA 1
ATOM 3050 C C . GLY B 1 157 ? -7.688 -18.156 -22.656 1 92.19 157 GLY B C 1
ATOM 3051 O O . GLY B 1 157 ? -6.789 -18.938 -22.969 1 92.19 157 GLY B O 1
ATOM 3052 N N . ASP B 1 158 ? -7.566 -16.766 -22.391 1 96.31 158 ASP B N 1
ATOM 3053 C CA . ASP B 1 158 ? -6.34 -16.109 -22.828 1 96.31 158 ASP B CA 1
ATOM 3054 C C . ASP B 1 158 ? -5.285 -16.125 -21.734 1 96.31 158 ASP B C 1
ATOM 3056 O O . ASP B 1 158 ? -4.102 -15.875 -21.984 1 96.31 158 ASP B O 1
ATOM 3060 N N . LEU B 1 159 ? -5.727 -16.359 -20.484 1 98.38 159 LEU B N 1
ATOM 3061 C CA . LEU B 1 159 ? -4.812 -16.484 -19.359 1 98.38 159 LEU B CA 1
ATOM 3062 C C . LEU B 1 159 ? -4.793 -17.922 -18.828 1 98.38 159 LEU B C 1
ATOM 3064 O O . LEU B 1 159 ? -5.84 -18.469 -18.469 1 98.38 159 LEU B O 1
ATOM 3068 N N . PHE B 1 160 ? -3.586 -18.5 -18.797 1 98.06 160 PHE B N 1
ATOM 3069 C CA . PHE B 1 160 ? -3.537 -19.906 -18.375 1 98.06 160 PHE B CA 1
ATOM 3070 C C . PHE B 1 160 ? -2.16 -20.25 -17.828 1 98.06 160 PHE B C 1
ATOM 3072 O O . PHE B 1 160 ? -1.203 -19.5 -18 1 98.06 160 PHE B O 1
ATOM 3079 N N . ILE B 1 161 ? -2.084 -21.312 -17.078 1 98.31 161 ILE B N 1
ATOM 3080 C CA . ILE B 1 161 ? -0.838 -21.875 -16.578 1 98.31 161 ILE B CA 1
ATOM 3081 C C . ILE B 1 161 ? -0.607 -23.25 -17.203 1 98.31 161 ILE B C 1
ATOM 3083 O O . ILE B 1 161 ? -1.538 -24.047 -17.328 1 98.31 161 ILE B O 1
ATOM 3087 N N . CYS B 1 162 ? 0.629 -23.5 -17.625 1 96.31 162 CYS B N 1
ATOM 3088 C CA . CYS B 1 162 ? 0.907 -24.734 -18.344 1 96.31 162 CYS B CA 1
ATOM 3089 C C . CYS B 1 162 ? 2.279 -25.281 -17.969 1 96.31 162 CYS B C 1
ATOM 3091 O O . CYS B 1 162 ? 3.066 -24.609 -17.312 1 96.31 162 CYS B O 1
ATOM 3093 N N . ASP B 1 163 ? 2.479 -26.516 -18.297 1 93.31 163 ASP B N 1
ATOM 3094 C CA . ASP B 1 163 ? 3.791 -27.156 -18.203 1 93.31 163 ASP B CA 1
ATOM 3095 C C . ASP B 1 163 ? 4.668 -26.766 -19.391 1 93.31 163 ASP B C 1
ATOM 3097 O O . ASP B 1 163 ? 4.156 -26.375 -20.453 1 93.31 163 ASP B O 1
ATOM 3101 N N . LEU B 1 164 ? 5.922 -26.891 -19 1 85.19 164 LEU B N 1
ATOM 3102 C CA . LEU B 1 164 ? 6.832 -26.75 -20.141 1 85.19 164 LEU B CA 1
ATOM 3103 C C . LEU B 1 164 ? 6.711 -27.953 -21.078 1 85.19 164 LEU B C 1
ATOM 3105 O O . LEU B 1 164 ? 6.688 -29.109 -20.625 1 85.19 164 LEU B O 1
ATOM 3109 N N . ASP B 1 165 ? 6.43 -27.656 -22.312 1 82.75 165 ASP B N 1
ATOM 3110 C CA . ASP B 1 165 ? 6.465 -28.734 -23.297 1 82.75 165 ASP B CA 1
ATOM 3111 C C . ASP B 1 165 ? 7.254 -28.312 -24.531 1 82.75 165 ASP B C 1
ATOM 3113 O O . ASP B 1 165 ? 7.875 -27.25 -24.547 1 82.75 165 ASP B O 1
ATOM 3117 N N . ASP B 1 166 ? 7.328 -29.25 -25.438 1 81.06 166 ASP B N 1
ATOM 3118 C CA . ASP B 1 166 ? 8.156 -29.047 -26.625 1 81.06 166 ASP B CA 1
ATOM 3119 C C . ASP B 1 166 ? 7.668 -27.844 -27.438 1 81.06 166 ASP B C 1
ATOM 3121 O O . ASP B 1 166 ? 8.469 -27.125 -28.047 1 81.06 166 ASP B O 1
ATOM 3125 N N . GLU B 1 167 ? 6.453 -27.625 -27.328 1 79.62 167 GLU B N 1
ATOM 3126 C CA . GLU B 1 167 ? 5.902 -26.5 -28.062 1 79.62 167 GLU B CA 1
ATOM 3127 C C . GLU B 1 167 ? 6.398 -25.172 -27.484 1 79.62 167 GLU B C 1
ATOM 3129 O O . GLU B 1 167 ? 6.84 -24.297 -28.234 1 79.62 167 GLU B O 1
ATOM 3134 N N . LEU B 1 168 ? 6.297 -25.062 -26.172 1 81 168 LEU B N 1
ATOM 3135 C CA . LEU B 1 168 ? 6.762 -23.844 -25.531 1 81 168 LEU B CA 1
ATOM 3136 C C . LEU B 1 168 ? 8.266 -23.672 -25.703 1 81 168 LEU B C 1
ATOM 3138 O O . LEU B 1 168 ? 8.742 -22.562 -25.906 1 81 168 LEU B O 1
ATOM 3142 N N . LYS B 1 169 ? 8.969 -24.766 -25.578 1 82.62 169 LYS B N 1
ATOM 3143 C CA . LYS B 1 169 ? 10.414 -24.703 -25.766 1 82.62 169 LYS B CA 1
ATOM 3144 C C . LYS B 1 169 ? 10.766 -24.172 -27.156 1 82.62 169 LYS B C 1
ATOM 3146 O O . LYS B 1 169 ? 11.68 -23.359 -27.297 1 82.62 169 LYS B O 1
ATOM 3151 N N . ALA B 1 170 ? 10.109 -24.75 -28.094 1 78.88 170 ALA B N 1
ATOM 3152 C CA . ALA B 1 170 ? 10.391 -24.406 -29.484 1 78.88 170 ALA B CA 1
ATOM 3153 C C . ALA B 1 170 ? 9.984 -22.953 -29.781 1 78.88 170 ALA B C 1
ATOM 3155 O O . ALA B 1 170 ? 10.68 -22.25 -30.516 1 78.88 170 ALA B O 1
ATOM 3156 N N . LEU B 1 171 ? 8.883 -22.641 -29.25 1 73.69 171 LEU B N 1
ATOM 3157 C CA . LEU B 1 171 ? 8.305 -21.328 -29.562 1 73.69 171 LEU B CA 1
ATOM 3158 C C . LEU B 1 171 ? 9.156 -20.203 -28.969 1 73.69 171 LEU B C 1
ATOM 3160 O O . LEU B 1 171 ? 9.375 -19.188 -29.625 1 73.69 171 LEU B O 1
ATOM 3164 N N . PHE B 1 172 ? 9.664 -20.516 -27.672 1 72.06 172 PHE B N 1
ATOM 3165 C CA . PHE B 1 172 ? 10.234 -19.328 -27.062 1 72.06 172 PHE B CA 1
ATOM 3166 C C . PHE B 1 172 ? 11.656 -19.609 -26.562 1 72.06 172 PHE B C 1
ATOM 3168 O O . PHE B 1 172 ? 12.227 -18.812 -25.812 1 72.06 172 PHE B O 1
ATOM 3175 N N . GLN B 1 173 ? 12.266 -20.688 -27.141 1 71 173 GLN B N 1
ATOM 3176 C CA . GLN B 1 173 ? 13.633 -21.031 -26.797 1 71 173 GLN B CA 1
ATOM 3177 C C . GLN B 1 173 ? 13.836 -21.062 -25.281 1 71 173 GLN B C 1
ATOM 3179 O O . GLN B 1 173 ? 14.805 -20.484 -24.766 1 71 173 GLN B O 1
ATOM 3184 N N . VAL B 1 174 ? 12.805 -21.422 -24.688 1 69.44 174 VAL B N 1
ATOM 3185 C CA . VAL B 1 174 ? 12.875 -21.547 -23.234 1 69.44 174 VAL B CA 1
ATOM 3186 C C . VAL B 1 174 ? 13.633 -22.812 -22.859 1 69.44 174 VAL B C 1
ATOM 3188 O O . VAL B 1 174 ? 13.328 -23.891 -23.359 1 69.44 174 VAL B O 1
ATOM 3191 N N . GLU B 1 175 ? 14.922 -22.609 -22.375 1 63.06 175 GLU B N 1
ATOM 3192 C CA . GLU B 1 175 ? 15.648 -23.781 -21.875 1 63.06 175 GLU B CA 1
ATOM 3193 C C . GLU B 1 175 ? 15.312 -24.062 -20.422 1 63.06 175 GLU B C 1
ATOM 3195 O O . GLU B 1 175 ? 15.055 -23.141 -19.641 1 63.06 175 GLU B O 1
ATOM 3200 N N . GLU B 1 176 ? 14.961 -25.359 -20.172 1 62.62 176 GLU B N 1
ATOM 3201 C CA . GLU B 1 176 ? 14.727 -25.75 -18.781 1 62.62 176 GLU B CA 1
ATOM 3202 C C . GLU B 1 176 ? 15.898 -25.359 -17.891 1 62.62 176 GLU B C 1
ATOM 3204 O O . GLU B 1 176 ? 17.031 -25.766 -18.141 1 62.62 176 GLU B O 1
ATOM 3209 N N . GLU B 1 177 ? 15.812 -24.125 -17.406 1 59.75 177 GLU B N 1
ATOM 3210 C CA . GLU B 1 177 ? 16.891 -23.859 -16.469 1 59.75 177 GLU B CA 1
ATOM 3211 C C . GLU B 1 177 ? 16.641 -24.531 -15.125 1 59.75 177 GLU B C 1
ATOM 3213 O O . GLU B 1 177 ? 15.492 -24.688 -14.719 1 59.75 177 GLU B O 1
ATOM 3218 N N . LYS B 1 178 ? 17.828 -25.156 -14.609 1 60.59 178 LYS B N 1
ATOM 3219 C CA . LYS B 1 178 ? 17.875 -25.797 -13.297 1 60.59 178 LYS B CA 1
ATOM 3220 C C . LYS B 1 178 ? 17.344 -24.875 -12.211 1 60.59 178 LYS B C 1
ATOM 3222 O O . LYS B 1 178 ? 17.719 -23.703 -12.141 1 60.59 178 LYS B O 1
ATOM 3227 N N . THR B 1 179 ? 16.109 -25.266 -11.758 1 71.19 179 THR B N 1
ATOM 3228 C CA . THR B 1 179 ? 15.625 -24.562 -10.578 1 71.19 179 THR B CA 1
ATOM 3229 C C . THR B 1 179 ? 16.281 -25.094 -9.312 1 71.19 179 THR B C 1
ATOM 3231 O O . THR B 1 179 ? 16.547 -26.297 -9.211 1 71.19 179 THR B O 1
ATOM 3234 N N . GLY B 1 180 ? 16.891 -24.25 -8.539 1 83 180 GLY B N 1
ATOM 3235 C CA . GLY B 1 180 ? 17.438 -24.609 -7.242 1 83 180 GLY B CA 1
ATOM 3236 C C . GLY B 1 180 ? 16.422 -25.297 -6.34 1 83 180 GLY B C 1
ATOM 3237 O O . GLY B 1 180 ? 15.477 -25.922 -6.824 1 83 180 GLY B O 1
ATOM 3238 N N . TYR B 1 181 ? 16.734 -25.422 -5.121 1 93.69 181 TYR B N 1
ATOM 3239 C CA . TYR B 1 181 ? 15.805 -26.031 -4.168 1 93.69 181 TYR B CA 1
ATOM 3240 C C . TYR B 1 181 ? 14.727 -25.047 -3.74 1 93.69 181 TYR B C 1
ATOM 3242 O O . TYR B 1 181 ? 14.852 -23.844 -3.994 1 93.69 181 TYR B O 1
ATOM 3250 N N . ILE B 1 182 ? 13.656 -25.562 -3.219 1 97.06 182 ILE B N 1
ATOM 3251 C CA . ILE B 1 182 ? 12.508 -24.75 -2.814 1 97.06 182 ILE B CA 1
ATOM 3252 C C . ILE B 1 182 ? 12.641 -24.375 -1.34 1 97.06 182 ILE B C 1
ATOM 3254 O O . ILE B 1 182 ? 12.984 -25.219 -0.506 1 97.06 182 ILE B O 1
ATOM 3258 N N . ILE B 1 183 ? 12.398 -23.109 -1.09 1 97.88 183 ILE B N 1
ATOM 3259 C CA . ILE B 1 183 ? 12.375 -22.578 0.268 1 97.88 183 ILE B CA 1
ATOM 3260 C C . ILE B 1 183 ? 10.93 -22.359 0.702 1 97.88 183 ILE B C 1
ATOM 3262 O O . ILE B 1 183 ? 10.109 -21.859 -0.075 1 97.88 183 ILE B O 1
ATOM 3266 N N . LYS B 1 184 ? 10.594 -22.781 1.889 1 98 184 LYS B N 1
ATOM 3267 C CA . LYS B 1 184 ? 9.344 -22.359 2.512 1 98 184 LYS B CA 1
ATOM 3268 C C . LYS B 1 184 ? 9.586 -21.266 3.551 1 98 184 LYS B C 1
ATOM 3270 O O . LYS B 1 184 ? 10.594 -21.297 4.27 1 98 184 LYS B O 1
ATOM 3275 N N . SER B 1 185 ? 8.773 -20.281 3.604 1 98.19 185 SER B N 1
ATOM 3276 C CA . SER B 1 185 ? 8.922 -19.141 4.492 1 98.19 185 SER B CA 1
ATOM 3277 C C . SER B 1 185 ? 7.574 -18.531 4.844 1 98.19 185 SER B C 1
ATOM 3279 O O . SER B 1 185 ? 6.531 -19.016 4.41 1 98.19 185 SER B O 1
ATOM 3281 N N . LYS B 1 186 ? 7.621 -17.516 5.723 1 97.62 186 LYS B N 1
ATOM 3282 C CA . LYS B 1 186 ? 6.418 -16.75 6.047 1 97.62 186 LYS B CA 1
ATOM 3283 C C . LYS B 1 186 ? 5.934 -15.953 4.848 1 97.62 186 LYS B C 1
ATOM 3285 O O . LYS B 1 186 ? 6.738 -15.508 4.023 1 97.62 186 LYS B O 1
ATOM 3290 N N . ARG B 1 187 ? 4.617 -15.812 4.77 1 98 187 ARG B N 1
ATOM 3291 C CA . ARG B 1 187 ? 4.039 -14.969 3.734 1 98 187 ARG B CA 1
ATOM 3292 C C . ARG B 1 187 ? 4.395 -13.5 3.965 1 98 187 ARG B C 1
ATOM 3294 O O . ARG B 1 187 ? 4.82 -13.125 5.059 1 98 187 ARG B O 1
ATOM 3301 N N . ILE B 1 188 ? 4.301 -12.781 2.965 1 95.62 188 ILE B N 1
ATOM 3302 C CA . ILE B 1 188 ? 4.719 -11.383 3.031 1 95.62 188 ILE B CA 1
ATOM 3303 C C . ILE B 1 188 ? 3.492 -10.484 3.119 1 95.62 188 ILE B C 1
ATOM 3305 O O . ILE B 1 188 ? 2.502 -10.695 2.418 1 95.62 188 ILE B O 1
ATOM 3309 N N . GLY B 1 189 ? 3.584 -9.445 3.916 1 92.06 189 GLY B N 1
ATOM 3310 C CA . GLY B 1 189 ? 2.598 -8.375 3.912 1 92.06 189 GLY B CA 1
ATOM 3311 C C . GLY B 1 189 ? 1.355 -8.711 4.715 1 92.06 189 GLY B C 1
ATOM 3312 O O . GLY B 1 189 ? 0.275 -8.18 4.445 1 92.06 189 GLY B O 1
ATOM 3313 N N . ILE B 1 190 ? 1.423 -9.633 5.699 1 94.94 190 ILE B N 1
ATOM 3314 C CA . ILE B 1 190 ? 0.218 -10.039 6.414 1 94.94 190 ILE B CA 1
ATOM 3315 C C . ILE B 1 190 ? 0.442 -9.906 7.918 1 94.94 190 ILE B C 1
ATOM 3317 O O . ILE B 1 190 ? 0.045 -10.781 8.695 1 94.94 190 ILE B O 1
ATOM 3321 N N . ASP B 1 191 ? 1.135 -8.906 8.367 1 87.56 191 ASP B N 1
ATOM 3322 C CA . ASP B 1 191 ? 1.461 -8.68 9.773 1 87.56 191 ASP B CA 1
ATOM 3323 C C . ASP B 1 191 ? 0.195 -8.57 10.617 1 87.56 191 ASP B C 1
ATOM 3325 O O . ASP B 1 191 ? 0.234 -8.789 11.836 1 87.56 191 ASP B O 1
ATOM 3329 N N . TYR B 1 192 ? -0.903 -8.359 10.039 1 85.56 192 TYR B N 1
ATOM 3330 C CA . TYR B 1 192 ? -2.174 -8.188 10.734 1 85.56 192 TYR B CA 1
ATOM 3331 C C . TYR B 1 192 ? -2.791 -9.531 11.086 1 85.56 192 TYR B C 1
ATOM 3333 O O . TYR B 1 192 ? -3.723 -9.602 11.891 1 85.56 192 TYR B O 1
ATOM 3341 N N . ALA B 1 193 ? -2.279 -10.617 10.57 1 94.31 193 ALA B N 1
ATOM 3342 C CA . ALA B 1 193 ? -3.008 -11.883 10.539 1 94.31 193 ALA B CA 1
ATOM 3343 C C . ALA B 1 193 ? -2.684 -12.734 11.758 1 94.31 193 ALA B C 1
ATOM 3345 O O . ALA B 1 193 ? -2.66 -13.969 11.672 1 94.31 193 ALA B O 1
ATOM 3346 N N . GLU B 1 194 ? -2.32 -12.094 12.875 1 93.62 194 GLU B N 1
ATOM 3347 C CA . GLU B 1 194 ? -2.09 -12.758 14.148 1 93.62 194 GLU B CA 1
ATOM 3348 C C . GLU B 1 194 ? -1.224 -14.008 13.977 1 93.62 194 GLU B C 1
ATOM 3350 O O . GLU B 1 194 ? -0.103 -13.922 13.469 1 93.62 194 GLU B O 1
ATOM 3355 N N . GLU B 1 195 ? -1.78 -15.18 14.305 1 96 195 GLU B N 1
ATOM 3356 C CA . GLU B 1 195 ? -0.966 -16.391 14.266 1 96 195 GLU B CA 1
ATOM 3357 C C . GLU B 1 195 ? -0.604 -16.781 12.836 1 96 195 GLU B C 1
ATOM 3359 O O . GLU B 1 195 ? 0.439 -17.391 12.594 1 96 195 GLU B O 1
ATOM 3364 N N . ALA B 1 196 ? -1.453 -16.516 11.883 1 97.38 196 ALA B N 1
ATOM 3365 C CA . ALA B 1 196 ? -1.268 -16.922 10.492 1 97.38 196 ALA B CA 1
ATOM 3366 C C . ALA B 1 196 ? -0.024 -16.281 9.891 1 97.38 196 ALA B C 1
ATOM 3368 O O . ALA B 1 196 ? 0.521 -16.766 8.898 1 97.38 196 ALA B O 1
ATOM 3369 N N . LYS B 1 197 ? 0.4 -15.18 10.5 1 95.69 197 LYS B N 1
ATOM 3370 C CA . LYS B 1 197 ? 1.591 -14.516 9.984 1 95.69 197 LYS B CA 1
ATOM 3371 C C . LYS B 1 197 ? 2.824 -15.406 10.125 1 95.69 197 LYS B C 1
ATOM 3373 O O . LYS B 1 197 ? 3.826 -15.195 9.438 1 95.69 197 LYS B O 1
ATOM 3378 N N . ASP B 1 198 ? 2.756 -16.422 10.969 1 96.25 198 ASP B N 1
ATOM 3379 C CA . ASP B 1 198 ? 3.918 -17.25 11.273 1 96.25 198 ASP B CA 1
ATOM 3380 C C . ASP B 1 198 ? 3.9 -18.547 10.453 1 96.25 198 ASP B C 1
ATOM 3382 O O . ASP B 1 198 ? 4.867 -19.312 10.469 1 96.25 198 ASP B O 1
ATOM 3386 N N . PHE B 1 199 ? 2.789 -18.766 9.734 1 97.94 199 PHE B N 1
ATOM 3387 C CA . PHE B 1 199 ? 2.723 -19.953 8.891 1 97.94 199 PHE B CA 1
ATOM 3388 C C . PHE B 1 199 ? 3.719 -19.875 7.742 1 97.94 199 PHE B C 1
ATOM 3390 O O . PHE B 1 199 ? 3.857 -18.812 7.117 1 97.94 199 PHE B O 1
ATOM 3397 N N . LEU B 1 200 ? 4.449 -20.953 7.488 1 98.25 200 LEU B N 1
ATOM 3398 C CA . LEU B 1 200 ? 5.41 -21 6.391 1 98.25 200 LEU B CA 1
ATOM 3399 C C . LEU B 1 200 ? 4.734 -21.438 5.094 1 98.25 200 LEU B C 1
ATOM 3401 O O . LEU B 1 200 ? 5.023 -22.5 4.566 1 98.25 200 LEU B O 1
ATOM 3405 N N . TYR B 1 201 ? 3.852 -20.531 4.543 1 98.75 201 TYR B N 1
ATOM 3406 C CA . TYR B 1 201 ? 2.982 -20.844 3.416 1 98.75 201 TYR B CA 1
ATOM 3407 C C . TYR B 1 201 ? 3.436 -20.125 2.154 1 98.75 201 TYR B C 1
ATOM 3409 O O . TYR B 1 201 ? 2.672 -20 1.194 1 98.75 201 TYR B O 1
ATOM 3417 N N . ARG B 1 202 ? 4.68 -19.578 2.193 1 98.81 202 ARG B N 1
ATOM 3418 C CA . ARG B 1 202 ? 5.332 -19.016 1.016 1 98.81 202 ARG B CA 1
ATOM 3419 C C . ARG B 1 202 ? 6.41 -19.953 0.485 1 98.81 202 ARG B C 1
ATOM 3421 O O . ARG B 1 202 ? 7.188 -20.516 1.26 1 98.81 202 ARG B O 1
ATOM 3428 N N . PHE B 1 203 ? 6.445 -20.125 -0.814 1 98.62 203 PHE B N 1
ATOM 3429 C CA . PHE B 1 203 ? 7.375 -21.047 -1.458 1 98.62 203 PHE B CA 1
ATOM 3430 C C . PHE B 1 203 ? 8.078 -20.359 -2.629 1 98.62 203 PHE B C 1
ATOM 3432 O O . PHE B 1 203 ? 7.445 -19.672 -3.42 1 98.62 203 PHE B O 1
ATOM 3439 N N . TYR B 1 204 ? 9.375 -20.562 -2.742 1 98.19 204 TYR B N 1
ATOM 3440 C CA . TYR B 1 204 ? 10.094 -19.953 -3.857 1 98.19 204 TYR B CA 1
ATOM 3441 C C . TYR B 1 204 ? 11.406 -20.688 -4.125 1 98.19 204 TYR B C 1
ATOM 3443 O O . TYR B 1 204 ? 11.898 -21.438 -3.27 1 98.19 204 TYR B O 1
ATOM 3451 N N . TYR B 1 205 ? 11.93 -20.562 -5.32 1 96.62 205 TYR B N 1
ATOM 3452 C CA . TYR B 1 205 ? 13.242 -21.094 -5.66 1 96.62 205 TYR B CA 1
ATOM 3453 C C . TYR B 1 205 ? 14.352 -20.266 -5.031 1 96.62 205 TYR B C 1
ATOM 3455 O O . TYR B 1 205 ? 14.406 -19.047 -5.211 1 96.62 205 TYR B O 1
ATOM 3463 N N . ASN B 1 206 ? 15.258 -20.906 -4.367 1 93.88 206 ASN B N 1
ATOM 3464 C CA . ASN B 1 206 ? 16.281 -20.219 -3.586 1 93.88 206 ASN B CA 1
ATOM 3465 C C . ASN B 1 206 ? 17.234 -19.438 -4.48 1 93.88 206 ASN B C 1
ATOM 3467 O O . ASN B 1 206 ? 17.812 -18.438 -4.051 1 93.88 206 ASN B O 1
ATOM 3471 N N . ASP B 1 207 ? 17.406 -19.797 -5.73 1 92 207 ASP B N 1
ATOM 3472 C CA . ASP B 1 207 ? 18.484 -19.219 -6.535 1 92 207 ASP B CA 1
ATOM 3473 C C . ASP B 1 207 ? 17.922 -18.391 -7.688 1 92 207 ASP B C 1
ATOM 3475 O O . ASP B 1 207 ? 18.688 -17.906 -8.531 1 92 207 ASP B O 1
ATOM 3479 N N . ASN B 1 208 ? 16.719 -18.25 -7.742 1 95.19 208 ASN B N 1
ATOM 3480 C CA . ASN B 1 208 ? 16.172 -17.469 -8.836 1 95.19 208 ASN B CA 1
ATOM 3481 C C . ASN B 1 208 ? 16.203 -15.977 -8.531 1 95.19 208 ASN B C 1
ATOM 3483 O O . ASN B 1 208 ? 15.711 -15.547 -7.48 1 95.19 208 ASN B O 1
ATOM 3487 N N . PRO B 1 209 ? 16.672 -15.18 -9.391 1 95.38 209 PRO B N 1
ATOM 3488 C CA . PRO B 1 209 ? 16.844 -13.75 -9.102 1 95.38 209 PRO B CA 1
ATOM 3489 C C . PRO B 1 209 ? 15.539 -12.969 -9.141 1 95.38 209 PRO B C 1
ATOM 3491 O O . PRO B 1 209 ? 15.5 -11.805 -8.719 1 95.38 209 PRO B O 1
ATOM 3494 N N . TYR B 1 210 ? 14.461 -13.578 -9.633 1 97.12 210 TYR B N 1
ATOM 3495 C CA . TYR B 1 210 ? 13.211 -12.852 -9.781 1 97.12 210 TYR B CA 1
ATOM 3496 C C . TYR B 1 210 ? 12.32 -13.031 -8.555 1 97.12 210 TYR B C 1
ATOM 3498 O O . TYR B 1 210 ? 11.219 -12.484 -8.492 1 97.12 210 TYR B O 1
ATOM 3506 N N . VAL B 1 211 ? 12.82 -13.812 -7.602 1 97.56 211 VAL B N 1
ATOM 3507 C CA . VAL B 1 211 ? 12.102 -13.914 -6.336 1 97.56 211 VAL B CA 1
ATOM 3508 C C . VAL B 1 211 ? 12.031 -12.539 -5.672 1 97.56 211 VAL B C 1
ATOM 3510 O O . VAL B 1 211 ? 13.016 -11.797 -5.656 1 97.56 211 VAL B O 1
ATOM 3513 N N . SER B 1 212 ? 10.891 -12.203 -5.145 1 95.88 212 SER B N 1
ATOM 3514 C CA . SER B 1 212 ? 10.648 -10.852 -4.66 1 95.88 212 SER B CA 1
ATOM 3515 C C . SER B 1 212 ? 11.555 -10.516 -3.48 1 95.88 212 SER B C 1
ATOM 3517 O O . SER B 1 212 ? 12.156 -9.445 -3.436 1 95.88 212 SER B O 1
ATOM 3519 N N . LYS B 1 213 ? 11.539 -11.367 -2.492 1 92.81 213 LYS B N 1
ATOM 3520 C CA . LYS B 1 213 ? 12.344 -11.188 -1.289 1 92.81 213 LYS B CA 1
ATOM 3521 C C . LYS B 1 213 ? 12.789 -12.531 -0.715 1 92.81 213 LYS B C 1
ATOM 3523 O O . LYS B 1 213 ? 11.953 -13.375 -0.39 1 92.81 213 LYS B O 1
ATOM 3528 N N . LYS B 1 214 ? 14 -12.641 -0.617 1 93 214 LYS B N 1
ATOM 3529 C CA . LYS B 1 214 ? 14.492 -13.867 0.007 1 93 214 LYS B CA 1
ATOM 3530 C C . LYS B 1 214 ? 14.398 -13.789 1.527 1 93 214 LYS B C 1
ATOM 3532 O O . LYS B 1 214 ? 14.648 -12.734 2.115 1 93 214 LYS B O 1
ATOM 3537 N N . ASP B 1 215 ? 14.023 -14.859 2.137 1 93.5 215 ASP B N 1
ATOM 3538 C CA . ASP B 1 215 ? 13.859 -14.93 3.586 1 93.5 215 ASP B CA 1
ATOM 3539 C C . ASP B 1 215 ? 15.055 -15.609 4.242 1 93.5 215 ASP B C 1
ATOM 3541 O O . ASP B 1 215 ? 15.305 -16.797 4.02 1 93.5 215 ASP B O 1
ATOM 3545 N N . LYS B 1 216 ? 15.742 -14.891 5.09 1 89.44 216 LYS B N 1
ATOM 3546 C CA . LYS B 1 216 ? 16.922 -15.422 5.777 1 89.44 216 LYS B CA 1
ATOM 3547 C C . LYS B 1 216 ? 16.547 -16.594 6.684 1 89.44 216 LYS B C 1
ATOM 3549 O O . LYS B 1 216 ? 17.391 -17.453 6.977 1 89.44 216 LYS B O 1
ATOM 3554 N N . ASN B 1 217 ? 15.297 -16.672 7.113 1 90.38 217 ASN B N 1
ATOM 3555 C CA . ASN B 1 217 ? 14.844 -17.719 8.016 1 90.38 217 ASN B CA 1
ATOM 3556 C C . ASN B 1 217 ? 14.078 -18.812 7.262 1 90.38 217 ASN B C 1
ATOM 3558 O O . ASN B 1 217 ? 13.438 -19.656 7.875 1 90.38 217 ASN B O 1
ATOM 3562 N N . GLY B 1 218 ? 14.102 -18.734 6.012 1 94.44 218 GLY B N 1
ATOM 3563 C CA . GLY B 1 218 ? 13.438 -19.75 5.215 1 94.44 218 GLY B CA 1
ATOM 3564 C C . GLY B 1 218 ? 14.016 -21.141 5.418 1 94.44 218 GLY B C 1
ATOM 3565 O O . GLY B 1 218 ? 15.188 -21.281 5.777 1 94.44 218 GLY B O 1
ATOM 3566 N N . ILE B 1 219 ? 13.172 -22.125 5.203 1 96.06 219 ILE B N 1
ATOM 3567 C CA . ILE B 1 219 ? 13.57 -23.531 5.379 1 96.06 219 ILE B CA 1
ATOM 3568 C C . ILE B 1 219 ? 13.531 -24.25 4.031 1 96.06 219 ILE B C 1
ATOM 3570 O O . ILE B 1 219 ? 12.594 -24.062 3.254 1 96.06 219 ILE B O 1
ATOM 3574 N N . LYS B 1 220 ? 14.531 -25.047 3.863 1 94.81 220 LYS B N 1
ATOM 3575 C CA . LYS B 1 220 ? 14.562 -25.844 2.646 1 94.81 220 LYS B CA 1
ATOM 3576 C C . LYS B 1 220 ? 13.477 -26.922 2.668 1 94.81 220 LYS B C 1
ATOM 3578 O O . LYS B 1 220 ? 13.352 -27.656 3.646 1 94.81 220 LYS B O 1
ATOM 3583 N N . LEU B 1 221 ? 12.695 -26.969 1.671 1 91.75 221 LEU B N 1
ATOM 3584 C CA . LEU B 1 221 ? 11.648 -28 1.562 1 91.75 221 LEU B CA 1
ATOM 3585 C C . LEU B 1 221 ? 12.188 -29.25 0.884 1 91.75 221 LEU B C 1
ATOM 3587 O O . LEU B 1 221 ? 11.922 -30.359 1.335 1 91.75 221 LEU B O 1
ATOM 3591 N N . TYR B 1 222 ? 12.859 -29.047 -0.33 1 78.56 222 TYR B N 1
ATOM 3592 C CA . TYR B 1 222 ? 13.508 -30.125 -1.052 1 78.56 222 TYR B CA 1
ATOM 3593 C C . TYR B 1 222 ? 14.953 -29.766 -1.397 1 78.56 222 TYR B C 1
ATOM 3595 O O . TYR B 1 222 ? 15.281 -28.594 -1.576 1 78.56 222 TYR B O 1
#

Sequence (444 aa):
MIILNEKFYGRKTLDVAVDLLGKYLIHNINDQLVGGKIVETEAYTGVNDKAAHVYGGRKTERVLPMYGRAGTSYVYRIYGMYNCLNAITEREGEPQGVLIRAIEPLIGLDYIANMRYKKNFSELDKKQKLNLTSGPSKLCMALNIDKRLNNRLLFEGDLFICDLDDELKALFQVEEEKTGYIIKSKRIGIDYAEEAKDFLYRFYYNDNPYVSKKDKNGIKLYMIILNEKFYGRKTLDVAVDLLGKYLIHNINDQLVGGKIVETEAYTGVNDKAAHVYGGRKTERVLPMYGRAGTSYVYRIYGMYNCLNAITEREGEPQGVLIRAIEPLIGLDYIANMRYKKNFSELDKKQKLNLTSGPSKLCMALNIDKRLNNRLLFEGDLFICDLDDELKALFQVEEEKTGYIIKSKRIGIDYAEEAKDFLYRFYYNDNPYVSKKDKNGIKLY

Nearest PDB structures (foldseek):
  1bnk-assembly1_A  TM=9.555E-01  e=5.014E-22  Homo sapiens
  1f4r-assembly1_A  TM=9.394E-01  e=1.132E-21  Homo sapiens
  3qi5-assembly1_A  TM=9.046E-01  e=3.666E-22  Homo sapiens
  1ewn-assembly1_A  TM=9.289E-01  e=3.964E-21  Homo sapiens
  3uby-assembly1_A  TM=9.204E-01  e=1.388E-20  Homo sapiens